Protein AF-0000000083108361 (afdb_homodimer)

Sequence (408 aa):
MPVARRYDTLLAKGEDRKQRILEVAQRLLTRNGWRATTLAQIAGEAGVTPAGLLHHYESKEQLLHAVLDARDFDDDTHADRTGDLFDQIANVADRFNRAPELVGTFTVLLVESILPDAPLHDRMLARHRASVDIIAEQIRRGQAEGRYRRDIDPVAKAVEILAFVHGMETTWLLDPSIPLAEVFKQYAQTLARDFAPTKSTEAIMPVARRYDTLLAKGEDRKQRILEVAQRLLTRNGWRATTLAQIAGEAGVTPAGLLHHYESKEQLLHAVLDARDFDDDTHADRTGDLFDQIANVADRFNRAPELVGTFTVLLVESILPDAPLHDRMLARHRASVDIIAEQIRRGQAEGRYRRDIDPVAKAVEILAFVHGMETTWLLDPSIPLAEVFKQYAQTLARDFAPTKSTEAI

pLDDT: mean 91.85, std 10.57, range [34.56, 98.69]

Radius of gyration: 24.51 Å; Cα contacts (8 Å, |Δi|>4): 404; chains: 2; bounding box: 97×76×52 Å

InterPro domains:
  IPR001647 DNA-binding HTH domain, TetR-type [PF00440] (21-67)
  IPR001647 DNA-binding HTH domain, TetR-type [PR00455] (21-34)
  IPR001647 DNA-binding HTH domain, TetR-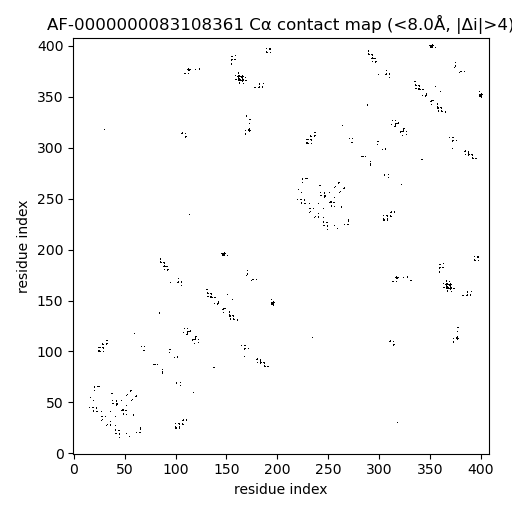type [PR00455] (42-65)
  IPR001647 DNA-binding HTH domain, TetR-type [PS50977] (15-75)
  IPR009057 Homedomain-like superfamily [SSF46689] (11-70)
  IPR036271 Tetracyclin repressor-like, C-terminal domain superfamily [SSF48498] (85-194)
  IPR050109 HTH-type, TetR-like transcriptional regulator [PTHR30055] (14-198)

Solvent-accessible surface area (backbone atoms only — not comparable to full-atom values): 21554 Å² total; per-residue (Å²): 115,70,61,56,53,50,51,53,49,49,52,49,49,50,51,49,49,54,50,40,41,50,53,42,41,33,54,45,31,45,73,54,32,69,91,70,48,51,67,60,58,36,15,57,75,46,73,43,48,57,67,58,44,38,71,78,32,81,38,75,66,52,44,54,51,50,54,51,45,53,45,51,49,53,52,59,73,70,52,57,86,84,55,56,69,46,59,45,52,29,51,53,43,53,47,57,74,73,37,46,59,53,51,44,26,48,54,41,52,52,61,65,17,29,47,84,84,30,94,50,14,67,60,53,44,50,51,50,52,51,52,30,48,55,47,16,50,54,44,48,52,33,32,75,71,61,65,25,36,76,84,63,54,37,59,50,50,19,48,49,53,51,14,29,51,52,10,43,52,53,50,36,55,49,39,72,83,56,60,52,59,60,38,30,43,51,49,25,50,41,48,52,61,54,34,42,51,73,79,73,78,70,83,121,115,69,61,58,53,50,52,52,50,51,52,48,49,49,50,50,48,53,50,41,40,49,53,40,41,34,55,43,31,44,74,52,33,67,90,71,47,50,67,60,58,35,15,56,75,46,73,45,50,56,67,58,44,39,71,80,32,83,38,73,65,53,43,54,51,49,54,51,46,52,47,51,48,54,51,58,72,70,54,58,88,86,53,56,68,45,60,46,53,30,52,53,44,53,47,58,74,75,36,46,59,54,51,45,24,47,55,41,52,51,61,64,17,30,48,85,84,30,93,49,14,65,58,53,43,49,52,51,53,50,52,30,48,55,46,16,50,52,44,48,50,32,30,75,71,62,64,25,35,75,85,61,54,38,59,51,49,19,48,49,53,50,15,29,53,52,10,43,53,53,49,37,54,48,38,72,83,56,61,52,58,59,38,29,43,52,49,24,51,41,50,53,61,53,33,44,51,73,79,73,77,70,84,123

Nearest PDB structures (foldseek):
  3vib-assembly1_A  TM=8.259E-01  e=2.792E-05  Neisseria gonorrhoeae
  8fw8-assembly1_A  TM=8.096E-01  e=2.208E-05  Neisseria gonorrhoeae
  6en8-assembly1_C  TM=7.655E-01  e=3.700E-05  Sulfolobus acidocaldarius DSM 639
  2jk3-assembly1_B  TM=7.045E-01  e=5.368E-04  Bacillus cereus
  3br2-assembly1_B  TM=7.157E-01  e=1.372E-03  Staphylococcus aureus

Organism: NCBI:txid185642

Secondary structure (DSSP, 8-state):
-HHHHHHHHHHHHHHHHHHHHHHHHHHHHHHHTTTT--HHHHHHHHT--HHHHHHH-SSHHHHHHHHHHHHHHHHHHT--TTS-HHHHHHHTHHHHHH-HHHHHHHHHHHHHT-STTSTTHHHHHHHHHHHHHHHHHHHHHHHHTTSS-TTS-HHHHHHHHHHHHHHHHHHHHH-TTS-HHHHHHHHHHHHHHHHSPP------/-HHHHHHHHHHHHHHHHHHHHHHHHHHHHHHHTTTT--HHHHHHHHT--HHHHHHH-SSHHHHHHHHHHHHHHHHHHT--TTS-HHHHHHHTHHHHHH-HHHHHHHHHHHHHT-STTSTTHHHHHHHHHHHHHHHHHHHHHHHHTTSS-TTS-HHHHHHHHHHHHHHHHHHHHH-TTS-HHHHHHHHHHHHHHHHSPP------

Structure (mmCIF, N/CA/C/O backbone):
data_AF-0000000083108361-model_v1
#
loop_
_entity.id
_entity.type
_entity.pdbx_description
1 polymer 'TetR family transcriptional regulator'
#
loop_
_atom_site.group_PDB
_atom_site.id
_atom_site.type_symbol
_atom_site.label_atom_id
_atom_site.label_alt_id
_atom_site.label_comp_id
_atom_site.label_asym_id
_atom_site.label_entity_id
_atom_site.label_seq_id
_atom_site.pdbx_PDB_ins_code
_atom_site.Cartn_x
_atom_site.Cartn_y
_atom_site.Cartn_z
_atom_site.occupancy
_atom_site.B_iso_or_equiv
_atom_site.auth_seq_id
_atom_site.auth_comp_id
_atom_site.auth_asym_id
_atom_site.auth_atom_id
_atom_site.pdbx_PDB_model_num
ATOM 1 N N . MET A 1 1 ? -48.75 -21.578 4.703 1 58.28 1 MET A N 1
ATOM 2 C CA . MET A 1 1 ? -47.906 -21.172 5.812 1 58.28 1 MET A CA 1
ATOM 3 C C . MET A 1 1 ? -46.656 -22.047 5.879 1 58.28 1 MET A C 1
ATOM 5 O O . MET A 1 1 ? -45.562 -21.547 6.102 1 58.28 1 MET A O 1
ATOM 9 N N . PRO A 1 2 ? -46.688 -23.328 5.715 1 73.81 2 PRO A N 1
ATOM 10 C CA . PRO A 1 2 ? -45.5 -24.203 5.781 1 73.81 2 PRO A CA 1
ATOM 11 C C . PRO A 1 2 ? -44.594 -24.062 4.57 1 73.81 2 PRO A C 1
ATOM 13 O O . PRO A 1 2 ? -43.375 -24.156 4.703 1 73.81 2 PRO A O 1
ATOM 16 N N . VAL A 1 3 ? -45.219 -23.672 3.523 1 75 3 VAL A N 1
ATOM 17 C CA . VAL A 1 3 ? -44.438 -23.562 2.293 1 75 3 VAL A CA 1
ATOM 18 C C . VAL A 1 3 ? -43.562 -22.297 2.342 1 75 3 VAL A C 1
ATOM 20 O O . VAL A 1 3 ? -42.406 -22.312 1.93 1 75 3 VAL A O 1
ATOM 23 N N . ALA A 1 4 ? -44.062 -21.312 2.881 1 71.81 4 ALA A N 1
ATOM 24 C CA . ALA A 1 4 ? -43.312 -20.062 2.979 1 71.81 4 ALA A CA 1
ATOM 25 C C . ALA A 1 4 ? -42.094 -20.219 3.896 1 71.81 4 ALA A C 1
ATOM 27 O O . ALA A 1 4 ? -41 -19.719 3.592 1 71.81 4 ALA A O 1
ATOM 28 N N . ARG A 1 5 ? -42.312 -20.891 4.906 1 74.62 5 ARG A N 1
ATOM 29 C CA . ARG A 1 5 ? -41.219 -21.141 5.859 1 74.62 5 ARG A CA 1
ATOM 30 C C . ARG A 1 5 ? -40.125 -22 5.238 1 74.62 5 ARG A C 1
ATOM 32 O O . ARG A 1 5 ? -38.938 -21.766 5.48 1 74.62 5 ARG A O 1
ATOM 39 N N . ARG A 1 6 ? -40.562 -22.953 4.52 1 73.19 6 ARG A N 1
ATOM 40 C CA . ARG A 1 6 ? -39.594 -23.797 3.844 1 73.19 6 ARG A CA 1
ATOM 41 C C . ARG A 1 6 ? -38.781 -23 2.824 1 73.19 6 ARG A C 1
ATOM 43 O O . ARG A 1 6 ? -37.562 -23.188 2.713 1 73.19 6 ARG A O 1
ATOM 50 N N . TYR A 1 7 ? -39.5 -22.203 2.066 1 72.06 7 TYR A N 1
ATOM 51 C CA . TYR A 1 7 ? -38.844 -21.344 1.083 1 72.06 7 TYR A CA 1
ATOM 52 C C . TYR A 1 7 ? -37.906 -20.359 1.763 1 72.06 7 TYR A C 1
ATOM 54 O O . TYR A 1 7 ? -36.812 -20.094 1.272 1 72.06 7 TYR A O 1
ATOM 62 N N . ASP A 1 8 ? -38.375 -19.781 2.807 1 74.06 8 ASP A N 1
ATOM 63 C CA . ASP A 1 8 ? -37.531 -18.875 3.59 1 74.06 8 ASP A CA 1
ATOM 64 C C . ASP A 1 8 ? -36.281 -19.594 4.105 1 74.06 8 ASP A C 1
ATOM 66 O O . ASP A 1 8 ? -35.188 -19.016 4.125 1 74.06 8 ASP A O 1
ATOM 70 N N . THR A 1 9 ? -36.375 -20.844 4.512 1 74.38 9 THR A N 1
ATOM 71 C CA . THR A 1 9 ? -35.281 -21.641 5.004 1 74.38 9 THR A CA 1
ATOM 72 C C . THR A 1 9 ? -34.281 -21.953 3.881 1 74.38 9 THR A C 1
ATOM 74 O O . THR A 1 9 ? -33.062 -21.922 4.082 1 74.38 9 THR A O 1
ATOM 77 N N . LEU A 1 10 ? -34.844 -22.297 2.764 1 67.94 10 LEU A N 1
ATOM 78 C CA . LEU A 1 10 ? -34 -22.594 1.6 1 67.94 10 LEU A CA 1
ATOM 79 C C . LEU A 1 10 ? -33.219 -21.375 1.156 1 67.94 10 LEU A C 1
ATOM 81 O O . LEU A 1 10 ? -32.062 -21.469 0.798 1 67.94 10 LEU A O 1
ATOM 85 N N . LEU A 1 11 ? -33.906 -20.266 1.096 1 66 11 LEU A N 1
ATOM 86 C CA . LEU A 1 11 ? -33.25 -19.016 0.733 1 66 11 LEU A CA 1
ATOM 87 C C . LEU A 1 11 ? -32.156 -18.672 1.741 1 66 11 LEU A C 1
ATOM 89 O O . LEU A 1 11 ? -31.078 -18.203 1.361 1 66 11 LEU A O 1
ATOM 93 N N . ALA A 1 12 ? -32.438 -18.906 2.939 1 69.75 12 ALA A N 1
ATOM 94 C CA . ALA A 1 12 ? -31.484 -18.656 4.008 1 69.75 12 ALA A CA 1
ATOM 95 C C . ALA A 1 12 ? -30.266 -19.578 3.883 1 69.75 12 ALA A C 1
ATOM 97 O O . ALA A 1 12 ? -29.125 -19.141 4.074 1 69.75 12 ALA A O 1
ATOM 98 N N . LYS A 1 13 ? -30.562 -20.75 3.59 1 72.75 13 LYS A N 1
ATOM 99 C CA . LYS A 1 13 ? -29.484 -21.719 3.414 1 72.75 13 LYS A CA 1
ATOM 100 C C . LYS A 1 13 ? -28.609 -21.359 2.213 1 72.75 13 LYS A C 1
ATOM 102 O O . LYS A 1 13 ? -27.391 -21.469 2.266 1 72.75 13 LYS A O 1
ATOM 107 N N . GLY A 1 14 ? -29.281 -20.953 1.166 1 74.38 14 GLY A N 1
ATOM 108 C CA . GLY A 1 14 ? -28.578 -20.516 -0.02 1 74.38 14 GLY A CA 1
ATOM 109 C C . GLY A 1 14 ? -27.672 -19.312 0.24 1 74.38 14 GLY A C 1
ATOM 110 O O . GLY A 1 14 ? -26.531 -19.281 -0.231 1 74.38 14 GLY A O 1
ATOM 111 N N . GLU A 1 15 ? -28.25 -18.422 0.949 1 77.5 15 GLU A N 1
ATOM 112 C CA . GLU A 1 15 ? -27.484 -17.219 1.316 1 77.5 15 GLU A CA 1
ATOM 113 C C . GLU A 1 15 ? -26.312 -17.578 2.225 1 77.5 15 GLU A C 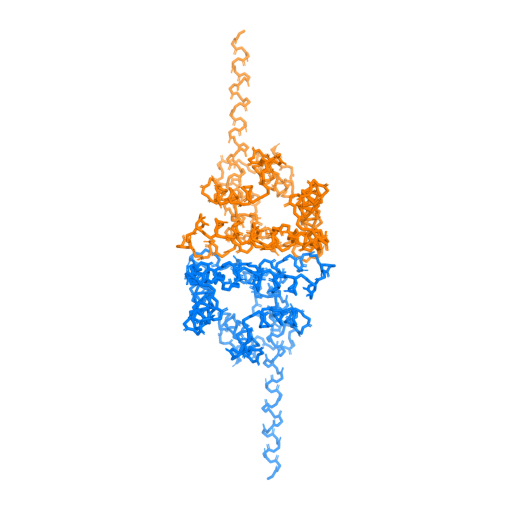1
ATOM 115 O O . GLU A 1 15 ? -25.234 -17 2.098 1 77.5 15 GLU A O 1
ATOM 120 N N . ASP A 1 16 ? -26.547 -18.547 2.996 1 86.19 16 ASP A N 1
ATOM 121 C CA . ASP A 1 16 ? -25.484 -19.016 3.893 1 86.19 16 ASP A CA 1
ATOM 122 C C . ASP A 1 16 ? -24.344 -19.656 3.107 1 86.19 16 ASP A C 1
ATOM 124 O O . ASP A 1 16 ? -23.172 -19.406 3.398 1 86.19 16 ASP A O 1
ATOM 128 N N . ARG A 1 17 ? -24.719 -20.406 2.033 1 89.44 17 ARG A N 1
ATOM 129 C CA . ARG A 1 17 ? -23.703 -21.031 1.2 1 89.44 17 ARG A CA 1
ATOM 130 C C . ARG A 1 17 ? -22.922 -19.984 0.401 1 89.44 17 ARG A C 1
ATOM 132 O O . ARG A 1 17 ? -21.703 -20.078 0.284 1 89.44 17 ARG A O 1
ATOM 139 N N . LYS A 1 18 ? -23.688 -19.078 -0.119 1 92.25 18 LYS A N 1
ATOM 140 C CA . LYS A 1 18 ? -23.062 -18 -0.868 1 92.25 18 LYS A CA 1
ATOM 141 C C . LYS A 1 18 ? -22.047 -17.25 -0.004 1 92.25 18 LYS A C 1
ATOM 143 O O . LYS A 1 18 ? -20.953 -16.938 -0.455 1 92.25 18 LYS A O 1
ATOM 148 N N . GLN A 1 19 ? -22.438 -16.984 1.214 1 92.38 19 GLN A N 1
ATOM 149 C CA . GLN A 1 19 ? -21.562 -16.281 2.148 1 92.38 19 GLN A CA 1
ATOM 150 C C . GLN A 1 19 ? -20.344 -17.109 2.516 1 92.38 19 GLN A C 1
ATOM 152 O O . GLN A 1 19 ? -19.234 -16.594 2.631 1 92.38 19 GLN A O 1
ATOM 157 N N . ARG A 1 20 ? -20.531 -18.328 2.639 1 94.31 20 ARG A N 1
ATOM 158 C CA . ARG A 1 20 ? -19.422 -19.234 2.953 1 94.31 20 ARG A CA 1
ATOM 159 C C . ARG A 1 20 ? -18.422 -19.297 1.804 1 94.31 20 ARG A C 1
ATOM 161 O O . ARG A 1 20 ? -17.203 -19.281 2.027 1 94.31 20 ARG A O 1
ATOM 168 N N . ILE A 1 21 ? -18.938 -19.375 0.619 1 95.88 21 ILE A N 1
ATOM 169 C CA . ILE A 1 21 ? -18.094 -19.406 -0.569 1 95.88 21 ILE A CA 1
ATOM 170 C C . ILE A 1 21 ? -17.25 -18.125 -0.631 1 95.88 21 ILE A C 1
ATOM 172 O O . ILE A 1 21 ? -16.047 -18.172 -0.868 1 95.88 21 ILE A O 1
ATOM 176 N N . LEU A 1 22 ? -17.891 -17.047 -0.336 1 95.5 22 LEU A N 1
ATOM 177 C CA . LEU A 1 22 ? -17.203 -15.758 -0.39 1 95.5 22 LEU A CA 1
ATOM 178 C C . LEU A 1 22 ? -16.109 -15.68 0.677 1 95.5 22 LEU A C 1
ATOM 180 O O . LEU A 1 22 ? -15.023 -15.18 0.414 1 95.5 22 LEU A O 1
ATOM 184 N N . GLU A 1 23 ? -16.375 -16.156 1.809 1 95.5 23 GLU A N 1
ATOM 185 C CA . GLU A 1 23 ? -15.414 -16.125 2.91 1 95.5 23 GLU A CA 1
ATOM 186 C C . GLU A 1 23 ? -14.195 -16.984 2.598 1 95.5 23 GLU A C 1
ATOM 188 O O . GLU A 1 23 ? -13.055 -16.562 2.83 1 95.5 23 GLU A O 1
ATOM 193 N N . VAL A 1 24 ? -14.445 -18.125 2.084 1 96.81 24 VAL A N 1
ATOM 194 C CA . VAL A 1 24 ? -13.359 -19.031 1.716 1 96.81 24 VAL A CA 1
ATOM 195 C C . VAL A 1 24 ? -12.547 -18.422 0.578 1 96.81 24 VAL A C 1
ATOM 197 O O . VAL A 1 24 ? -11.312 -18.469 0.595 1 96.81 24 VAL A O 1
ATOM 200 N N . ALA A 1 25 ? -13.25 -17.859 -0.415 1 97.06 25 ALA A N 1
ATOM 201 C CA . ALA A 1 25 ? -12.562 -17.203 -1.522 1 97.06 25 ALA A CA 1
ATOM 202 C C . ALA A 1 25 ? -11.625 -16.109 -1.014 1 97.06 25 ALA A C 1
ATOM 204 O O . ALA A 1 25 ? -10.477 -16.016 -1.438 1 97.06 25 ALA A O 1
ATOM 205 N N . GLN A 1 26 ? -12.117 -15.305 -0.059 1 96.81 26 GLN A N 1
ATOM 206 C CA . GLN A 1 26 ? -11.312 -14.227 0.504 1 96.81 26 GLN A CA 1
ATOM 207 C C . GLN A 1 26 ? -10.047 -14.773 1.161 1 96.81 26 GLN A C 1
ATOM 209 O O . GLN A 1 26 ? -8.953 -14.266 0.914 1 96.81 26 GLN A O 1
ATOM 214 N N . ARG A 1 27 ? -10.172 -15.766 1.894 1 95.81 27 ARG A N 1
ATOM 215 C CA . ARG A 1 27 ? -9.031 -16.359 2.592 1 95.81 27 ARG A CA 1
ATOM 216 C C . ARG A 1 27 ? -8.016 -16.922 1.604 1 95.81 27 ARG A C 1
ATOM 218 O O . ARG A 1 27 ? -6.812 -16.672 1.734 1 95.81 27 ARG A O 1
ATOM 225 N N . LEU A 1 28 ? -8.516 -17.641 0.59 1 96.12 28 LEU A N 1
ATOM 226 C CA . LEU A 1 28 ? -7.625 -18.281 -0.375 1 96.12 28 LEU A CA 1
ATOM 227 C C . LEU A 1 28 ? -6.957 -17.234 -1.271 1 96.12 28 LEU A C 1
ATOM 229 O O . LEU A 1 28 ? -5.777 -17.375 -1.605 1 96.12 28 LEU A O 1
ATOM 233 N N . LEU A 1 29 ? -7.695 -16.234 -1.622 1 95.88 29 LEU A N 1
ATOM 234 C CA . LEU A 1 29 ? -7.148 -15.164 -2.453 1 95.88 29 LEU A CA 1
ATOM 235 C C . LEU A 1 29 ? -6.074 -14.383 -1.7 1 95.88 29 LEU A C 1
ATOM 237 O O . LEU A 1 29 ? -5.051 -14.016 -2.277 1 95.88 29 LEU A O 1
ATOM 241 N N . THR A 1 30 ? -6.262 -14.172 -0.426 1 95.81 30 THR A N 1
ATOM 242 C CA . THR A 1 30 ? -5.277 -13.469 0.388 1 95.81 30 THR A CA 1
ATOM 243 C C . THR A 1 30 ? -3.986 -14.281 0.498 1 95.81 30 THR A C 1
ATOM 245 O O . THR A 1 30 ? -2.891 -13.727 0.403 1 95.81 30 THR A O 1
ATOM 248 N N . ARG A 1 31 ? -4.164 -15.531 0.563 1 93.44 31 ARG A N 1
ATOM 249 C CA . ARG A 1 31 ? -3.02 -16.406 0.797 1 93.44 31 ARG A CA 1
ATOM 250 C C . ARG A 1 31 ? -2.289 -16.719 -0.505 1 93.44 31 ARG A C 1
ATOM 252 O O . ARG A 1 31 ? -1.058 -16.688 -0.553 1 93.44 31 ARG A O 1
ATOM 259 N N . ASN A 1 32 ? -3.115 -16.938 -1.618 1 92.5 32 ASN A N 1
ATOM 260 C CA . ASN A 1 32 ? -2.521 -17.547 -2.805 1 92.5 32 ASN A CA 1
ATOM 261 C C . ASN A 1 32 ? -2.49 -16.562 -3.979 1 92.5 32 AS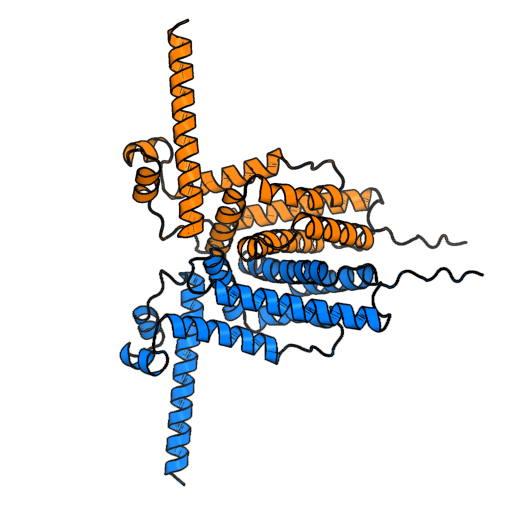N A C 1
ATOM 263 O O . ASN A 1 32 ? -1.765 -16.781 -4.949 1 92.5 32 ASN A O 1
ATOM 267 N N . GLY A 1 33 ? -3.314 -15.523 -3.875 1 93.12 33 GLY A N 1
ATOM 268 C CA . GLY A 1 33 ? -3.541 -14.719 -5.062 1 93.12 33 GLY A CA 1
ATOM 269 C C . GLY A 1 33 ? -4.539 -15.336 -6.023 1 93.12 33 GLY A C 1
ATOM 270 O O . GLY A 1 33 ? -4.996 -16.453 -5.812 1 93.12 33 GLY A O 1
ATOM 271 N N . TRP A 1 34 ? -4.867 -14.609 -7.012 1 90.12 34 TRP A N 1
ATOM 272 C CA . TRP A 1 34 ? -5.91 -14.977 -7.965 1 90.12 34 TRP A CA 1
ATOM 273 C C . TRP A 1 34 ? -5.453 -16.125 -8.859 1 90.12 34 TRP A C 1
ATOM 275 O O . TRP A 1 34 ? -6.184 -17.109 -9.039 1 90.12 34 TRP A O 1
ATOM 285 N N . ARG A 1 35 ? -4.262 -16.031 -9.414 1 87.94 35 ARG A N 1
ATOM 286 C CA . ARG A 1 35 ? -3.775 -17.016 -10.383 1 87.94 35 ARG A CA 1
ATOM 287 C C . ARG A 1 35 ? -3.648 -18.391 -9.758 1 87.94 35 ARG A C 1
ATOM 289 O O . ARG A 1 35 ? -3.953 -19.406 -10.398 1 87.94 35 ARG A O 1
ATOM 296 N N . ALA A 1 36 ? -3.307 -18.406 -8.523 1 91.19 36 ALA A N 1
ATOM 297 C CA . ALA A 1 36 ? -3.006 -19.688 -7.867 1 91.19 36 ALA A CA 1
ATOM 298 C C . ALA A 1 36 ? -4.238 -20.25 -7.168 1 91.19 36 ALA A C 1
ATOM 300 O O . ALA A 1 36 ? -4.176 -21.312 -6.547 1 91.19 36 ALA A O 1
ATOM 301 N N . THR A 1 37 ? -5.34 -19.547 -7.223 1 94.19 37 THR A N 1
ATOM 302 C CA . THR A 1 37 ? -6.574 -20 -6.59 1 94.19 37 THR A CA 1
ATOM 303 C C . THR A 1 37 ? -7.566 -20.5 -7.641 1 94.19 37 THR A C 1
ATOM 305 O O . THR A 1 37 ? -7.836 -19.812 -8.625 1 94.19 37 THR A O 1
ATOM 308 N N . THR A 1 38 ? -8.109 -21.734 -7.449 1 94.5 38 THR A N 1
ATOM 309 C CA . THR A 1 38 ? -9.055 -22.297 -8.406 1 94.5 38 THR A CA 1
ATOM 310 C C . THR A 1 38 ? -10.453 -22.391 -7.793 1 94.5 38 THR A C 1
ATOM 312 O O . THR A 1 38 ? -10.602 -22.391 -6.57 1 94.5 38 THR A O 1
ATOM 315 N N . LEU A 1 39 ? -11.422 -22.469 -8.664 1 95.38 39 LEU A N 1
ATOM 316 C CA . LEU A 1 39 ? -12.789 -22.656 -8.203 1 95.38 39 LEU A CA 1
ATOM 317 C C . LEU A 1 39 ? -12.938 -23.984 -7.465 1 95.38 39 LEU A C 1
ATOM 319 O O . LEU A 1 39 ? -13.695 -24.094 -6.496 1 95.38 39 LEU A O 1
ATOM 323 N N . ALA A 1 40 ? -12.188 -24.984 -7.922 1 95.44 40 ALA A N 1
ATOM 324 C CA . ALA A 1 40 ? -12.227 -26.297 -7.285 1 95.44 40 ALA A CA 1
ATOM 325 C C . ALA A 1 40 ? -11.727 -26.219 -5.84 1 95.44 40 ALA A C 1
ATOM 327 O O . ALA A 1 40 ? -12.336 -26.797 -4.941 1 95.44 40 ALA A O 1
ATOM 328 N N . GLN A 1 41 ? -10.641 -25.531 -5.625 1 96.69 41 GLN A N 1
ATOM 329 C CA . GLN A 1 41 ? -10.117 -25.344 -4.277 1 96.69 41 GLN A CA 1
ATOM 330 C C . GLN A 1 41 ? -11.125 -24.625 -3.387 1 96.69 41 GLN A C 1
ATOM 332 O O . GLN A 1 41 ? -11.352 -25.031 -2.242 1 96.69 41 GLN A O 1
ATOM 337 N N . ILE A 1 42 ? -11.766 -23.531 -3.922 1 97.38 42 ILE A N 1
ATOM 338 C CA . ILE A 1 42 ? -12.742 -22.766 -3.166 1 97.38 42 ILE A CA 1
ATOM 339 C C . ILE A 1 42 ? -13.945 -23.641 -2.83 1 97.38 42 ILE A C 1
ATOM 341 O O . ILE A 1 42 ? -14.406 -23.656 -1.687 1 97.38 42 ILE A O 1
ATOM 345 N N . ALA A 1 43 ? -14.406 -24.344 -3.84 1 97.12 43 ALA A N 1
ATOM 346 C CA . ALA A 1 43 ? -15.547 -25.234 -3.631 1 97.12 43 ALA A CA 1
ATOM 347 C C . ALA A 1 43 ? -15.25 -26.266 -2.553 1 97.12 43 ALA A C 1
ATOM 349 O O . ALA A 1 43 ? -16.047 -26.469 -1.631 1 97.12 43 ALA A O 1
ATOM 350 N N . GLY A 1 44 ? -14.133 -26.906 -2.674 1 97 44 GLY A N 1
ATOM 351 C CA . GLY A 1 44 ? -13.719 -27.922 -1.71 1 97 44 GLY A CA 1
ATOM 352 C C . GLY A 1 44 ? -13.664 -27.391 -0.286 1 97 44 GLY A C 1
ATOM 353 O O . GLY A 1 44 ? -14.234 -28 0.625 1 97 44 GLY A O 1
ATOM 354 N N . GLU A 1 45 ? -13.094 -26.297 -0.06 1 96.62 45 GLU A N 1
ATOM 355 C CA . GLU A 1 45 ? -12.953 -25.734 1.275 1 96.62 45 GLU A CA 1
ATOM 356 C C . GLU A 1 45 ? -14.281 -25.188 1.796 1 96.62 45 GLU A C 1
ATOM 358 O O . GLU A 1 45 ? -14.508 -25.141 3.008 1 96.62 45 GLU A O 1
ATOM 363 N N . ALA A 1 46 ? -15.109 -24.75 0.868 1 96.44 46 ALA A N 1
ATOM 364 C CA . ALA A 1 46 ? -16.406 -24.219 1.248 1 96.44 46 ALA A CA 1
ATOM 365 C C . ALA A 1 46 ? -17.406 -25.344 1.505 1 96.44 46 ALA A C 1
ATOM 367 O O . ALA A 1 46 ? -18.516 -25.094 1.988 1 96.44 46 ALA A O 1
ATOM 368 N N . GLY A 1 47 ? -17.062 -26.594 1.129 1 95.81 47 GLY A N 1
ATOM 369 C CA . GLY A 1 47 ? -17.938 -27.734 1.36 1 95.81 47 GLY A CA 1
ATOM 370 C C . GLY A 1 47 ? -19.078 -27.812 0.363 1 95.81 47 GLY A C 1
ATOM 371 O O . GLY A 1 47 ? -20.188 -28.203 0.721 1 95.81 47 GLY A O 1
ATOM 372 N N . VAL A 1 48 ? -18.859 -27.328 -0.835 1 95.25 48 VAL A N 1
ATOM 373 C CA . VAL A 1 48 ? -19.828 -27.438 -1.913 1 95.25 48 VAL A CA 1
ATOM 374 C C . VAL A 1 48 ? -19.203 -28.109 -3.127 1 95.25 48 VAL A C 1
ATOM 376 O O . VAL A 1 48 ? -17.984 -28.25 -3.195 1 95.25 48 VAL A O 1
ATOM 379 N N . THR A 1 49 ? -20.062 -28.578 -3.986 1 93.62 49 THR A N 1
ATOM 380 C CA . THR A 1 49 ? -19.562 -29.125 -5.242 1 93.62 49 THR A CA 1
ATOM 381 C C . THR A 1 49 ? -19.188 -28 -6.203 1 93.62 49 THR A C 1
ATOM 383 O O . THR A 1 49 ? -19.703 -26.891 -6.098 1 93.62 49 THR A O 1
ATOM 386 N N . PRO A 1 50 ? -18.234 -28.281 -7.105 1 93.12 50 PRO A N 1
ATOM 387 C CA . PRO A 1 50 ? -17.938 -27.281 -8.133 1 93.12 50 PRO A CA 1
ATOM 388 C C . PRO A 1 50 ? -19.188 -26.797 -8.867 1 93.12 50 PRO A C 1
ATOM 390 O O . PRO A 1 50 ? -19.312 -25.594 -9.133 1 93.12 50 PRO A O 1
ATOM 393 N N . ALA A 1 51 ? -20.062 -27.719 -9.102 1 92.25 51 ALA A N 1
ATOM 394 C CA . ALA A 1 51 ? -21.312 -27.344 -9.75 1 92.25 51 ALA A CA 1
ATOM 395 C C . ALA A 1 51 ? -22.141 -26.422 -8.852 1 92.25 51 ALA A C 1
ATOM 397 O O . ALA A 1 51 ? -22.781 -25.484 -9.336 1 92.25 51 ALA A O 1
ATOM 398 N N . GLY A 1 52 ? -22.141 -26.734 -7.648 1 92.31 52 GLY A N 1
ATOM 399 C CA . GLY A 1 52 ? -22.828 -25.891 -6.676 1 92.31 52 GLY A CA 1
ATOM 400 C C . GLY A 1 52 ? -22.281 -24.484 -6.609 1 92.31 52 GLY A C 1
ATOM 401 O O . GLY A 1 52 ? -23.031 -23.516 -6.512 1 92.31 52 GLY A O 1
ATOM 402 N N . LEU A 1 53 ? -20.922 -24.375 -6.625 1 95.06 53 LEU A N 1
ATOM 403 C CA . LEU A 1 53 ? -20.281 -23.062 -6.637 1 95.06 53 LEU A CA 1
ATOM 404 C C . LEU A 1 53 ? -20.672 -22.281 -7.883 1 95.06 53 LEU A C 1
ATOM 406 O O . LEU A 1 53 ? -20.984 -21.078 -7.797 1 95.06 53 LEU A O 1
ATOM 410 N N . LEU A 1 54 ? -20.75 -22.984 -9.016 1 94.19 54 LEU A N 1
ATOM 411 C CA . LEU A 1 54 ? -21.031 -22.344 -10.289 1 94.19 54 LEU A CA 1
ATOM 412 C C . LEU A 1 54 ? -22.484 -21.891 -10.352 1 94.19 54 LEU A C 1
ATOM 414 O O . LEU A 1 54 ? -22.828 -21.016 -11.148 1 94.19 54 LEU A O 1
ATOM 418 N N . HIS A 1 55 ? -23.312 -22.5 -9.57 1 93.12 55 HIS A N 1
ATOM 419 C CA . HIS A 1 55 ? -24.688 -22.062 -9.461 1 93.12 55 HIS A CA 1
ATOM 420 C C . HIS A 1 55 ? -24.766 -20.656 -8.859 1 93.12 55 HIS A C 1
ATOM 422 O O . HIS A 1 55 ? -25.625 -19.859 -9.242 1 93.12 55 HIS A O 1
ATOM 428 N N . HIS A 1 56 ? -23.859 -20.359 -7.969 1 92.44 56 HIS A N 1
ATOM 429 C CA . HIS A 1 56 ? -23.828 -19.062 -7.312 1 92.44 56 HIS A CA 1
ATOM 430 C C . HIS A 1 56 ? -22.969 -18.062 -8.086 1 92.44 56 HIS A C 1
ATOM 432 O O . HIS A 1 56 ? -23.297 -16.875 -8.156 1 92.44 56 HIS A O 1
ATOM 438 N N . TYR A 1 57 ? -21.812 -18.547 -8.594 1 94.12 57 TYR A N 1
ATOM 439 C CA . TYR A 1 57 ? -20.844 -17.734 -9.336 1 94.12 57 TYR A CA 1
ATOM 440 C C . TYR A 1 57 ? -20.453 -18.422 -10.648 1 94.12 57 TYR A C 1
ATOM 442 O O . TYR A 1 57 ? -19.672 -19.359 -10.656 1 94.12 57 TYR A O 1
ATOM 450 N N . GLU A 1 58 ? -20.875 -17.766 -11.695 1 92.5 58 GLU A N 1
ATOM 451 C CA . GLU A 1 58 ? -20.844 -18.406 -13.008 1 92.5 58 GLU A CA 1
ATOM 452 C C . GLU A 1 58 ? -19.422 -18.547 -13.523 1 92.5 58 GLU A C 1
ATOM 454 O O . GLU A 1 58 ? -19.156 -19.312 -14.445 1 92.5 58 GLU A O 1
ATOM 459 N N . SER A 1 59 ? -18.562 -17.766 -12.992 1 92.25 59 SER A N 1
ATOM 460 C CA . SER A 1 59 ? -17.172 -17.828 -13.43 1 92.25 59 SER A CA 1
ATOM 461 C C . SER A 1 59 ? -16.219 -17.359 -12.32 1 92.25 59 SER A C 1
ATOM 463 O O . SER A 1 59 ? -16.656 -16.766 -11.336 1 92.25 59 SER A O 1
ATOM 465 N N . LYS A 1 60 ? -14.977 -17.703 -12.5 1 91.75 60 LYS A N 1
ATOM 466 C CA . LYS A 1 60 ? -13.938 -17.234 -11.602 1 91.75 60 LYS A CA 1
ATOM 467 C C . LYS A 1 60 ? -13.914 -15.711 -11.531 1 91.75 60 LYS A C 1
ATOM 469 O O . LYS A 1 60 ? -13.781 -15.125 -10.453 1 91.75 60 LYS A O 1
ATOM 474 N N . GLU A 1 61 ? -14.141 -15.094 -12.625 1 91.62 61 GLU A N 1
ATOM 475 C CA . GLU A 1 61 ? -14.148 -13.633 -12.703 1 91.62 61 GLU A CA 1
ATOM 476 C C . GLU A 1 61 ? -15.32 -13.047 -11.922 1 91.62 61 GLU A C 1
ATOM 478 O O . GLU A 1 61 ? -15.164 -12.047 -11.219 1 91.62 61 GLU A O 1
ATOM 483 N N . GLN A 1 62 ? -16.406 -13.641 -12.055 1 93.94 62 GLN A N 1
ATOM 484 C CA . GLN A 1 62 ? -17.578 -13.172 -11.312 1 93.94 62 GLN A CA 1
ATOM 485 C C . GLN A 1 62 ? -17.359 -13.289 -9.812 1 93.94 62 GLN A C 1
ATOM 487 O O . GLN A 1 62 ? -17.797 -12.43 -9.047 1 93.94 62 GLN A O 1
ATOM 492 N N . LEU A 1 63 ? -16.75 -14.359 -9.453 1 94.06 63 LEU A N 1
ATOM 493 C CA . LEU A 1 63 ? -16.453 -14.531 -8.039 1 94.06 63 LEU A CA 1
ATOM 494 C C . LEU A 1 63 ? -15.508 -13.438 -7.547 1 94.06 63 LEU A C 1
ATOM 496 O O . LEU A 1 63 ? -15.695 -12.906 -6.449 1 94.06 63 LEU A O 1
ATOM 500 N N . LEU A 1 64 ? -14.523 -13.039 -8.352 1 93.69 64 LEU A N 1
ATOM 501 C CA . LEU A 1 64 ? -13.602 -11.969 -8.008 1 93.69 64 LEU A CA 1
ATOM 502 C C . LEU A 1 64 ? -14.344 -10.656 -7.805 1 93.69 64 LEU A C 1
ATOM 504 O O . LEU A 1 64 ? -14.078 -9.922 -6.848 1 93.69 64 LEU A O 1
ATOM 508 N N . HIS A 1 65 ? -15.258 -10.406 -8.703 1 95.25 65 HIS A N 1
ATOM 509 C CA . HIS A 1 65 ? -16.047 -9.188 -8.578 1 95.25 65 HIS A CA 1
ATOM 510 C C . HIS A 1 65 ? -16.922 -9.219 -7.328 1 95.25 65 HIS A C 1
ATOM 512 O O . HIS A 1 65 ? -17.094 -8.195 -6.672 1 95.25 65 HIS A O 1
ATOM 518 N N . ALA A 1 66 ? -17.406 -10.391 -6.992 1 95.81 66 ALA A N 1
ATOM 519 C CA . ALA A 1 66 ? -18.234 -10.531 -5.797 1 95.81 66 ALA A CA 1
ATOM 520 C C . ALA A 1 66 ? -17.422 -10.242 -4.531 1 95.81 66 ALA A C 1
ATOM 522 O O . ALA A 1 66 ? -17.938 -9.648 -3.582 1 95.81 66 ALA A O 1
ATOM 523 N N . VAL A 1 67 ? -16.203 -10.664 -4.531 1 95.69 67 VAL A N 1
ATOM 524 C CA . VAL A 1 67 ? -15.312 -10.398 -3.408 1 95.69 67 VAL A CA 1
ATOM 525 C C . VAL A 1 67 ? -15.094 -8.891 -3.275 1 95.69 67 VAL A C 1
ATOM 527 O O . VAL A 1 67 ? -15.164 -8.344 -2.172 1 95.69 67 VAL A O 1
ATOM 530 N N . LEU A 1 68 ? -14.883 -8.195 -4.367 1 96.62 68 LEU A N 1
ATOM 531 C CA . LEU A 1 68 ? -14.68 -6.754 -4.348 1 96.62 68 LEU A CA 1
ATOM 532 C C . LEU A 1 68 ? -15.969 -6.031 -3.977 1 96.62 68 LEU A C 1
ATOM 534 O O . LEU A 1 68 ? -15.938 -5 -3.299 1 96.62 68 LEU A O 1
ATOM 538 N N . ASP A 1 69 ? -17.062 -6.598 -4.438 1 97.19 69 ASP A N 1
ATOM 539 C CA . ASP A 1 69 ? -18.344 -6.02 -4.07 1 97.19 69 ASP A CA 1
ATOM 540 C C . ASP A 1 69 ? -18.562 -6.066 -2.559 1 97.19 69 ASP A C 1
ATOM 542 O O . ASP A 1 69 ? -19.141 -5.145 -1.979 1 97.19 69 ASP A O 1
ATOM 546 N N . ALA A 1 70 ? -18.188 -7.148 -1.971 1 95.81 70 ALA A N 1
ATOM 547 C CA . ALA A 1 70 ? -18.297 -7.277 -0.521 1 95.81 70 ALA A CA 1
ATOM 548 C C . ALA A 1 70 ? -17.5 -6.188 0.189 1 95.81 70 ALA A C 1
ATOM 550 O O . ALA A 1 70 ? -17.969 -5.605 1.172 1 95.81 70 ALA A O 1
ATOM 551 N N . ARG A 1 71 ? -16.312 -5.895 -0.316 1 96 71 ARG A N 1
ATOM 552 C CA . ARG A 1 71 ? -15.492 -4.816 0.225 1 96 71 ARG A CA 1
ATOM 553 C C . ARG A 1 71 ? -16.156 -3.463 0.033 1 96 71 ARG A C 1
ATOM 555 O O . ARG A 1 71 ? -16.219 -2.65 0.959 1 96 71 ARG A O 1
ATOM 562 N N . ASP A 1 72 ? -16.672 -3.223 -1.163 1 95.75 72 ASP A N 1
ATOM 563 C CA . ASP A 1 72 ? -17.344 -1.964 -1.466 1 95.75 72 ASP A CA 1
ATOM 564 C C . ASP A 1 72 ? -18.562 -1.772 -0.583 1 95.75 72 ASP A C 1
ATOM 566 O O . ASP A 1 72 ? -18.828 -0.671 -0.09 1 95.75 72 ASP A O 1
ATOM 570 N N . PHE A 1 73 ? -19.25 -2.85 -0.403 1 95.25 73 PHE A N 1
ATOM 571 C CA . PHE A 1 73 ? -20.438 -2.811 0.437 1 95.25 73 PHE A CA 1
ATOM 572 C C . PHE A 1 73 ? -20.078 -2.465 1.876 1 95.25 73 PHE A C 1
ATOM 574 O O . PHE A 1 73 ? -20.75 -1.646 2.51 1 95.25 73 PHE A O 1
ATOM 581 N N . ASP A 1 74 ? -19.078 -3.068 2.391 1 94.56 74 ASP A N 1
ATOM 582 C CA . ASP A 1 74 ? -18.594 -2.773 3.738 1 94.56 74 ASP A CA 1
ATOM 583 C C . ASP A 1 74 ? -18.188 -1.308 3.867 1 94.56 74 ASP A C 1
ATOM 585 O O . ASP A 1 74 ? -18.562 -0.635 4.828 1 94.56 74 ASP A O 1
ATOM 589 N N . ASP A 1 75 ? -17.438 -0.775 2.906 1 92.19 75 ASP A N 1
ATOM 590 C CA . ASP A 1 75 ? -17.016 0.622 2.895 1 92.19 75 ASP A CA 1
ATOM 591 C C . ASP A 1 75 ? -18.219 1.56 2.9 1 92.19 75 ASP A C 1
ATOM 593 O O . ASP A 1 75 ? -18.266 2.502 3.693 1 92.19 75 ASP A O 1
ATOM 597 N N . ASP A 1 76 ? -19.156 1.254 2.051 1 92.38 76 ASP A N 1
ATOM 598 C CA . ASP A 1 76 ? -20.328 2.121 1.882 1 92.38 76 ASP A CA 1
ATOM 599 C C . ASP A 1 76 ? -21.188 2.125 3.137 1 92.38 76 ASP A C 1
ATOM 601 O O . ASP A 1 76 ? -21.688 3.174 3.547 1 92.38 76 ASP A O 1
ATOM 605 N N . THR A 1 77 ? -21.328 0.989 3.711 1 93.38 77 THR A N 1
ATOM 606 C CA . THR A 1 77 ? -22.203 0.83 4.859 1 93.38 77 THR A CA 1
ATOM 607 C C . THR A 1 77 ? -21.641 1.546 6.082 1 93.38 77 THR A C 1
ATOM 609 O O . THR A 1 77 ? -22.391 2.012 6.938 1 93.38 77 THR A O 1
ATOM 612 N N . HIS A 1 78 ? -20.375 1.74 6.137 1 91.62 78 HIS A N 1
ATOM 613 C CA . HIS A 1 78 ? -19.766 2.297 7.336 1 91.62 78 HIS A CA 1
ATOM 614 C C . HIS A 1 78 ? -19.188 3.686 7.07 1 91.62 78 HIS A C 1
ATOM 616 O O . HIS A 1 78 ? -18.516 4.258 7.934 1 91.62 78 HI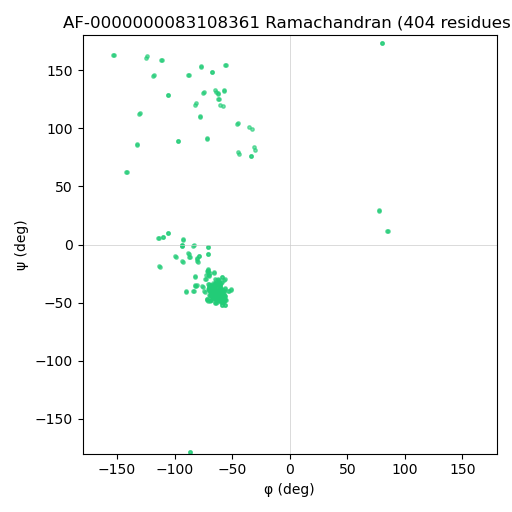S A O 1
ATOM 622 N N . ALA A 1 79 ? -19.469 4.125 5.855 1 86.88 79 ALA A N 1
ATOM 623 C CA . ALA A 1 79 ? -19.031 5.48 5.531 1 86.88 79 ALA A CA 1
ATOM 624 C C . ALA A 1 79 ? -20.016 6.516 6.066 1 86.88 79 ALA A C 1
ATOM 626 O O . ALA A 1 79 ? -21.234 6.34 5.965 1 86.88 79 ALA A O 1
ATOM 627 N N . ASP A 1 80 ? -19.531 7.438 6.934 1 83.19 80 ASP A N 1
ATOM 628 C CA . ASP A 1 80 ? -20.297 8.625 7.254 1 83.19 80 ASP A CA 1
ATOM 629 C C . ASP A 1 80 ? -19.844 9.82 6.422 1 83.19 80 ASP A C 1
ATOM 631 O O . ASP A 1 80 ? -19.047 10.633 6.879 1 83.19 80 ASP A O 1
ATOM 635 N N . ARG A 1 81 ? -20.438 9.992 5.254 1 77.94 81 ARG A N 1
ATOM 636 C CA . ARG A 1 81 ? -19.953 10.961 4.273 1 77.94 81 ARG A CA 1
ATOM 637 C C . ARG A 1 81 ? -20.5 12.352 4.566 1 77.94 81 ARG A C 1
ATOM 639 O O . ARG A 1 81 ? -20.156 13.32 3.887 1 77.94 81 ARG A O 1
ATOM 646 N N . THR A 1 82 ? -21.281 12.414 5.578 1 79.38 82 THR A N 1
ATOM 647 C CA . THR A 1 82 ? -21.828 13.711 5.977 1 79.38 82 THR A CA 1
ATOM 648 C C . THR A 1 82 ? -21.031 14.297 7.141 1 79.38 82 THR A C 1
ATOM 650 O O . THR A 1 82 ? -21.203 15.469 7.477 1 79.38 82 THR A O 1
ATOM 653 N N . GLY A 1 83 ? -20.188 13.484 7.688 1 84.44 83 GLY A N 1
ATOM 654 C CA . GLY A 1 83 ? -19.422 13.938 8.836 1 84.44 83 GLY A CA 1
ATOM 655 C C . GLY A 1 83 ? -18.141 14.656 8.453 1 84.44 83 GLY A C 1
ATOM 656 O O . GLY A 1 83 ? -17.906 14.922 7.27 1 84.44 83 GLY A O 1
ATOM 657 N N . ASP A 1 84 ? -17.406 15.062 9.469 1 91.56 84 ASP A N 1
ATOM 658 C CA . ASP A 1 84 ? -16.094 15.703 9.312 1 91.56 84 ASP A CA 1
ATOM 659 C C . ASP A 1 84 ? -15.094 14.742 8.688 1 91.56 84 ASP A C 1
ATOM 661 O O . ASP A 1 84 ? -15.031 13.57 9.062 1 91.56 84 ASP A O 1
ATOM 665 N N . LEU A 1 85 ? -14.414 15.25 7.676 1 95.12 85 LEU A N 1
ATOM 666 C CA . LEU A 1 85 ? -13.461 14.438 6.93 1 95.12 85 LEU A CA 1
ATOM 667 C C . LEU A 1 85 ? -12.453 13.781 7.871 1 95.12 85 LEU A C 1
ATOM 669 O O . LEU A 1 85 ? -12.133 12.602 7.711 1 95.12 85 LEU A O 1
ATOM 673 N N . PHE A 1 86 ? -12.016 14.531 8.859 1 95.25 86 PHE A N 1
ATOM 674 C CA . PHE A 1 86 ? -10.984 14.023 9.758 1 95.25 86 PHE A CA 1
ATOM 675 C C . PHE A 1 86 ? -11.523 12.891 10.617 1 95.25 86 PHE A C 1
ATOM 677 O O . PHE A 1 86 ? -10.844 11.883 10.828 1 95.25 86 PHE A O 1
ATOM 684 N N . ASP A 1 87 ? -12.766 13.039 11.078 1 93.81 87 ASP A N 1
ATOM 685 C CA . ASP A 1 87 ? -13.422 11.977 11.844 1 93.81 87 ASP A CA 1
ATOM 686 C C . ASP A 1 87 ? -13.617 10.727 10.984 1 93.81 87 ASP A C 1
ATOM 688 O O . ASP A 1 87 ? -13.438 9.609 11.469 1 93.81 87 ASP A O 1
ATOM 692 N N . GLN A 1 88 ? -13.969 10.93 9.789 1 93.88 88 GLN A N 1
ATOM 693 C CA . GLN A 1 88 ? -14.156 9.82 8.859 1 93.88 88 GLN A CA 1
ATOM 694 C C . GLN A 1 88 ? -12.859 9.047 8.656 1 93.88 88 GLN A C 1
ATOM 696 O O . GLN A 1 88 ? -12.859 7.816 8.672 1 93.88 88 GLN A O 1
ATOM 701 N N . ILE A 1 89 ? -11.781 9.789 8.508 1 94.62 89 ILE A N 1
ATOM 702 C CA . ILE A 1 89 ? -10.484 9.164 8.289 1 94.62 89 ILE A CA 1
ATOM 703 C C . ILE A 1 89 ? -10.055 8.406 9.539 1 94.62 89 ILE A C 1
ATOM 705 O O . ILE A 1 89 ? -9.57 7.273 9.453 1 94.62 89 ILE A O 1
ATOM 709 N N . ALA A 1 90 ? -10.258 9.008 10.727 1 95 90 ALA A N 1
ATOM 710 C CA . ALA A 1 90 ? -9.93 8.328 11.977 1 95 90 ALA A CA 1
ATOM 711 C C . ALA A 1 90 ? -10.703 7.023 12.117 1 95 90 ALA A C 1
ATOM 713 O O . ALA A 1 90 ? -10.164 6.02 12.586 1 95 90 ALA A O 1
ATOM 714 N N . ASN A 1 91 ? -11.875 6.996 11.602 1 93 91 ASN A N 1
ATOM 715 C CA . ASN A 1 91 ? -12.766 5.852 11.766 1 93 91 ASN A CA 1
ATOM 716 C C . ASN A 1 91 ? -12.422 4.73 10.789 1 93 91 ASN A C 1
ATOM 718 O O . ASN A 1 91 ? -12.891 3.6 10.945 1 93 91 ASN A O 1
ATOM 722 N N . VAL A 1 92 ? -11.633 4.992 9.789 1 94.31 92 VAL A N 1
ATOM 723 C CA . VAL A 1 92 ? -11.227 3.949 8.852 1 94.31 92 VAL A CA 1
ATOM 724 C C . VAL A 1 92 ? -10.508 2.834 9.609 1 94.31 92 VAL A C 1
ATOM 726 O O . VAL A 1 92 ? -10.555 1.67 9.203 1 94.31 92 VAL A O 1
ATOM 729 N N . ALA A 1 93 ? -9.852 3.182 10.766 1 94.62 93 ALA A N 1
ATOM 730 C CA . ALA A 1 93 ? -9.141 2.203 11.578 1 94.62 93 ALA A CA 1
ATOM 731 C C . ALA A 1 93 ? -10.055 1.061 12 1 94.62 93 ALA A C 1
ATOM 733 O O . ALA A 1 93 ? -9.617 -0.084 12.125 1 94.62 93 ALA A O 1
ATOM 734 N N . ASP A 1 94 ? -11.328 1.338 12.148 1 94.06 94 ASP A N 1
ATOM 735 C CA . ASP A 1 94 ? -12.289 0.338 12.602 1 94.06 94 ASP A CA 1
ATOM 736 C C . ASP A 1 94 ? -12.422 -0.794 11.586 1 94.06 94 ASP A C 1
ATOM 738 O O . ASP A 1 94 ? -12.758 -1.925 11.945 1 94.06 94 ASP A O 1
ATOM 742 N N . ARG A 1 95 ? -12.219 -0.49 10.32 1 93.56 95 ARG A N 1
ATOM 743 C CA . ARG A 1 95 ? -12.312 -1.475 9.242 1 93.56 95 ARG A CA 1
ATOM 744 C C . ARG A 1 95 ? -11.359 -2.639 9.492 1 93.56 95 ARG A C 1
ATOM 746 O O . ARG A 1 95 ? -11.703 -3.795 9.234 1 93.56 95 ARG A O 1
ATOM 753 N N . PHE A 1 96 ? -10.188 -2.352 9.969 1 94.75 96 PHE A N 1
ATOM 754 C CA . PHE A 1 96 ? -9.133 -3.338 10.148 1 94.75 96 PHE A CA 1
ATOM 755 C C . PHE A 1 96 ? -9.516 -4.363 11.203 1 94.75 96 PHE A C 1
ATOM 757 O O . PHE A 1 96 ? -9.148 -5.535 11.102 1 94.75 96 PHE A O 1
ATOM 764 N N . ASN A 1 97 ? -10.211 -3.908 12.211 1 91.31 97 ASN A N 1
ATOM 765 C CA . ASN A 1 97 ? -10.656 -4.801 13.281 1 91.31 97 ASN A CA 1
ATOM 766 C C . ASN A 1 97 ? -11.938 -5.543 12.898 1 91.31 97 ASN A C 1
ATOM 768 O O . ASN A 1 97 ? -12.078 -6.73 13.18 1 91.31 97 ASN A O 1
ATOM 772 N N . ARG A 1 98 ? -12.742 -4.871 12.18 1 92.44 98 ARG A N 1
ATOM 773 C CA . ARG A 1 98 ? -14.07 -5.41 11.883 1 92.44 98 ARG A CA 1
ATOM 774 C C . ARG A 1 98 ? -14.016 -6.406 10.734 1 92.44 98 ARG A C 1
ATOM 776 O O . ARG A 1 98 ? -14.75 -7.395 10.719 1 92.44 98 ARG A O 1
ATOM 783 N N . ALA A 1 99 ? -13.133 -6.117 9.781 1 93.56 99 ALA A N 1
ATOM 784 C CA . ALA A 1 99 ? -13.125 -6.934 8.57 1 93.56 99 ALA A CA 1
ATOM 785 C C . ALA A 1 99 ? -11.695 -7.176 8.086 1 93.56 99 ALA A C 1
ATOM 787 O O . ALA A 1 99 ? -11.352 -6.844 6.945 1 93.56 99 ALA A O 1
ATOM 788 N N . PRO A 1 100 ? -10.859 -7.848 8.891 1 92.62 100 PRO A N 1
ATOM 789 C CA . PRO A 1 100 ? -9.461 -8.055 8.508 1 92.62 100 PRO A CA 1
ATOM 790 C C . PRO A 1 100 ? -9.32 -8.883 7.238 1 92.62 100 PRO A C 1
ATOM 792 O O . PRO A 1 100 ? -8.383 -8.672 6.461 1 92.62 100 PRO A O 1
ATOM 795 N N . GLU A 1 101 ? -10.273 -9.805 6.973 1 93.25 101 GLU A N 1
ATOM 796 C CA . GLU A 1 101 ? -10.203 -10.633 5.773 1 93.25 101 GLU A CA 1
ATOM 797 C C . GLU A 1 101 ? -10.422 -9.805 4.512 1 93.25 101 GLU A C 1
ATOM 799 O O . GLU A 1 101 ? -9.773 -10.031 3.49 1 93.25 101 GLU A O 1
ATOM 804 N N . LEU A 1 102 ? -11.297 -8.844 4.609 1 95.06 102 LEU A N 1
ATOM 805 C CA . LEU A 1 102 ? -11.547 -7.961 3.477 1 95.06 102 LEU A CA 1
ATOM 806 C C . LEU A 1 102 ? -10.344 -7.062 3.209 1 95.06 102 LEU A C 1
ATOM 808 O O . LEU A 1 102 ? -10.016 -6.781 2.053 1 95.06 102 LEU A O 1
ATOM 812 N N . VAL A 1 103 ? -9.641 -6.652 4.301 1 96.69 103 VAL A N 1
ATOM 813 C CA . VAL A 1 103 ? -8.445 -5.824 4.152 1 96.69 103 VAL A CA 1
ATOM 814 C C . VAL A 1 103 ? -7.363 -6.609 3.422 1 96.69 103 VAL A C 1
ATOM 816 O O . VAL A 1 103 ? -6.773 -6.117 2.457 1 96.69 103 VAL A O 1
ATOM 819 N N . GLY A 1 104 ? -7.203 -7.812 3.861 1 97.12 104 GLY A N 1
ATOM 820 C CA . GLY A 1 104 ? -6.188 -8.656 3.256 1 97.12 104 GLY A CA 1
ATOM 821 C C . GLY A 1 104 ? -6.457 -8.961 1.793 1 97.12 104 GLY A C 1
ATOM 822 O O . GLY A 1 104 ? -5.574 -8.789 0.948 1 97.12 104 GLY A O 1
ATOM 823 N N . THR A 1 105 ? -7.66 -9.398 1.507 1 97.62 105 THR A N 1
ATOM 824 C CA . THR A 1 105 ? -7.996 -9.789 0.142 1 97.62 105 THR A CA 1
ATOM 825 C C . THR A 1 105 ? -7.941 -8.578 -0.793 1 97.62 105 THR A C 1
ATOM 827 O O . THR A 1 105 ? -7.449 -8.688 -1.92 1 97.62 105 THR A O 1
ATOM 830 N N . PHE A 1 106 ? -8.398 -7.441 -0.305 1 97.69 106 PHE A N 1
ATOM 831 C CA . PHE A 1 106 ? -8.367 -6.234 -1.123 1 97.69 106 PHE A CA 1
ATOM 832 C C . PHE A 1 106 ? -6.926 -5.832 -1.429 1 97.69 106 PHE A C 1
ATOM 834 O O . PHE A 1 106 ? -6.602 -5.496 -2.568 1 97.69 106 PHE A O 1
ATOM 841 N N . THR A 1 107 ? -6.055 -5.852 -0.465 1 97.94 107 THR A N 1
ATOM 842 C CA . THR A 1 107 ? -4.652 -5.48 -0.623 1 97.94 107 THR A CA 1
ATOM 843 C C . THR A 1 107 ? -3.971 -6.371 -1.66 1 97.94 107 THR A C 1
ATOM 845 O O . THR A 1 107 ? -3.27 -5.875 -2.545 1 97.94 107 THR A O 1
ATOM 848 N N . VAL A 1 108 ? -4.246 -7.617 -1.616 1 97.12 108 VAL A N 1
ATOM 849 C CA . VAL A 1 108 ? -3.652 -8.57 -2.545 1 97.12 108 VAL A CA 1
ATOM 850 C C . VAL A 1 108 ? -4.188 -8.328 -3.953 1 97.12 108 VAL A C 1
ATOM 852 O O . VAL A 1 108 ? -3.418 -8.234 -4.91 1 97.12 108 VAL A O 1
ATOM 855 N N . LEU A 1 109 ? -5.48 -8.188 -4.098 1 96.75 109 LEU A N 1
ATOM 856 C CA . LEU A 1 109 ? -6.086 -8.008 -5.41 1 96.75 109 LEU A CA 1
ATOM 857 C C . LEU A 1 109 ? -5.672 -6.672 -6.023 1 96.75 109 LEU A C 1
ATOM 859 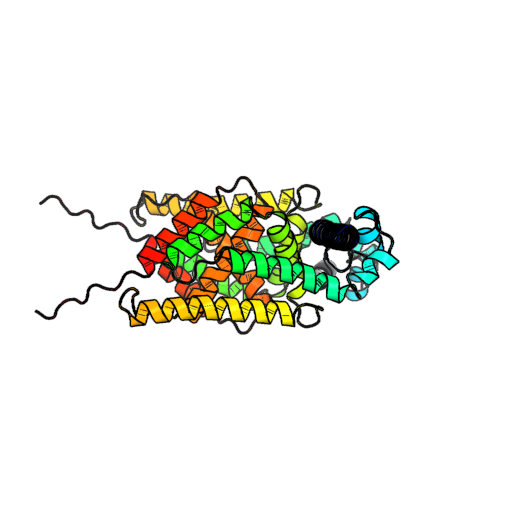O O . LEU A 1 109 ? -5.52 -6.562 -7.242 1 96.75 109 LEU A O 1
ATOM 863 N N . LEU A 1 110 ? -5.508 -5.641 -5.152 1 97.94 110 LEU A N 1
ATOM 864 C CA . LEU A 1 110 ? -5.051 -4.344 -5.641 1 97.94 110 LEU A CA 1
ATOM 865 C C . LEU A 1 110 ? -3.68 -4.465 -6.297 1 97.94 110 LEU A C 1
ATOM 867 O O . LEU A 1 110 ? -3.484 -4.008 -7.426 1 97.94 110 LEU A O 1
ATOM 871 N N . VAL A 1 111 ? -2.783 -5.137 -5.668 1 97.62 111 VAL A N 1
ATOM 872 C CA . VAL A 1 111 ? -1.426 -5.281 -6.184 1 97.62 111 VAL A CA 1
ATOM 873 C C . VAL A 1 111 ? -1.432 -6.188 -7.41 1 97.62 111 VAL A C 1
ATOM 875 O O . VAL A 1 111 ? -0.699 -5.949 -8.375 1 97.62 111 VAL A O 1
ATOM 878 N N . GLU A 1 112 ? -2.303 -7.188 -7.438 1 95.75 112 GLU A N 1
ATOM 879 C CA . GLU A 1 112 ? -2.408 -8.078 -8.594 1 95.75 112 GLU A CA 1
ATOM 880 C C . GLU A 1 112 ? -3.035 -7.363 -9.781 1 95.75 112 GLU A C 1
ATOM 882 O O . GLU A 1 112 ? -3.033 -7.887 -10.898 1 95.75 112 GLU A O 1
ATOM 887 N N . SER A 1 113 ? -3.539 -6.141 -9.555 1 96.19 113 SER A N 1
ATOM 888 C CA . SER A 1 113 ? -4.262 -5.418 -10.594 1 96.19 113 SER A CA 1
ATOM 889 C C . SER A 1 113 ? -3.459 -4.227 -11.102 1 96.19 113 SER A C 1
ATOM 891 O O . SER A 1 113 ? -3.961 -3.422 -11.891 1 96.19 113 SER A O 1
ATOM 893 N N . ILE A 1 114 ? -2.203 -4.047 -10.688 1 96.31 114 ILE A N 1
ATOM 894 C CA . ILE A 1 114 ? -1.441 -2.836 -10.969 1 96.31 114 ILE A CA 1
ATOM 895 C C . ILE A 1 114 ? -1.088 -2.779 -12.453 1 96.31 114 ILE A C 1
ATOM 897 O O . ILE A 1 114 ? -0.908 -1.695 -13.016 1 96.31 114 ILE A O 1
ATOM 901 N N . LEU A 1 115 ? -1 -3.908 -13.109 1 94.81 115 LEU A N 1
ATOM 902 C CA . LEU A 1 115 ? -0.661 -3.922 -14.523 1 94.81 115 LEU A CA 1
ATOM 903 C C . LEU A 1 115 ? -1.914 -3.797 -15.383 1 94.81 115 LEU A C 1
ATOM 905 O O . LEU A 1 115 ? -2.951 -4.383 -15.062 1 94.81 115 LEU A O 1
ATOM 909 N N . PRO A 1 116 ? -1.853 -3.154 -16.5 1 95 116 PRO A N 1
ATOM 910 C CA . PRO A 1 116 ? -3.035 -2.85 -17.312 1 95 116 PRO A CA 1
ATOM 911 C C . PRO A 1 116 ? -3.705 -4.102 -17.875 1 95 116 PRO A C 1
ATOM 913 O O . PRO A 1 116 ? -4.906 -4.094 -18.156 1 95 116 PRO A O 1
ATOM 916 N N . ASP A 1 117 ? -2.984 -5.176 -18.016 1 93.44 117 ASP A N 1
ATOM 917 C CA . ASP A 1 117 ? -3.551 -6.363 -18.656 1 93.44 117 ASP A CA 1
ATOM 918 C C . ASP A 1 117 ? -4.133 -7.316 -17.609 1 93.44 117 ASP A C 1
ATOM 920 O O . ASP A 1 117 ? -4.695 -8.359 -17.969 1 93.44 117 ASP A O 1
ATOM 924 N N . ALA A 1 118 ? -4.023 -6.945 -16.344 1 92.75 118 ALA A N 1
ATOM 925 C CA . ALA A 1 118 ? -4.613 -7.773 -15.297 1 92.75 118 ALA A CA 1
ATOM 926 C C . ALA A 1 118 ? -6.137 -7.754 -15.375 1 92.75 118 ALA A C 1
ATOM 928 O O . ALA A 1 118 ? -6.734 -6.73 -15.711 1 92.75 118 ALA A O 1
ATOM 929 N N . PRO A 1 119 ? -6.824 -8.812 -15 1 89.62 119 PRO A N 1
ATOM 930 C CA . PRO A 1 119 ? -8.273 -8.953 -15.172 1 89.62 119 PRO A CA 1
ATOM 931 C C . PRO A 1 119 ? -9.055 -7.875 -14.422 1 89.62 119 PRO A C 1
ATOM 933 O O . PRO A 1 119 ? -10.086 -7.402 -14.914 1 89.62 119 PRO A O 1
ATOM 936 N N . LEU A 1 120 ? -8.57 -7.441 -13.289 1 94.5 120 LEU A N 1
ATOM 937 C CA . LEU A 1 120 ? -9.328 -6.508 -12.469 1 94.5 120 LEU A CA 1
ATOM 938 C C . LEU A 1 120 ? -8.742 -5.105 -12.555 1 94.5 120 LEU A C 1
ATOM 940 O O . LEU A 1 120 ? -9.133 -4.211 -11.797 1 94.5 120 LEU A O 1
ATOM 944 N N . HIS A 1 121 ? -7.824 -4.895 -13.453 1 97 121 HIS A N 1
ATOM 945 C CA . HIS A 1 121 ? -7.141 -3.605 -13.492 1 97 121 HIS A CA 1
ATOM 946 C C . HIS A 1 121 ? -8.133 -2.459 -13.641 1 97 121 HIS A C 1
ATOM 948 O O . HIS A 1 121 ? -8.148 -1.537 -12.82 1 97 121 HIS A O 1
ATOM 954 N N . ASP A 1 122 ? -8.992 -2.525 -14.594 1 97.5 122 ASP A N 1
ATOM 955 C CA . ASP A 1 122 ? -9.906 -1.426 -14.891 1 97.5 122 ASP A CA 1
ATOM 956 C C . ASP A 1 122 ? -10.867 -1.183 -13.734 1 97.5 122 ASP A C 1
ATOM 958 O O . ASP A 1 122 ? -11.164 -0.034 -13.391 1 97.5 122 ASP A O 1
ATOM 962 N N . ARG A 1 123 ? -11.25 -2.234 -13.156 1 97.38 123 ARG A N 1
ATOM 963 C CA . ARG A 1 123 ? -12.18 -2.109 -12.039 1 97.38 123 ARG A CA 1
ATOM 964 C C . ARG A 1 123 ? -11.492 -1.461 -10.836 1 97.38 123 ARG A C 1
ATOM 966 O O . ARG A 1 123 ? -12.07 -0.585 -10.188 1 97.38 123 ARG A O 1
ATOM 973 N N . MET A 1 124 ? -10.336 -1.889 -10.578 1 98 124 MET A N 1
ATOM 974 C CA . MET A 1 124 ? -9.594 -1.335 -9.445 1 98 124 MET A CA 1
ATOM 975 C C . MET A 1 124 ? -9.219 0.122 -9.703 1 98 124 MET A C 1
ATOM 977 O O . MET A 1 124 ? -9.258 0.946 -8.789 1 98 124 MET A O 1
ATOM 981 N N . LEU A 1 125 ? -8.914 0.424 -10.961 1 98.62 125 LEU A N 1
ATOM 982 C CA . LEU A 1 125 ? -8.609 1.802 -11.336 1 98.62 125 LEU A CA 1
ATOM 983 C C . LEU A 1 125 ? -9.836 2.691 -11.172 1 98.62 125 LEU A C 1
ATOM 985 O O . LEU A 1 125 ? -9.742 3.791 -10.625 1 98.62 125 LEU A O 1
ATOM 989 N N . ALA A 1 126 ? -10.93 2.223 -11.594 1 98.25 126 ALA A N 1
ATOM 990 C CA . ALA A 1 126 ? -12.18 2.969 -11.445 1 98.25 126 ALA A CA 1
ATOM 991 C C . ALA A 1 126 ? -12.508 3.197 -9.977 1 98.25 126 ALA A C 1
ATOM 993 O O . ALA A 1 126 ? -12.938 4.285 -9.586 1 98.25 126 ALA A O 1
ATOM 994 N N . ARG A 1 127 ? -12.336 2.197 -9.133 1 97.81 127 ARG A N 1
ATOM 995 C CA . ARG A 1 127 ? -12.562 2.307 -7.695 1 97.81 127 ARG A CA 1
ATOM 996 C C . ARG A 1 127 ? -11.641 3.352 -7.074 1 97.81 127 ARG A C 1
ATOM 998 O O . ARG A 1 127 ? -12.078 4.152 -6.242 1 97.81 127 ARG A O 1
ATOM 1005 N N . HIS A 1 128 ? -10.406 3.287 -7.488 1 98.25 128 HIS A N 1
ATOM 1006 C CA . HIS A 1 128 ? -9.438 4.262 -7.004 1 98.25 128 HIS A CA 1
ATOM 1007 C C . HIS A 1 128 ? -9.859 5.684 -7.355 1 98.25 128 HIS A C 1
ATOM 1009 O O . HIS A 1 128 ? -9.922 6.551 -6.484 1 98.25 128 HIS A O 1
ATOM 1015 N N . ARG A 1 129 ? -10.203 5.887 -8.594 1 98.5 129 ARG A N 1
ATOM 1016 C CA . ARG A 1 129 ? -10.57 7.219 -9.07 1 98.5 129 ARG A CA 1
ATOM 1017 C C . ARG A 1 129 ? -11.859 7.695 -8.414 1 98.5 129 ARG A C 1
ATOM 1019 O O . ARG A 1 129 ? -11.984 8.875 -8.07 1 98.5 129 ARG A O 1
ATOM 1026 N N . ALA A 1 130 ? -12.789 6.777 -8.219 1 97.56 130 ALA A N 1
ATOM 1027 C CA . ALA A 1 130 ? -14.023 7.121 -7.52 1 97.56 130 ALA A CA 1
ATOM 1028 C C . ALA A 1 130 ? -13.734 7.543 -6.078 1 97.56 130 ALA A C 1
ATOM 1030 O O . ALA A 1 130 ? -14.328 8.5 -5.578 1 97.56 130 ALA A O 1
ATOM 1031 N N . SER A 1 131 ? -12.859 6.84 -5.395 1 96.94 131 SER A N 1
ATOM 1032 C CA . SER A 1 131 ? -12.484 7.176 -4.023 1 96.94 131 SER A CA 1
ATOM 1033 C C . SER A 1 131 ? -11.812 8.547 -3.955 1 96.94 131 SER A C 1
ATOM 1035 O O . SER A 1 131 ? -12.125 9.352 -3.078 1 96.94 131 SER A O 1
ATOM 1037 N N . VAL A 1 132 ? -10.938 8.805 -4.902 1 98.19 132 VAL A N 1
ATOM 1038 C CA . VAL A 1 132 ? -10.281 10.109 -4.98 1 98.19 132 VAL A CA 1
ATOM 1039 C C . VAL A 1 132 ? -11.336 11.203 -5.16 1 98.19 132 VAL A C 1
ATOM 1041 O O . VAL A 1 132 ? -11.297 12.227 -4.469 1 98.19 132 VAL A O 1
ATOM 1044 N N . ASP A 1 133 ? -12.273 10.969 -6.023 1 97.62 133 ASP A N 1
ATOM 1045 C CA . ASP A 1 133 ? -13.305 11.961 -6.316 1 97.62 133 ASP A CA 1
ATOM 1046 C C . ASP A 1 133 ? -14.156 12.242 -5.082 1 97.62 133 ASP A C 1
ATOM 1048 O O . ASP A 1 133 ? -14.492 13.398 -4.805 1 97.62 133 ASP A O 1
ATOM 1052 N N . ILE A 1 134 ? -14.492 11.234 -4.367 1 95.88 134 ILE A N 1
ATOM 1053 C CA . ILE A 1 134 ? -15.32 11.375 -3.174 1 95.88 134 ILE A CA 1
ATOM 1054 C C . ILE A 1 134 ? -14.594 12.234 -2.139 1 95.88 134 ILE A C 1
ATOM 1056 O O . ILE A 1 134 ? -15.172 13.172 -1.589 1 95.88 134 ILE A O 1
ATOM 1060 N N . ILE A 1 135 ? -13.344 11.984 -1.854 1 97 135 ILE A N 1
ATOM 1061 C CA . ILE A 1 135 ? -12.562 12.727 -0.874 1 97 135 ILE A CA 1
ATOM 1062 C C . ILE A 1 135 ? -12.352 14.156 -1.36 1 97 135 ILE A C 1
ATOM 1064 O O . ILE A 1 135 ? -12.516 15.109 -0.593 1 97 135 ILE A O 1
ATOM 1068 N N . ALA A 1 136 ? -12.008 14.281 -2.662 1 97.81 136 ALA A N 1
ATOM 1069 C CA . ALA A 1 136 ? -11.773 15.609 -3.227 1 97.81 136 ALA A CA 1
ATOM 1070 C C . ALA A 1 136 ? -13.023 16.484 -3.115 1 97.81 136 ALA A C 1
ATOM 1072 O O . ALA A 1 136 ? -12.938 17.672 -2.807 1 97.81 136 ALA A O 1
ATOM 1073 N N . GLU A 1 137 ? -14.125 15.891 -3.375 1 97 137 GLU A N 1
ATOM 1074 C CA . GLU A 1 137 ? -15.383 16.641 -3.295 1 97 137 GLU A CA 1
ATOM 1075 C C . GLU A 1 137 ? -15.672 17.078 -1.862 1 97 137 GLU A C 1
ATOM 1077 O O . GLU A 1 137 ? -16.188 18.172 -1.637 1 97 137 GLU A O 1
ATOM 1082 N N . GLN A 1 138 ? -15.383 16.266 -0.921 1 96.5 138 GLN A N 1
ATOM 1083 C CA . GLN A 1 138 ? -15.547 16.641 0.478 1 96.5 138 GLN A CA 1
ATOM 1084 C C . GLN A 1 138 ? -14.625 17.812 0.839 1 96.5 138 GLN A C 1
ATOM 1086 O O . GLN A 1 138 ? -15.023 18.703 1.582 1 96.5 138 GLN A O 1
ATOM 1091 N N . ILE A 1 139 ? -13.43 17.797 0.336 1 97.19 139 ILE A N 1
ATOM 1092 C CA . ILE A 1 139 ? -12.484 18.875 0.58 1 97.19 139 ILE A CA 1
ATOM 1093 C C . ILE A 1 139 ? -12.992 20.172 -0.056 1 97.19 139 ILE A C 1
ATOM 1095 O O . ILE A 1 139 ? -12.992 21.234 0.58 1 97.19 139 ILE A O 1
ATOM 1099 N N . ARG A 1 140 ? -13.469 20.078 -1.29 1 97.44 140 ARG A N 1
ATOM 1100 C CA . ARG A 1 140 ? -14.008 21.25 -1.986 1 97.44 140 ARG A CA 1
ATOM 1101 C C . ARG A 1 140 ? -15.18 21.844 -1.217 1 97.44 140 ARG A C 1
ATOM 1103 O O . ARG A 1 140 ? -15.297 23.078 -1.112 1 97.44 140 ARG A O 1
ATOM 1110 N N . ARG A 1 141 ? -16.016 21.016 -0.729 1 95.81 141 ARG A N 1
ATOM 1111 C CA . ARG A 1 141 ? -17.156 21.5 0.062 1 95.81 141 ARG A CA 1
ATOM 1112 C C . ARG A 1 141 ? -16.672 22.234 1.308 1 95.81 141 ARG A C 1
ATOM 1114 O O . ARG A 1 141 ? -17.188 23.297 1.638 1 95.81 141 ARG A O 1
ATOM 1121 N N . GLY A 1 142 ? -15.695 21.609 2.002 1 95.31 142 GLY A N 1
ATOM 1122 C CA . GLY A 1 142 ? -15.125 22.266 3.164 1 95.31 142 GLY A CA 1
ATOM 1123 C C . GLY A 1 142 ? -14.469 23.594 2.828 1 95.31 142 GLY A C 1
ATOM 1124 O O . GLY A 1 142 ? -14.555 24.547 3.605 1 95.31 142 GLY A O 1
ATOM 1125 N N . GLN A 1 143 ? -13.844 23.688 1.688 1 96.69 143 GLN A N 1
ATOM 1126 C CA . GLN A 1 143 ? -13.258 24.938 1.225 1 96.69 143 GLN A CA 1
ATOM 1127 C C . GLN A 1 143 ? -14.336 25.984 0.923 1 96.69 143 GLN A C 1
ATOM 1129 O O . GLN A 1 143 ? -14.227 27.141 1.332 1 96.69 143 GLN A O 1
ATOM 1134 N N . ALA A 1 144 ? -15.344 25.547 0.251 1 96.25 144 ALA A N 1
ATOM 1135 C CA . ALA A 1 144 ? -16.453 26.438 -0.113 1 96.25 144 ALA A CA 1
ATOM 1136 C C . ALA A 1 144 ? -17.141 26.984 1.129 1 96.25 144 ALA A C 1
ATOM 1138 O O . ALA A 1 144 ? -17.609 28.141 1.134 1 96.25 144 ALA A O 1
ATOM 1139 N N . GLU A 1 145 ? -17.156 26.234 2.201 1 95.19 145 GLU A N 1
ATOM 1140 C CA . GLU A 1 145 ? -17.812 26.609 3.449 1 95.19 145 GLU A CA 1
ATOM 1141 C C . GLU A 1 145 ? -16.875 27.406 4.352 1 95.19 145 GLU A C 1
ATOM 1143 O O . GLU A 1 145 ? -17.266 27.844 5.438 1 95.19 145 GLU A O 1
ATOM 1148 N N . GLY A 1 146 ? -15.656 27.516 4.012 1 95.19 146 GLY A N 1
ATOM 1149 C CA . GLY A 1 146 ? -14.68 28.281 4.77 1 95.19 146 GLY A CA 1
ATOM 1150 C C . GLY A 1 146 ? -14.062 27.5 5.914 1 95.19 146 GLY A C 1
ATOM 1151 O O . GLY A 1 146 ? -13.344 28.062 6.742 1 95.19 146 GLY A O 1
ATOM 1152 N N . ARG A 1 147 ? -14.305 26.125 5.93 1 95.06 147 ARG A N 1
ATOM 1153 C CA . ARG A 1 147 ? -13.789 25.281 7 1 95.06 147 ARG A CA 1
ATOM 1154 C C . ARG A 1 147 ? -12.336 24.906 6.746 1 95.06 147 ARG A C 1
ATOM 1156 O O . ARG A 1 147 ? -11.586 24.625 7.684 1 95.06 147 ARG A O 1
ATOM 1163 N N . TYR A 1 148 ? -11.969 24.859 5.461 1 96.25 148 TYR A N 1
ATOM 1164 C CA . TYR A 1 148 ? -10.617 24.484 5.062 1 96.25 148 TYR A CA 1
ATOM 1165 C C . TYR A 1 148 ? -9.93 25.625 4.328 1 96.25 148 TYR A C 1
ATOM 1167 O O . TYR A 1 148 ? -10.586 26.422 3.645 1 96.25 148 TYR A O 1
ATOM 1175 N N . ARG A 1 149 ? -8.555 25.734 4.543 1 95.44 149 ARG A N 1
ATOM 1176 C CA . ARG A 1 149 ? -7.82 26.719 3.748 1 95.44 149 ARG A CA 1
ATOM 1177 C C . ARG A 1 149 ? -8.023 26.469 2.256 1 95.44 149 ARG A C 1
ATOM 1179 O O . ARG A 1 149 ? -8.117 25.328 1.818 1 95.44 149 ARG A O 1
ATOM 1186 N N . ARG A 1 150 ? -7.895 27.453 1.398 1 95.38 150 ARG A N 1
ATOM 1187 C CA . ARG A 1 150 ? -8.32 27.422 0.003 1 95.38 150 ARG A CA 1
ATOM 1188 C C . ARG A 1 150 ? -7.176 26.984 -0.908 1 95.38 150 ARG A C 1
ATOM 1190 O O . ARG A 1 150 ? -7.398 26.625 -2.068 1 95.38 150 ARG A O 1
ATOM 1197 N N . ASP A 1 151 ? -5.996 26.984 -0.443 1 95.19 151 ASP A N 1
ATOM 1198 C CA . ASP A 1 151 ? -4.855 26.766 -1.325 1 95.19 151 ASP A CA 1
ATOM 1199 C C . ASP A 1 151 ? -4.473 25.281 -1.367 1 95.19 151 ASP A C 1
ATOM 1201 O O . ASP A 1 151 ? -3.488 24.906 -2.004 1 95.19 151 ASP A O 1
ATOM 1205 N N . ILE A 1 152 ? -5.273 24.484 -0.698 1 95.5 152 ILE A N 1
ATOM 1206 C CA . ILE A 1 152 ? -5.086 23.031 -0.815 1 95.5 152 ILE A CA 1
ATOM 1207 C C . ILE A 1 152 ? -5.613 22.547 -2.166 1 95.5 152 ILE A C 1
ATOM 1209 O O . ILE A 1 152 ? -6.711 22.922 -2.578 1 95.5 152 ILE A O 1
ATOM 1213 N N . ASP A 1 153 ? -4.848 21.797 -2.865 1 97.44 153 ASP A N 1
ATOM 1214 C CA . ASP A 1 153 ? -5.359 21.094 -4.039 1 97.44 153 ASP A CA 1
ATOM 1215 C C . ASP A 1 153 ? -6.168 19.859 -3.633 1 97.44 153 ASP A C 1
ATOM 1217 O O . ASP A 1 153 ? -5.609 18.875 -3.172 1 97.44 153 ASP A O 1
ATOM 1221 N N . PRO A 1 154 ? -7.484 19.906 -3.834 1 98 154 PRO A N 1
ATOM 1222 C CA . PRO A 1 154 ? -8.344 18.828 -3.324 1 98 154 PRO A CA 1
ATOM 1223 C C . PRO A 1 154 ? -7.98 17.453 -3.898 1 98 154 PRO A C 1
ATOM 1225 O O . PRO A 1 154 ? -8.008 16.453 -3.178 1 98 154 PRO A O 1
ATOM 1228 N N . VAL A 1 155 ? -7.633 17.359 -5.156 1 98.19 155 VAL A N 1
ATOM 1229 C CA . VAL A 1 155 ? -7.355 16.094 -5.809 1 98.19 155 VAL A CA 1
ATOM 1230 C C . VAL A 1 155 ? -6.023 15.539 -5.309 1 98.19 155 VAL A C 1
ATOM 1232 O O . VAL A 1 155 ? -5.93 14.359 -4.941 1 98.19 155 VAL A O 1
ATOM 1235 N N . ALA A 1 156 ? -5.012 16.359 -5.258 1 97.81 156 ALA A N 1
ATOM 1236 C CA . ALA A 1 156 ? -3.715 15.93 -4.754 1 97.81 156 ALA A CA 1
ATOM 1237 C C . ALA A 1 156 ? -3.82 15.461 -3.307 1 97.81 156 ALA A C 1
ATOM 1239 O O . ALA A 1 156 ? -3.219 14.445 -2.93 1 97.81 156 ALA A O 1
ATOM 1240 N N . LYS A 1 157 ? -4.613 16.172 -2.553 1 98.19 157 LYS A N 1
ATOM 1241 C CA . LYS A 1 157 ? -4.777 15.797 -1.15 1 98.19 157 LYS A CA 1
ATOM 1242 C C . LYS A 1 157 ? -5.566 14.5 -1.013 1 98.19 157 LYS A C 1
ATOM 1244 O O . LYS A 1 157 ? -5.281 13.688 -0.132 1 98.19 157 LYS A O 1
ATOM 1249 N N . ALA A 1 158 ? -6.562 14.336 -1.85 1 98.31 158 ALA A N 1
ATOM 1250 C CA . ALA A 1 158 ? -7.316 13.086 -1.856 1 98.31 158 ALA A CA 1
ATOM 1251 C C . ALA A 1 158 ? -6.406 11.898 -2.166 1 98.31 158 ALA A C 1
ATOM 1253 O O . ALA A 1 158 ? -6.516 10.844 -1.531 1 98.31 158 ALA A O 1
ATOM 1254 N N . VAL A 1 159 ? -5.512 12.07 -3.127 1 98.69 159 VAL A N 1
ATOM 1255 C CA . VAL A 1 159 ? -4.551 11.031 -3.482 1 98.69 159 VAL A CA 1
ATOM 1256 C C . VAL A 1 159 ? -3.654 10.727 -2.283 1 98.69 159 VAL A C 1
ATOM 1258 O O . VAL A 1 159 ? -3.414 9.562 -1.963 1 98.69 159 VAL A O 1
ATOM 1261 N N . GLU A 1 160 ? -3.197 11.766 -1.613 1 98.5 160 GLU A N 1
ATOM 1262 C CA . GLU A 1 160 ? -2.377 11.617 -0.415 1 98.5 160 GLU A CA 1
ATOM 1263 C C . GLU A 1 160 ? -3.1 10.789 0.645 1 98.5 160 GLU A C 1
ATOM 1265 O O . GLU A 1 160 ? -2.531 9.836 1.191 1 98.5 160 GLU A O 1
ATOM 1270 N N . ILE A 1 161 ? -4.34 11.125 0.911 1 98.5 161 ILE A N 1
ATOM 1271 C CA . ILE A 1 161 ? -5.133 10.477 1.952 1 98.5 161 ILE A CA 1
ATOM 1272 C C . ILE A 1 161 ? -5.344 9.008 1.605 1 98.5 161 ILE A C 1
ATOM 1274 O O . ILE A 1 161 ? -5.164 8.133 2.455 1 98.5 161 ILE A O 1
ATOM 1278 N N . LEU A 1 162 ? -5.691 8.75 0.372 1 98.38 162 LEU A N 1
ATOM 1279 C CA . LEU A 1 162 ? -5.938 7.379 -0.06 1 98.38 162 LEU A CA 1
ATOM 1280 C C . LEU A 1 162 ? -4.656 6.559 -0.024 1 98.38 162 LEU A C 1
ATOM 1282 O O . LEU A 1 162 ? -4.676 5.383 0.348 1 98.38 162 LEU A O 1
ATOM 1286 N N . ALA A 1 163 ? -3.531 7.172 -0.413 1 98.62 163 ALA A N 1
ATOM 1287 C CA . ALA A 1 163 ? -2.238 6.5 -0.332 1 98.62 163 ALA A CA 1
ATOM 1288 C C . ALA A 1 163 ? -1.92 6.094 1.104 1 98.62 163 ALA A C 1
ATOM 1290 O O . ALA A 1 163 ? -1.464 4.977 1.355 1 98.62 163 ALA A O 1
ATOM 1291 N N . PHE A 1 164 ? -2.176 7.004 2.035 1 98.69 164 PHE A N 1
ATOM 1292 C CA . PHE A 1 164 ? -1.982 6.691 3.445 1 98.69 164 PHE A CA 1
ATOM 1293 C C . PHE A 1 164 ? -2.812 5.48 3.854 1 98.69 164 PHE A C 1
ATOM 1295 O O . PHE A 1 164 ? -2.305 4.566 4.504 1 98.69 164 PHE A O 1
ATOM 1302 N N . VAL A 1 165 ? -4.066 5.406 3.461 1 98.25 165 VAL A N 1
ATOM 1303 C CA . VAL A 1 165 ? -4.969 4.328 3.854 1 98.25 165 VAL A CA 1
ATOM 1304 C C . VAL A 1 165 ? -4.477 3.004 3.279 1 98.25 165 VAL A C 1
ATOM 1306 O O . VAL A 1 165 ? -4.352 2.014 4.004 1 98.25 165 VAL A O 1
ATOM 1309 N N . HIS A 1 166 ? -4.188 2.984 1.992 1 98.19 166 HIS A N 1
ATOM 1310 C CA . HIS A 1 166 ? -3.695 1.765 1.364 1 98.19 166 HIS A CA 1
ATOM 1311 C C . HIS A 1 166 ? -2.377 1.319 1.987 1 98.19 166 HIS A C 1
ATOM 1313 O O . HIS A 1 166 ? -2.158 0.124 2.203 1 98.19 166 HIS A O 1
ATOM 1319 N N . GLY A 1 167 ? -1.497 2.32 2.268 1 98.56 167 GLY A N 1
ATOM 1320 C CA . GLY A 1 167 ? -0.244 1.99 2.93 1 98.56 167 GLY A CA 1
ATOM 1321 C C . GLY A 1 167 ? -0.439 1.383 4.305 1 98.56 167 GLY A C 1
ATOM 1322 O O . GLY A 1 167 ? 0.267 0.444 4.68 1 98.56 167 GLY A O 1
ATOM 1323 N N . MET A 1 168 ? -1.385 1.878 5.043 1 98.5 168 MET A N 1
ATOM 1324 C CA . MET A 1 168 ? -1.681 1.334 6.367 1 98.5 168 MET A CA 1
ATOM 1325 C C . MET A 1 168 ? -2.205 -0.094 6.262 1 98.5 168 MET A C 1
ATOM 1327 O O . MET A 1 168 ? -1.876 -0.944 7.09 1 98.5 168 MET A O 1
ATOM 1331 N N . GLU A 1 169 ? -3.041 -0.355 5.219 1 98 169 GLU A N 1
ATOM 1332 C CA . GLU A 1 169 ? -3.533 -1.716 5.027 1 98 169 GLU A CA 1
ATOM 1333 C C . GLU A 1 169 ? -2.381 -2.697 4.836 1 98 169 GLU A C 1
ATOM 1335 O O . GLU A 1 169 ? -2.303 -3.715 5.527 1 98 169 GLU A O 1
ATOM 1340 N N . THR A 1 170 ? -1.469 -2.361 4.035 1 97.81 170 THR A N 1
ATOM 1341 C CA . THR A 1 170 ? -0.34 -3.23 3.725 1 97.81 170 THR A CA 1
ATOM 1342 C C . THR A 1 170 ? 0.579 -3.377 4.934 1 97.81 170 THR A C 1
ATOM 1344 O O . THR A 1 170 ? 0.928 -4.492 5.324 1 97.81 170 THR A O 1
ATOM 1347 N N . THR A 1 171 ? 0.945 -2.27 5.57 1 97.44 171 THR A N 1
ATOM 1348 C CA . THR A 1 171 ? 1.931 -2.291 6.645 1 97.44 171 THR A CA 1
ATOM 1349 C C . THR A 1 171 ? 1.361 -2.969 7.887 1 97.44 171 THR A C 1
ATOM 1351 O O . THR A 1 171 ? 2.076 -3.678 8.602 1 97.44 171 THR A O 1
ATOM 1354 N N . TRP A 1 172 ? 0.07 -2.754 8.141 1 97.56 172 TRP A N 1
ATOM 1355 C CA . TRP A 1 172 ? -0.552 -3.4 9.289 1 97.56 172 TRP A CA 1
ATOM 1356 C C . TRP A 1 172 ? -0.621 -4.91 9.094 1 97.56 172 TRP A C 1
ATOM 1358 O O . TRP A 1 172 ? -0.403 -5.676 10.039 1 97.56 172 TRP A O 1
ATOM 1368 N N . LEU A 1 173 ? -0.937 -5.355 7.926 1 96.88 173 LEU A N 1
ATOM 1369 C CA . LEU A 1 173 ? -0.959 -6.785 7.633 1 96.88 173 LEU A CA 1
ATOM 1370 C C . LEU A 1 173 ? 0.421 -7.402 7.832 1 96.88 173 LEU A C 1
ATOM 1372 O O . LEU A 1 173 ? 0.539 -8.523 8.328 1 96.88 173 LEU A O 1
ATOM 1376 N N . LEU A 1 174 ? 1.441 -6.66 7.504 1 97.88 174 LEU A N 1
ATOM 1377 C CA . LEU A 1 174 ? 2.812 -7.129 7.66 1 97.88 174 LEU A CA 1
ATOM 1378 C C . LEU A 1 174 ? 3.225 -7.129 9.125 1 97.88 174 LEU A C 1
ATOM 1380 O O . LEU A 1 174 ? 3.9 -8.055 9.586 1 97.88 174 LEU A O 1
ATOM 1384 N N . ASP A 1 175 ? 2.814 -6.074 9.836 1 97.88 175 ASP A N 1
ATOM 1385 C CA . ASP A 1 175 ? 3.178 -5.891 11.242 1 97.88 175 ASP A CA 1
ATOM 1386 C C . ASP A 1 175 ? 1.956 -5.527 12.078 1 97.88 175 ASP A C 1
ATOM 1388 O O . ASP A 1 175 ? 1.748 -4.359 12.414 1 97.88 175 ASP A O 1
ATOM 1392 N N . PRO A 1 176 ? 1.23 -6.48 12.547 1 95.94 176 PRO A N 1
ATOM 1393 C CA . PRO A 1 176 ? -0.019 -6.211 13.266 1 95.94 176 PRO A CA 1
ATOM 1394 C C . PRO A 1 176 ? 0.212 -5.594 14.641 1 95.94 176 PRO A C 1
ATOM 1396 O O . PRO A 1 176 ? -0.748 -5.242 15.336 1 95.94 176 PRO A O 1
ATOM 1399 N N . SER A 1 177 ? 1.479 -5.426 15.039 1 96.38 177 SER A N 1
ATOM 1400 C CA . SER A 1 177 ? 1.759 -4.781 16.312 1 96.38 177 SER A CA 1
ATOM 1401 C C . SER A 1 177 ? 1.636 -3.266 16.219 1 96.38 177 SER A C 1
ATOM 1403 O O . SER A 1 177 ? 1.604 -2.568 17.234 1 96.38 177 SER A O 1
ATOM 1405 N N . ILE A 1 178 ? 1.503 -2.711 15 1 96.69 178 ILE A N 1
ATOM 1406 C CA . ILE A 1 178 ? 1.318 -1.283 14.773 1 96.69 178 ILE A CA 1
ATOM 1407 C C . ILE A 1 178 ? 0.029 -0.815 15.445 1 96.69 178 ILE A C 1
ATOM 1409 O O . ILE A 1 178 ? -1.035 -1.404 15.234 1 96.69 178 ILE A O 1
ATOM 1413 N N . PRO A 1 179 ? 0.106 0.184 16.297 1 94.88 179 PRO A N 1
ATOM 1414 C CA . PRO A 1 179 ? -1.12 0.709 16.891 1 94.88 179 PRO A CA 1
ATOM 1415 C C . PRO A 1 179 ? -1.977 1.497 15.906 1 94.88 179 PRO A C 1
ATOM 1417 O O . PRO A 1 179 ? -1.907 2.729 15.867 1 94.88 179 PRO A O 1
ATOM 1420 N N . LEU A 1 180 ? -2.865 0.812 15.273 1 95.69 180 LEU A N 1
ATOM 1421 C CA . LEU A 1 180 ? -3.639 1.308 14.141 1 95.69 180 LEU A CA 1
ATOM 1422 C C . LEU A 1 180 ? -4.441 2.545 14.531 1 95.69 180 LEU A C 1
ATOM 1424 O O . LEU A 1 180 ? -4.352 3.582 13.867 1 95.69 180 LEU A O 1
ATOM 1428 N N . ALA A 1 181 ? -5.191 2.412 15.609 1 94.75 181 ALA A N 1
ATOM 1429 C CA . ALA A 1 181 ? -6.082 3.49 16.031 1 94.75 181 ALA A CA 1
ATOM 1430 C C . ALA A 1 181 ? -5.297 4.762 16.344 1 94.75 181 ALA A C 1
ATOM 1432 O O . ALA A 1 181 ? -5.715 5.863 15.961 1 94.75 181 ALA A O 1
ATOM 1433 N N . GLU A 1 182 ? -4.152 4.586 16.938 1 96 182 GLU A N 1
ATOM 1434 C CA . GLU A 1 182 ? -3.32 5.734 17.297 1 96 182 GLU A CA 1
ATOM 1435 C C . GLU A 1 182 ? -2.742 6.395 16.047 1 96 182 GLU A C 1
ATOM 1437 O O . GLU A 1 182 ? -2.699 7.625 15.945 1 96 182 GLU A O 1
ATOM 1442 N N . VAL A 1 183 ? -2.342 5.641 15.062 1 97.94 183 VAL A N 1
ATOM 1443 C CA . VAL A 1 183 ? -1.748 6.184 13.844 1 97.94 183 VAL A CA 1
ATOM 1444 C C . VAL A 1 183 ? -2.805 6.945 13.047 1 97.94 183 VAL A C 1
ATOM 1446 O O . VAL A 1 183 ? -2.559 8.062 12.586 1 97.94 183 VAL A O 1
ATOM 1449 N N . PHE A 1 184 ? -4.016 6.391 12.953 1 98 184 PHE A N 1
ATOM 1450 C CA . PHE A 1 184 ? -5.094 7.059 12.234 1 98 184 PHE A CA 1
ATOM 1451 C C . PHE A 1 184 ? -5.52 8.336 12.953 1 98 184 PHE A C 1
ATOM 1453 O O . PHE A 1 184 ? -5.801 9.344 12.305 1 98 184 PHE A O 1
ATOM 1460 N N . LYS A 1 185 ? -5.594 8.258 14.25 1 96.75 185 LYS A N 1
ATOM 1461 C CA . LYS A 1 185 ? -5.938 9.445 15.031 1 96.75 185 LYS A CA 1
ATOM 1462 C C . LYS A 1 185 ? -4.91 10.555 14.828 1 96.75 185 LYS A C 1
ATOM 1464 O O . LYS A 1 185 ? -5.273 11.711 14.609 1 96.75 185 LYS A O 1
ATOM 1469 N N . GLN A 1 186 ? -3.691 10.219 14.93 1 96.19 186 GLN A N 1
ATOM 1470 C CA . GLN A 1 186 ? -2.629 11.195 14.711 1 96.19 186 GLN A CA 1
ATOM 1471 C C . GLN A 1 186 ? -2.684 11.766 13.297 1 96.19 186 GLN A C 1
ATOM 1473 O O . GLN A 1 186 ? -2.455 12.961 13.094 1 96.19 186 GLN A O 1
ATOM 1478 N N . TYR A 1 187 ? -2.947 10.898 12.336 1 98.19 187 TYR A N 1
ATOM 1479 C CA . TYR A 1 187 ? -3.043 11.383 10.969 1 98.19 187 TYR A CA 1
ATOM 1480 C C . TYR A 1 187 ? -4.211 12.352 10.812 1 98.19 187 TYR A C 1
ATOM 1482 O O . TYR A 1 187 ? -4.094 13.375 10.133 1 98.19 187 TYR A O 1
ATOM 1490 N N . ALA A 1 188 ? -5.312 12.039 11.406 1 97 188 ALA A N 1
ATOM 1491 C CA . ALA A 1 188 ? -6.465 12.938 11.391 1 97 188 ALA A CA 1
ATOM 1492 C C . ALA A 1 188 ? -6.121 14.289 12.008 1 97 188 ALA A C 1
ATOM 1494 O O . ALA A 1 188 ? -6.543 15.328 11.508 1 97 188 ALA A O 1
ATOM 1495 N N . GLN A 1 189 ? -5.355 14.289 13.047 1 95.38 189 GLN A N 1
ATOM 1496 C CA . GLN A 1 189 ? -4.918 15.523 13.688 1 95.38 189 GLN A CA 1
ATOM 1497 C C . GLN A 1 189 ? -3.977 16.312 12.773 1 95.38 189 GLN A C 1
ATOM 1499 O O . GLN A 1 189 ? -4.035 17.531 12.727 1 95.38 189 GLN A O 1
ATOM 1504 N N . THR A 1 190 ? -3.086 15.594 12.102 1 96.19 190 THR A N 1
ATOM 1505 C CA . THR A 1 190 ? -2.221 16.219 11.109 1 96.19 190 THR A CA 1
ATOM 1506 C C . THR A 1 190 ? -3.047 16.938 10.047 1 96.19 190 THR A C 1
ATOM 1508 O O . THR A 1 190 ? -2.76 18.094 9.711 1 96.19 190 THR A O 1
ATOM 1511 N N . LEU A 1 191 ? -4.062 16.25 9.523 1 96.81 191 LEU A N 1
ATOM 1512 C CA . LEU A 1 191 ? -4.926 16.844 8.516 1 96.81 191 LEU A CA 1
ATOM 1513 C C . LEU A 1 191 ? -5.637 18.078 9.07 1 96.81 191 LEU A C 1
ATOM 1515 O O . LEU A 1 191 ? -5.75 19.094 8.391 1 96.81 191 LEU A O 1
ATOM 1519 N N . ALA A 1 192 ? -6.109 17.969 10.297 1 95 192 ALA A N 1
ATOM 1520 C CA . ALA A 1 192 ? -6.812 19.094 10.914 1 95 192 ALA A CA 1
ATOM 1521 C C . ALA A 1 192 ? -5.914 20.328 10.992 1 95 192 ALA A C 1
ATOM 1523 O O . ALA A 1 192 ? -6.352 21.453 10.695 1 95 192 ALA A O 1
ATOM 1524 N N . ARG A 1 193 ? -4.664 20.156 11.328 1 92.81 193 ARG A N 1
ATOM 1525 C CA . ARG A 1 193 ? -3.713 21.266 11.398 1 92.81 193 ARG A CA 1
ATOM 1526 C C . ARG A 1 193 ? -3.4 21.812 10.008 1 92.81 193 ARG A C 1
ATOM 1528 O O . ARG A 1 193 ? -3.312 23.031 9.82 1 92.81 193 ARG A O 1
ATOM 1535 N N . ASP A 1 194 ? -3.246 20.891 9.078 1 94.5 194 ASP A N 1
ATOM 1536 C CA . ASP A 1 194 ? -2.908 21.266 7.711 1 94.5 194 ASP A CA 1
ATOM 1537 C C . ASP A 1 194 ? -4.051 22.047 7.059 1 94.5 194 ASP A C 1
ATOM 1539 O O . ASP A 1 194 ? -3.812 22.969 6.281 1 94.5 194 ASP A O 1
ATOM 1543 N N . PHE A 1 195 ? -5.273 21.672 7.418 1 95.94 195 PHE A N 1
ATOM 1544 C CA . PHE A 1 195 ? -6.453 22.203 6.746 1 95.94 195 PHE A CA 1
ATOM 1545 C C . PHE A 1 195 ? -6.895 23.516 7.375 1 95.94 195 PHE A C 1
ATOM 1547 O O . PHE A 1 195 ? -7.742 24.219 6.82 1 95.94 195 PHE A O 1
ATOM 1554 N N . ALA A 1 196 ? -6.355 23.875 8.484 1 92.5 196 ALA A N 1
ATOM 1555 C CA . ALA A 1 196 ? -6.812 25.047 9.211 1 92.5 196 ALA A CA 1
ATOM 1556 C C . ALA A 1 196 ? -6.734 26.297 8.328 1 92.5 196 ALA A C 1
ATOM 1558 O O . ALA A 1 196 ? -5.727 26.531 7.66 1 92.5 196 ALA A O 1
ATOM 1559 N N . PRO A 1 197 ? -7.797 27.047 8.336 1 88.81 197 PRO A N 1
ATOM 1560 C CA . PRO A 1 197 ? -7.809 28.266 7.535 1 88.81 197 PRO A CA 1
ATOM 1561 C C . PRO A 1 197 ? -6.746 29.266 7.98 1 88.81 197 PRO A C 1
ATOM 1563 O O . PRO A 1 1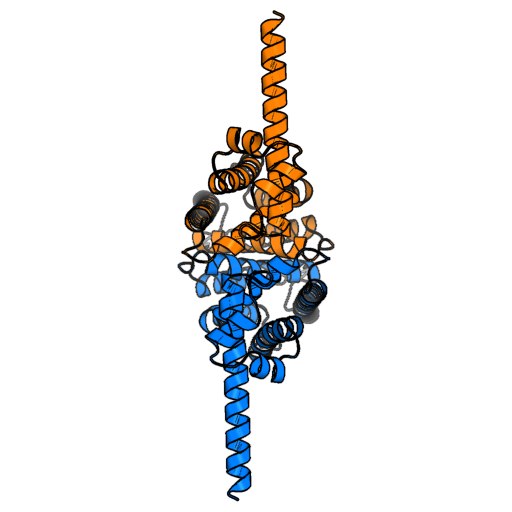97 ? -6.375 29.297 9.156 1 88.81 197 PRO A O 1
ATOM 1566 N N . THR A 1 198 ? -5.938 29.781 7.062 1 74.44 198 THR A N 1
ATOM 1567 C CA . THR A 1 198 ? -4.969 30.828 7.379 1 74.44 198 THR A CA 1
ATOM 1568 C C . THR A 1 198 ? -5.668 32.062 7.957 1 74.44 198 THR A C 1
ATOM 1570 O O . THR A 1 198 ? -6.77 32.406 7.527 1 74.44 198 THR A O 1
ATOM 1573 N N . LYS A 1 199 ? -5.359 32.531 9.273 1 64.69 199 LYS A N 1
ATOM 1574 C CA . LYS A 1 199 ? -5.934 33.719 9.883 1 64.69 199 LYS A CA 1
ATOM 1575 C C . LYS A 1 199 ? -5.926 34.906 8.906 1 64.69 199 LYS A C 1
ATOM 1577 O O . LYS A 1 199 ? -4.93 35.125 8.219 1 64.69 199 LYS A O 1
ATOM 1582 N N . SER A 1 200 ? -7.016 35.25 8.336 1 53.16 200 SER A N 1
ATOM 1583 C CA . SER A 1 200 ? -7.133 36.531 7.613 1 53.16 200 SER A CA 1
ATOM 1584 C C . SER A 1 200 ? -6.516 37.656 8.406 1 53.16 200 SER A C 1
ATOM 1586 O O . SER A 1 200 ? -6.883 37.906 9.562 1 53.16 200 SER A O 1
ATOM 1588 N N . THR A 1 201 ? -5.199 37.906 8.516 1 45.31 201 THR A N 1
ATOM 1589 C CA . THR A 1 201 ? -4.805 39.219 9.008 1 45.31 201 THR A CA 1
ATOM 1590 C C . THR A 1 201 ? -5.84 40.281 8.625 1 45.31 201 THR A C 1
ATOM 1592 O O . THR A 1 201 ? -6.047 40.531 7.441 1 45.31 201 THR A O 1
ATOM 1595 N N . GLU A 1 202 ? -6.895 40.438 9.305 1 42.44 202 GLU A N 1
ATOM 1596 C CA . GLU A 1 202 ? -7.746 41.625 9.211 1 42.44 202 GLU A CA 1
ATOM 1597 C C . GLU A 1 202 ? -6.914 42.906 8.977 1 42.44 202 GLU A C 1
ATOM 1599 O O . GLU A 1 202 ? -5.922 43.125 9.672 1 42.44 202 GLU A O 1
ATOM 1604 N N . ALA A 1 203 ? -6.77 43.5 7.809 1 46.06 203 ALA A N 1
ATOM 1605 C CA . ALA A 1 203 ? -6.422 44.906 7.586 1 46.06 203 ALA A CA 1
ATOM 1606 C C . ALA A 1 203 ? -7.008 45.781 8.68 1 46.06 203 ALA A C 1
ATOM 1608 O O . ALA A 1 203 ? -8.227 45.938 8.781 1 46.06 203 ALA A O 1
ATOM 1609 N N . ILE A 1 204 ? -6.48 45.812 9.82 1 34.75 204 ILE A N 1
ATOM 1610 C CA . ILE A 1 204 ? -6.691 47.094 10.438 1 34.75 204 ILE A CA 1
ATOM 1611 C C . ILE A 1 204 ? -6.02 48.188 9.586 1 34.75 204 ILE A C 1
ATOM 1613 O O . ILE A 1 204 ? -4.855 48.062 9.203 1 34.75 204 ILE A O 1
ATOM 1617 N N . MET B 1 1 ? 50 -7.84 -18.875 1 59.38 1 MET B N 1
ATOM 1618 C CA . MET B 1 1 ? 49.094 -6.762 -19.297 1 59.38 1 MET B CA 1
ATOM 1619 C C . MET B 1 1 ? 47.875 -7.312 -20.016 1 59.38 1 MET B C 1
ATOM 1621 O O . MET B 1 1 ? 46.75 -6.863 -19.781 1 59.38 1 MET B O 1
ATOM 1625 N N . PRO B 1 2 ? 47.969 -8.25 -20.922 1 73.75 2 PRO B N 1
ATOM 1626 C CA . PRO B 1 2 ? 46.844 -8.797 -21.672 1 73.75 2 PRO B CA 1
ATOM 1627 C C . PRO B 1 2 ? 45.938 -9.672 -20.797 1 73.75 2 PRO B C 1
ATOM 1629 O O . PRO B 1 2 ? 44.719 -9.688 -20.984 1 73.75 2 PRO B O 1
ATOM 1632 N N . VAL B 1 3 ? 46.562 -10.203 -19.797 1 74.75 3 VAL B N 1
ATOM 1633 C CA . VAL B 1 3 ? 45.781 -11.109 -18.938 1 74.75 3 VAL B CA 1
ATOM 1634 C C . VAL B 1 3 ? 44.875 -10.305 -18.031 1 74.75 3 VAL B C 1
ATOM 1636 O O . VAL B 1 3 ? 43.719 -10.68 -17.812 1 74.75 3 VAL B O 1
ATOM 1639 N N . ALA B 1 4 ? 45.312 -9.234 -17.609 1 70.81 4 ALA B N 1
ATOM 1640 C CA . ALA B 1 4 ? 44.531 -8.391 -16.719 1 70.81 4 ALA B CA 1
ATOM 1641 C C . ALA B 1 4 ? 43.312 -7.836 -17.453 1 70.81 4 ALA B C 1
ATOM 1643 O O . ALA B 1 4 ? 42.188 -7.793 -16.906 1 70.81 4 ALA B O 1
ATOM 1644 N N . ARG B 1 5 ? 43.5 -7.48 -18.641 1 74.69 5 ARG B N 1
ATOM 1645 C CA . ARG B 1 5 ? 42.406 -6.953 -19.453 1 74.69 5 ARG B CA 1
ATOM 1646 C C . ARG B 1 5 ? 41.375 -8.023 -19.734 1 74.69 5 ARG B C 1
ATOM 1648 O O . ARG B 1 5 ? 40.188 -7.742 -19.734 1 74.69 5 ARG B O 1
ATOM 1655 N N . ARG B 1 6 ? 41.875 -9.172 -20 1 72.88 6 ARG B N 1
ATOM 1656 C CA . ARG B 1 6 ? 40.938 -10.281 -20.234 1 72.88 6 ARG B CA 1
ATOM 1657 C C . ARG B 1 6 ? 40.125 -10.586 -19 1 72.88 6 ARG B C 1
ATOM 1659 O O . ARG B 1 6 ? 38.938 -10.844 -19.094 1 72.88 6 ARG B O 1
ATOM 1666 N N . TYR B 1 7 ? 40.812 -10.609 -17.859 1 71.38 7 TYR B N 1
ATOM 1667 C CA . TYR B 1 7 ? 40.156 -10.852 -16.594 1 71.38 7 TYR B CA 1
ATOM 1668 C C . TYR B 1 7 ? 39.156 -9.734 -16.281 1 71.38 7 TYR B C 1
ATOM 1670 O O . TYR B 1 7 ? 38.031 -10 -15.805 1 71.38 7 TYR B O 1
ATOM 1678 N N . ASP B 1 8 ? 39.562 -8.562 -16.531 1 73.69 8 ASP B N 1
ATOM 1679 C CA . ASP B 1 8 ? 38.656 -7.418 -16.359 1 73.69 8 ASP B CA 1
ATOM 1680 C C . ASP B 1 8 ? 37.438 -7.539 -17.266 1 73.69 8 ASP B C 1
ATOM 1682 O O . ASP B 1 8 ? 36.312 -7.215 -16.859 1 73.69 8 ASP B O 1
ATOM 1686 N N . THR B 1 9 ? 37.562 -8.023 -18.5 1 73.94 9 THR B N 1
ATOM 1687 C CA . THR B 1 9 ? 36.5 -8.211 -19.453 1 73.94 9 THR B CA 1
ATOM 1688 C C . THR B 1 9 ? 35.562 -9.328 -19 1 73.94 9 THR B C 1
ATOM 1690 O O . THR B 1 9 ? 34.344 -9.203 -19.125 1 73.94 9 THR B O 1
ATOM 1693 N N . LEU B 1 10 ? 36.156 -10.375 -18.531 1 67.25 10 LEU B N 1
ATOM 1694 C CA . LEU B 1 10 ? 35.344 -11.5 -18.031 1 67.25 10 LEU B CA 1
ATOM 1695 C C . LEU B 1 10 ? 34.531 -11.086 -16.828 1 67.25 10 LEU B C 1
ATOM 1697 O O . LEU B 1 10 ? 33.375 -11.484 -16.703 1 67.25 10 LEU B O 1
ATOM 1701 N N . LEU B 1 11 ? 35.156 -10.406 -15.914 1 65.62 11 LEU B N 1
ATOM 1702 C CA . LEU B 1 11 ? 34.438 -9.914 -14.742 1 65.62 11 LEU B CA 1
ATOM 1703 C C . LEU B 1 11 ? 33.312 -8.969 -15.133 1 65.62 11 LEU B C 1
ATOM 1705 O O . LEU B 1 11 ? 32.219 -9.016 -14.562 1 65.62 11 LEU B O 1
ATOM 1709 N N . ALA B 1 12 ? 33.562 -8.188 -16.094 1 69.12 12 ALA B N 1
ATOM 1710 C CA . ALA B 1 12 ? 32.562 -7.246 -16.609 1 69.12 12 ALA B CA 1
ATOM 1711 C C . ALA B 1 12 ? 31.406 -7.984 -17.25 1 69.12 12 ALA B C 1
ATOM 1713 O O . ALA B 1 12 ? 30.25 -7.609 -17.078 1 69.12 12 ALA B O 1
ATOM 1714 N N . LYS B 1 13 ? 31.781 -8.938 -17.953 1 72.62 13 LYS B N 1
ATOM 1715 C CA . LYS B 1 13 ? 30.75 -9.742 -18.609 1 72.62 13 LYS B CA 1
ATOM 1716 C C . LYS B 1 13 ? 29.891 -10.477 -17.578 1 72.62 13 LYS B C 1
ATOM 1718 O O . LYS B 1 13 ? 28.672 -10.57 -17.734 1 72.62 13 LYS B O 1
ATOM 1723 N N . GLY B 1 14 ? 30.578 -11.008 -16.594 1 74.25 14 GLY B N 1
ATOM 1724 C CA . GLY B 1 14 ? 29.875 -11.664 -15.508 1 74.25 14 GLY B CA 1
ATOM 1725 C C . GLY B 1 14 ? 28.906 -10.742 -14.773 1 74.25 14 GLY B C 1
ATOM 1726 O O . GLY B 1 14 ? 27.781 -11.125 -14.469 1 74.25 14 GLY B O 1
ATOM 1727 N N . GLU B 1 15 ? 29.422 -9.602 -14.531 1 77.69 15 GLU B N 1
ATOM 1728 C CA . GLU B 1 15 ? 28.609 -8.594 -13.867 1 77.69 15 GLU B CA 1
ATOM 1729 C C . GLU B 1 15 ? 27.438 -8.172 -14.742 1 77.69 15 GLU B C 1
ATOM 1731 O O . GLU B 1 15 ? 26.328 -7.949 -14.242 1 77.69 15 GLU B O 1
ATOM 1736 N N . ASP B 1 16 ? 27.688 -8.18 -15.984 1 86.19 16 ASP B N 1
ATOM 1737 C CA . ASP B 1 16 ? 26.641 -7.84 -16.938 1 86.19 16 ASP B CA 1
ATOM 1738 C C . ASP B 1 16 ? 25.547 -8.898 -16.953 1 86.19 16 ASP B C 1
ATOM 1740 O O . ASP B 1 16 ? 24.359 -8.57 -16.969 1 86.19 16 ASP B O 1
ATOM 1744 N N . ARG B 1 17 ? 25.984 -10.188 -16.828 1 89.38 17 ARG B N 1
ATOM 1745 C CA . ARG B 1 17 ? 25 -11.273 -16.797 1 89.38 17 ARG B CA 1
ATOM 1746 C C . ARG B 1 17 ? 24.203 -11.25 -15.508 1 89.38 17 ARG B C 1
ATOM 1748 O O . ARG B 1 17 ? 22.984 -11.453 -15.516 1 89.38 17 ARG B O 1
ATOM 1755 N N . LYS B 1 18 ? 24.922 -11.039 -14.461 1 92.06 18 LYS B N 1
ATOM 1756 C CA . LYS B 1 18 ? 24.266 -10.945 -13.164 1 92.06 18 LYS B CA 1
ATOM 1757 C C . LYS B 1 18 ? 23.203 -9.844 -13.156 1 92.06 18 LYS B C 1
ATOM 1759 O O . LYS B 1 18 ? 22.094 -10.047 -12.664 1 92.06 18 LYS B O 1
ATOM 1764 N N . GLN B 1 19 ? 23.547 -8.742 -13.734 1 92.25 19 GLN B N 1
ATOM 1765 C CA . GLN B 1 19 ? 22.641 -7.605 -13.805 1 92.25 19 GLN B CA 1
ATOM 1766 C C . GLN B 1 19 ? 21.438 -7.918 -14.711 1 92.25 19 GLN B C 1
ATOM 1768 O O . GLN B 1 19 ? 20.312 -7.547 -14.398 1 92.25 19 GLN B O 1
ATOM 1773 N N . ARG B 1 20 ? 21.688 -8.586 -15.719 1 94.19 20 ARG B N 1
ATOM 1774 C CA . ARG B 1 20 ? 20.609 -8.977 -16.625 1 94.19 20 ARG B CA 1
ATOM 1775 C C . ARG B 1 20 ? 19.641 -9.938 -15.961 1 94.19 20 ARG B C 1
ATOM 1777 O O . ARG B 1 20 ? 18.422 -9.812 -16.109 1 94.19 20 ARG B O 1
ATOM 1784 N N . ILE B 1 21 ? 20.188 -10.883 -15.258 1 95.81 21 ILE B N 1
ATOM 1785 C CA . ILE B 1 21 ? 19.359 -11.844 -14.531 1 95.81 21 ILE B CA 1
ATOM 1786 C C . ILE B 1 21 ? 18.484 -11.117 -13.531 1 95.81 21 ILE B C 1
ATOM 1788 O O . ILE B 1 21 ? 17.281 -11.383 -13.438 1 95.81 21 ILE B O 1
ATOM 1792 N N . LEU B 1 22 ? 19.047 -10.172 -12.875 1 95.38 22 LEU B N 1
ATOM 1793 C CA . LEU B 1 22 ? 18.312 -9.422 -11.867 1 95.38 22 LEU B CA 1
ATOM 1794 C C . LEU B 1 22 ? 17.188 -8.594 -12.508 1 95.38 22 LEU B C 1
ATOM 1796 O O . LEU B 1 22 ? 16.078 -8.531 -11.977 1 95.38 22 LEU B O 1
ATOM 1800 N N . GLU B 1 23 ? 17.453 -8.023 -13.594 1 95.44 23 GLU B N 1
ATOM 1801 C CA . GLU B 1 23 ? 16.469 -7.203 -14.297 1 95.44 23 GLU B CA 1
ATOM 1802 C C . GLU B 1 23 ? 15.289 -8.047 -14.781 1 95.44 23 GLU B C 1
ATOM 1804 O O . GLU B 1 23 ? 14.133 -7.648 -14.633 1 95.44 23 GLU B O 1
ATOM 1809 N N . VAL B 1 24 ? 15.609 -9.148 -15.32 1 96.75 24 VAL B N 1
ATOM 1810 C CA . VAL B 1 24 ? 14.578 -10.062 -15.805 1 96.75 24 VAL B CA 1
ATOM 1811 C C . VAL B 1 24 ? 13.758 -10.586 -14.625 1 96.75 24 VAL B C 1
ATOM 1813 O O . VAL B 1 24 ? 12.531 -10.664 -14.695 1 96.75 24 VAL B O 1
ATOM 1816 N N . ALA B 1 25 ? 14.461 -10.961 -13.539 1 97.06 25 ALA B N 1
ATOM 1817 C CA . ALA B 1 25 ? 13.773 -11.422 -12.336 1 97.06 25 ALA B CA 1
ATOM 1818 C C . ALA B 1 25 ? 12.781 -10.375 -11.836 1 97.06 25 ALA B C 1
ATOM 1820 O O . ALA B 1 25 ? 11.633 -10.703 -11.523 1 97.06 25 ALA B O 1
ATOM 1821 N N . GLN B 1 26 ? 13.211 -9.117 -11.82 1 96.75 26 GLN B N 1
ATOM 1822 C CA . GLN B 1 26 ? 12.352 -8.031 -11.367 1 96.75 26 GLN B CA 1
ATOM 1823 C C . GLN B 1 26 ? 11.094 -7.922 -12.227 1 96.75 26 GLN B C 1
ATOM 1825 O O . GLN B 1 26 ? 9.984 -7.84 -11.711 1 96.75 26 GLN B O 1
ATOM 1830 N N . ARG B 1 27 ? 11.25 -7.988 -13.461 1 95.69 27 ARG B N 1
ATOM 1831 C CA . ARG B 1 27 ? 10.125 -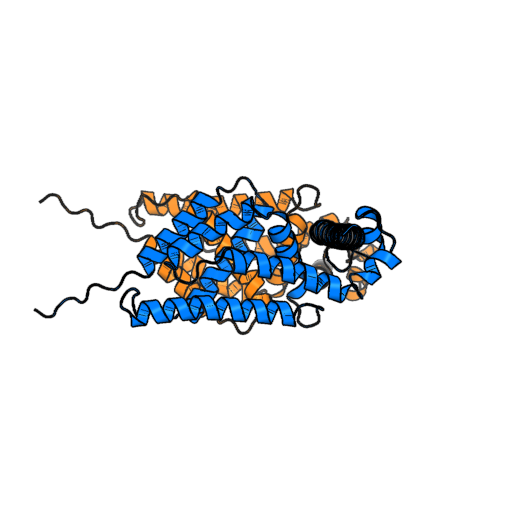7.879 -14.383 1 95.69 27 ARG B CA 1
ATOM 1832 C C . ARG B 1 27 ? 9.148 -9.039 -14.203 1 95.69 27 ARG B C 1
ATOM 1834 O O . ARG B 1 27 ? 7.938 -8.836 -14.125 1 95.69 27 ARG B O 1
ATOM 1841 N N . LEU B 1 28 ? 9.703 -10.258 -14.109 1 96.06 28 LEU B N 1
ATOM 1842 C CA . LEU B 1 28 ? 8.867 -11.445 -14 1 96.06 28 LEU B CA 1
ATOM 1843 C C . LEU B 1 28 ? 8.172 -11.5 -12.641 1 96.06 28 LEU B C 1
ATOM 1845 O O . LEU B 1 28 ? 7.004 -11.891 -12.555 1 96.06 28 LEU B O 1
ATOM 1849 N N . LEU B 1 29 ? 8.867 -11.102 -11.625 1 95.81 29 LEU B N 1
ATOM 1850 C CA . LEU B 1 29 ? 8.289 -11.086 -10.281 1 95.81 29 LEU B CA 1
ATOM 1851 C C . LEU B 1 29 ? 7.168 -10.062 -10.188 1 95.81 29 LEU B C 1
ATOM 1853 O O . LEU B 1 29 ? 6.141 -10.312 -9.555 1 95.81 29 LEU B O 1
ATOM 1857 N N . THR B 1 30 ? 7.32 -8.93 -10.836 1 95.81 30 THR B N 1
ATOM 1858 C CA . THR B 1 30 ? 6.289 -7.902 -10.828 1 95.81 30 THR B CA 1
ATOM 1859 C C . THR B 1 30 ? 5.035 -8.391 -11.547 1 95.81 30 THR B C 1
ATOM 1861 O O . THR B 1 30 ? 3.918 -8.156 -11.078 1 95.81 30 THR B O 1
ATOM 1864 N N . ARG B 1 31 ? 5.27 -9.125 -12.547 1 93.38 31 ARG B N 1
ATOM 1865 C CA . ARG B 1 31 ? 4.16 -9.555 -13.391 1 93.38 31 ARG B CA 1
ATOM 1866 C C . ARG B 1 31 ? 3.471 -10.789 -12.812 1 93.38 31 ARG B C 1
ATOM 1868 O O . ARG B 1 31 ? 2.242 -10.859 -12.789 1 93.38 31 ARG B O 1
ATOM 1875 N N . ASN B 1 32 ? 4.328 -11.742 -12.258 1 92.44 32 ASN B N 1
ATOM 1876 C CA . ASN B 1 32 ? 3.789 -13.07 -11.977 1 92.44 32 ASN B CA 1
ATOM 1877 C C . ASN B 1 32 ? 3.736 -13.352 -10.477 1 92.44 32 ASN B C 1
ATOM 1879 O O . ASN B 1 32 ? 3.043 -14.273 -10.039 1 92.44 32 ASN B O 1
ATOM 1883 N N . GLY B 1 33 ? 4.512 -12.578 -9.719 1 93.06 33 GLY B N 1
ATOM 1884 C CA . GLY B 1 33 ? 4.727 -12.969 -8.336 1 93.06 33 GLY B CA 1
ATOM 1885 C C . GLY B 1 33 ? 5.773 -14.055 -8.18 1 93.06 33 GLY B C 1
ATOM 1886 O O . GLY B 1 33 ? 6.277 -14.586 -9.172 1 93.06 33 GLY B O 1
ATOM 1887 N N . TRP B 1 34 ? 6.098 -14.336 -6.984 1 90.19 34 TRP B N 1
ATOM 1888 C CA . TRP B 1 34 ? 7.176 -15.25 -6.633 1 90.19 34 TRP B CA 1
ATOM 1889 C C . TRP B 1 34 ? 6.793 -16.688 -6.961 1 90.19 34 TRP B C 1
ATOM 1891 O O . TRP B 1 34 ? 7.566 -17.422 -7.582 1 90.19 34 TRP B O 1
ATOM 1901 N N . ARG B 1 35 ? 5.613 -17.125 -6.562 1 88 35 ARG B N 1
ATOM 1902 C CA . ARG B 1 35 ? 5.191 -18.516 -6.703 1 88 35 ARG B CA 1
ATOM 1903 C C . ARG B 1 35 ? 5.109 -18.922 -8.172 1 88 35 ARG B C 1
ATOM 1905 O O . ARG B 1 35 ? 5.469 -20.031 -8.531 1 88 35 ARG B O 1
ATOM 1912 N N . ALA B 1 36 ? 4.738 -18 -8.977 1 91.12 36 ALA B N 1
ATOM 1913 C CA . ALA B 1 36 ? 4.477 -18.312 -10.383 1 91.12 36 ALA B CA 1
ATOM 1914 C C . ALA B 1 36 ? 5.719 -18.078 -11.242 1 91.12 36 ALA B C 1
ATOM 1916 O O . ALA B 1 36 ? 5.688 -18.297 -12.453 1 91.12 36 ALA B O 1
ATOM 1917 N N . THR B 1 37 ? 6.793 -17.625 -10.641 1 94.25 37 THR B N 1
ATOM 1918 C CA . THR B 1 37 ? 8.031 -17.375 -11.375 1 94.25 37 THR B CA 1
ATOM 1919 C C . THR B 1 37 ? 9.062 -18.453 -11.07 1 94.25 37 THR B C 1
ATOM 1921 O O . THR B 1 37 ? 9.328 -18.766 -9.906 1 94.25 37 THR B O 1
ATOM 1924 N N . THR B 1 38 ? 9.648 -19.078 -12.125 1 94.5 38 THR B N 1
ATOM 1925 C CA . THR B 1 38 ? 10.641 -20.125 -11.938 1 94.5 38 THR B CA 1
ATOM 1926 C C . THR B 1 38 ? 12.023 -19.656 -12.367 1 94.5 38 THR B C 1
ATOM 1928 O O . THR B 1 38 ? 12.148 -18.703 -13.156 1 94.5 38 THR B O 1
ATOM 1931 N N . LEU B 1 39 ? 13.023 -20.328 -11.852 1 95.38 39 LEU B N 1
ATOM 1932 C CA . LEU B 1 39 ? 14.391 -20.031 -12.266 1 95.38 39 LEU B CA 1
ATOM 1933 C C . LEU B 1 39 ? 14.578 -20.312 -13.758 1 95.38 39 LEU B C 1
ATOM 1935 O O . LEU B 1 39 ? 15.32 -19.594 -14.438 1 95.38 39 LEU B O 1
ATOM 1939 N N . ALA B 1 40 ? 13.875 -21.328 -14.242 1 95.44 40 ALA B N 1
ATOM 1940 C CA . ALA B 1 40 ? 13.961 -21.672 -15.656 1 95.44 40 ALA B CA 1
ATOM 1941 C C . ALA B 1 40 ? 13.43 -20.531 -16.531 1 95.44 40 ALA B C 1
ATOM 1943 O O . ALA B 1 40 ? 14.039 -20.188 -17.547 1 95.44 40 ALA B O 1
ATOM 1944 N N . GLN B 1 41 ? 12.32 -19.969 -16.172 1 96.69 41 GLN B N 1
ATOM 1945 C CA . GLN B 1 41 ? 11.75 -18.844 -16.891 1 96.69 41 GLN B CA 1
ATOM 1946 C C . GLN B 1 41 ? 12.711 -17.656 -16.891 1 96.69 41 GLN B C 1
ATOM 1948 O O . GLN B 1 41 ? 12.922 -17.031 -17.938 1 96.69 41 GLN B O 1
ATOM 1953 N N . ILE B 1 42 ? 13.312 -17.344 -15.695 1 97.38 42 ILE B N 1
ATOM 1954 C CA . ILE B 1 42 ? 14.242 -16.219 -15.562 1 97.38 42 ILE B CA 1
ATOM 1955 C C . ILE B 1 42 ? 15.477 -16.469 -16.422 1 97.38 42 ILE B C 1
ATOM 1957 O O . ILE B 1 42 ? 15.914 -15.586 -17.156 1 97.38 42 ILE B O 1
ATOM 1961 N N . ALA B 1 43 ? 15.984 -17.672 -16.328 1 97.06 43 ALA B N 1
ATOM 1962 C CA . ALA B 1 43 ? 17.156 -18.016 -17.125 1 97.06 43 ALA B CA 1
ATOM 1963 C C . ALA B 1 43 ? 16.875 -17.859 -18.609 1 97.06 43 ALA B C 1
ATOM 1965 O O . ALA B 1 43 ? 17.656 -17.25 -19.344 1 97.06 43 ALA B O 1
ATOM 1966 N N . GLY B 1 44 ? 15.789 -18.422 -19.047 1 96.88 44 GLY B N 1
ATOM 1967 C CA . GLY B 1 44 ? 15.398 -18.328 -20.453 1 96.88 44 GLY B CA 1
ATOM 1968 C C . GLY B 1 44 ? 15.297 -16.906 -20.953 1 96.88 44 GLY B C 1
ATOM 1969 O O . GLY B 1 44 ? 15.867 -16.562 -22 1 96.88 44 GLY B O 1
ATOM 1970 N N . GLU B 1 45 ? 14.672 -16.062 -20.266 1 96.62 45 GLU B N 1
ATOM 1971 C CA . GLU B 1 45 ? 14.477 -14.68 -20.672 1 96.62 45 GLU B CA 1
ATOM 1972 C C . GLU B 1 45 ? 15.766 -13.883 -20.562 1 96.62 45 GLU B C 1
ATOM 1974 O O . GLU B 1 45 ? 15.961 -12.906 -21.297 1 96.62 45 GLU B O 1
ATOM 1979 N N . ALA B 1 46 ? 16.594 -14.281 -19.625 1 96.38 46 ALA B N 1
ATOM 1980 C CA . ALA B 1 46 ? 17.875 -13.594 -19.422 1 96.38 46 ALA B CA 1
ATOM 1981 C C . ALA B 1 46 ? 18.906 -14.062 -20.438 1 96.38 46 ALA B C 1
ATOM 1983 O O . ALA B 1 46 ? 20 -13.492 -20.531 1 96.38 46 ALA B O 1
ATOM 1984 N N . GLY B 1 47 ? 18.625 -15.156 -21.172 1 95.75 47 GLY B N 1
ATOM 1985 C CA . GLY B 1 47 ? 19.547 -15.664 -22.172 1 95.75 47 GLY B CA 1
ATOM 1986 C C . GLY B 1 47 ? 20.703 -16.438 -21.594 1 95.75 47 GLY B C 1
ATOM 1987 O O . GLY B 1 47 ? 21.828 -16.344 -22.094 1 95.75 47 GLY B O 1
ATOM 1988 N N . VAL B 1 48 ? 20.484 -17.062 -20.453 1 95.19 48 VAL B N 1
ATOM 1989 C CA . VAL B 1 48 ? 21.5 -17.906 -19.812 1 95.19 48 VAL B CA 1
ATOM 1990 C C . VAL B 1 48 ? 20.922 -19.297 -19.578 1 95.19 48 VAL B C 1
ATOM 1992 O O . VAL B 1 48 ? 19.703 -19.5 -19.672 1 95.19 48 VAL B O 1
ATOM 1995 N N . THR B 1 49 ? 21.844 -20.219 -19.391 1 93.56 49 THR B N 1
ATOM 1996 C CA . THR B 1 49 ? 21.375 -21.562 -19.016 1 93.56 49 THR B CA 1
ATOM 1997 C C . THR B 1 49 ? 20.969 -21.609 -17.547 1 93.56 49 THR B C 1
ATOM 1999 O O . THR B 1 49 ? 21.438 -20.797 -16.734 1 93.56 49 THR B O 1
ATOM 2002 N N . PRO B 1 50 ? 20.047 -22.531 -17.203 1 93 50 PRO B N 1
ATOM 2003 C CA . PRO B 1 50 ? 19.719 -22.703 -15.789 1 93 50 PRO B CA 1
ATOM 2004 C C . PRO B 1 50 ? 20.969 -22.891 -14.922 1 93 50 PRO B C 1
ATOM 2006 O O . PRO B 1 50 ? 21.047 -22.328 -13.828 1 93 50 PRO B O 1
ATOM 2009 N N . ALA B 1 51 ? 21.891 -23.625 -15.453 1 92.12 51 ALA B N 1
ATOM 2010 C CA . ALA B 1 51 ? 23.141 -23.828 -14.734 1 92.12 51 ALA B CA 1
ATOM 2011 C C . ALA B 1 51 ? 23.906 -22.516 -14.578 1 92.12 51 ALA B C 1
ATOM 2013 O O . ALA B 1 51 ? 24.5 -22.266 -13.531 1 92.12 51 ALA B O 1
ATOM 2014 N N . GLY B 1 52 ? 23.906 -21.781 -15.57 1 92.19 52 GLY B N 1
ATOM 2015 C CA . GLY B 1 52 ? 24.531 -20.469 -15.531 1 92.19 52 GLY B CA 1
ATOM 2016 C C . GLY B 1 52 ? 23.906 -19.547 -14.492 1 92.19 52 GLY B C 1
ATOM 2017 O O . GLY B 1 52 ? 24.609 -18.828 -13.789 1 92.19 52 GLY B O 1
ATOM 2018 N N . LEU B 1 53 ? 22.547 -19.562 -14.43 1 95.06 53 LEU B N 1
ATOM 2019 C CA . LEU B 1 53 ? 21.844 -18.766 -13.43 1 95.06 53 LEU B CA 1
ATOM 2020 C C . LEU B 1 53 ? 22.234 -19.219 -12.023 1 95.06 53 LEU B C 1
ATOM 2022 O O . LEU B 1 53 ? 22.484 -18.375 -11.148 1 95.06 53 LEU B O 1
ATOM 2026 N N . LEU B 1 54 ? 22.359 -20.531 -11.852 1 94.12 54 LEU B N 1
ATOM 2027 C CA . LEU B 1 54 ? 22.641 -21.109 -10.547 1 94.12 54 LEU B CA 1
ATOM 2028 C C . LEU B 1 54 ? 24.078 -20.797 -10.117 1 94.12 54 LEU B C 1
ATOM 2030 O O . LEU B 1 54 ? 24.391 -20.828 -8.93 1 94.12 54 LEU B O 1
ATOM 2034 N N . HIS B 1 55 ? 24.906 -20.547 -11.07 1 93 55 HIS B N 1
ATOM 2035 C CA . HIS B 1 55 ? 26.266 -20.109 -10.758 1 93 55 HIS B CA 1
ATOM 2036 C C . HIS B 1 55 ? 26.266 -18.766 -10.062 1 93 55 HIS B C 1
ATOM 2038 O O . HIS B 1 55 ? 27.094 -18.516 -9.188 1 93 55 HIS B O 1
ATOM 2044 N N . HIS B 1 56 ? 25.328 -17.922 -10.422 1 92.38 56 HIS B N 1
ATOM 2045 C CA . HIS B 1 56 ? 25.234 -16.594 -9.844 1 92.38 56 HIS B CA 1
ATOM 2046 C C . HIS B 1 56 ? 24.344 -16.594 -8.602 1 92.38 56 HIS B C 1
ATOM 2048 O O . HIS B 1 56 ? 24.625 -15.875 -7.637 1 92.38 56 HIS B O 1
ATOM 2054 N N . TYR B 1 57 ? 23.219 -17.359 -8.672 1 94 57 TYR B N 1
ATOM 2055 C CA . TYR B 1 57 ? 22.25 -17.453 -7.602 1 94 57 TYR B CA 1
ATOM 2056 C C . TYR B 1 57 ? 21.906 -18.906 -7.293 1 94 57 TYR B C 1
ATOM 2058 O O . TYR B 1 57 ? 21.156 -19.547 -8.031 1 94 57 TYR B O 1
ATOM 2066 N N . GLU B 1 58 ? 22.328 -19.281 -6.117 1 92.25 58 GLU B N 1
ATOM 2067 C CA . GLU B 1 58 ? 22.344 -20.703 -5.773 1 92.25 58 GLU B CA 1
ATOM 2068 C C . GLU B 1 58 ? 20.922 -21.234 -5.582 1 92.25 58 GLU B C 1
ATOM 2070 O O . GLU B 1 58 ? 20.719 -22.453 -5.582 1 92.25 58 GLU B O 1
ATOM 2075 N N . SER B 1 59 ? 20.031 -20.375 -5.324 1 92.19 59 SER B N 1
ATOM 2076 C CA . SER B 1 59 ? 18.641 -20.797 -5.121 1 92.19 59 SER B CA 1
ATOM 2077 C C . SER B 1 59 ? 17.656 -19.688 -5.492 1 92.19 59 SER B C 1
ATOM 2079 O O . SER B 1 59 ? 18.062 -18.531 -5.648 1 92.19 59 SER B O 1
ATOM 2081 N N . LYS B 1 60 ? 16.438 -20.109 -5.672 1 91.69 60 LYS B N 1
ATOM 2082 C CA . LYS B 1 60 ? 15.359 -19.156 -5.906 1 91.69 60 LYS B CA 1
ATOM 2083 C C . LYS B 1 60 ? 15.266 -18.125 -4.777 1 91.69 60 LYS B C 1
ATOM 2085 O O . LYS B 1 60 ? 15.094 -16.938 -5.023 1 91.69 60 LYS B O 1
ATOM 2090 N N . GLU B 1 61 ? 15.484 -18.562 -3.598 1 91.5 61 GLU B N 1
ATOM 2091 C CA . GLU B 1 61 ? 15.438 -17.703 -2.426 1 91.5 61 GLU B CA 1
ATOM 2092 C C . GLU B 1 61 ? 16.578 -16.672 -2.453 1 91.5 61 GLU B C 1
ATOM 2094 O O . GLU B 1 61 ? 16.359 -15.5 -2.135 1 91.5 61 GLU B O 1
ATOM 2099 N N . GLN B 1 62 ? 17.688 -17.109 -2.801 1 93.88 62 GLN B N 1
ATOM 2100 C CA . GLN B 1 62 ? 18.828 -16.188 -2.893 1 93.88 62 GLN B CA 1
ATOM 2101 C C . GLN B 1 62 ? 18.578 -15.109 -3.943 1 93.88 62 GLN B C 1
ATOM 2103 O O . GLN B 1 62 ? 18.969 -13.961 -3.764 1 93.88 62 GLN B O 1
ATOM 2108 N N . LEU B 1 63 ? 18.016 -15.555 -5.012 1 94.06 63 LEU B N 1
ATOM 2109 C CA . LEU B 1 63 ? 17.688 -14.586 -6.055 1 94.06 63 LEU B CA 1
ATOM 2110 C C . LEU B 1 63 ? 16.688 -13.547 -5.543 1 94.06 63 LEU B C 1
ATOM 2112 O O . LEU B 1 63 ? 16.828 -12.359 -5.824 1 94.06 63 LEU B O 1
ATOM 2116 N N . LEU B 1 64 ? 15.703 -13.953 -4.746 1 93.69 64 LEU B N 1
ATOM 2117 C CA . LEU B 1 64 ? 14.727 -13.039 -4.156 1 93.69 64 LEU B CA 1
ATOM 2118 C C . LEU B 1 64 ? 15.414 -12.016 -3.258 1 93.69 64 LEU B C 1
ATOM 2120 O O . LEU B 1 64 ? 15.094 -10.828 -3.309 1 93.69 64 LEU B O 1
ATOM 2124 N N . HIS B 1 65 ? 16.328 -12.523 -2.484 1 95.19 65 HIS B N 1
ATOM 2125 C CA . HIS B 1 65 ? 17.062 -11.625 -1.604 1 95.19 65 HIS B CA 1
ATOM 2126 C C . HIS B 1 65 ? 17.906 -10.641 -2.408 1 95.19 65 HIS B C 1
ATOM 2128 O O . HIS B 1 65 ? 18.031 -9.469 -2.029 1 95.19 65 HIS B O 1
ATOM 2134 N N . ALA B 1 66 ? 18.438 -11.102 -3.514 1 95.69 66 ALA B N 1
ATOM 2135 C CA . ALA B 1 66 ? 19.25 -10.227 -4.363 1 95.69 66 ALA B CA 1
ATOM 2136 C C . ALA B 1 66 ? 18.391 -9.109 -4.965 1 95.69 66 ALA B C 1
ATOM 2138 O O . ALA B 1 66 ? 18.859 -7.977 -5.098 1 95.69 66 ALA B O 1
ATOM 2139 N N . VAL B 1 67 ? 17.219 -9.43 -5.32 1 95.56 67 VAL B N 1
ATOM 2140 C CA . VAL B 1 67 ? 16.281 -8.438 -5.848 1 95.56 67 VAL B CA 1
ATOM 2141 C C . VAL B 1 67 ? 15.984 -7.383 -4.781 1 95.56 67 VAL B C 1
ATOM 2143 O O . VAL B 1 67 ? 16.016 -6.184 -5.059 1 95.56 67 VAL B O 1
ATOM 2146 N N . LEU B 1 68 ? 15.773 -7.785 -3.545 1 96.56 68 LEU B N 1
ATOM 2147 C CA . LEU B 1 68 ? 15.508 -6.859 -2.449 1 96.56 68 LEU B CA 1
ATOM 2148 C C . LEU B 1 68 ? 16.75 -6.059 -2.102 1 96.56 68 LEU B C 1
ATOM 2150 O O . LEU B 1 68 ? 16.656 -4.883 -1.74 1 96.56 68 LEU B O 1
ATOM 2154 N N . ASP B 1 69 ? 17.875 -6.73 -2.219 1 97.12 69 ASP B N 1
ATOM 2155 C CA . ASP B 1 69 ? 19.125 -6.027 -1.979 1 97.12 69 ASP B CA 1
ATOM 2156 C C . ASP B 1 69 ? 19.328 -4.883 -2.975 1 97.12 69 ASP B C 1
ATOM 2158 O O . ASP B 1 69 ? 19.844 -3.826 -2.623 1 97.12 69 ASP B O 1
ATOM 2162 N N . ALA B 1 70 ? 18.984 -5.133 -4.195 1 95.69 70 ALA B N 1
ATOM 2163 C CA . ALA B 1 70 ? 19.078 -4.094 -5.219 1 95.69 70 ALA B CA 1
ATOM 2164 C C . ALA B 1 70 ? 18.219 -2.887 -4.848 1 95.69 70 ALA B C 1
ATOM 2166 O O . ALA B 1 70 ? 18.641 -1.741 -5.016 1 95.69 70 ALA B O 1
ATOM 2167 N N . ARG B 1 71 ? 17.031 -3.141 -4.32 1 95.88 71 ARG B N 1
ATOM 2168 C CA . ARG B 1 71 ? 16.141 -2.074 -3.852 1 95.88 71 ARG B CA 1
ATOM 2169 C C . ARG B 1 71 ? 16.766 -1.329 -2.674 1 95.88 71 ARG B C 1
ATOM 2171 O O . ARG B 1 71 ? 16.766 -0.097 -2.639 1 95.88 71 ARG B O 1
ATOM 2178 N N . ASP B 1 72 ? 17.281 -2.078 -1.705 1 95.56 72 ASP B N 1
ATOM 2179 C CA . ASP B 1 72 ? 17.906 -1.481 -0.531 1 95.56 72 ASP B CA 1
ATOM 2180 C C . ASP B 1 72 ? 19.109 -0.629 -0.925 1 95.56 72 ASP B C 1
ATOM 2182 O O . ASP B 1 72 ? 19.297 0.464 -0.39 1 95.56 72 ASP B O 1
ATOM 2186 N N . PHE B 1 73 ? 19.828 -1.146 -1.87 1 95.12 73 PHE B N 1
ATOM 2187 C CA . PHE B 1 73 ? 21 -0.425 -2.354 1 95.12 73 PHE B CA 1
ATOM 2188 C C . PHE B 1 73 ? 20.609 0.888 -3.014 1 95.12 73 PHE B C 1
ATOM 2190 O O . PHE B 1 73 ? 21.219 1.926 -2.779 1 95.12 73 PHE B O 1
ATOM 2197 N N . ASP B 1 74 ? 19.609 0.856 -3.818 1 94.44 74 ASP B N 1
ATOM 2198 C CA . ASP B 1 74 ? 19.094 2.059 -4.465 1 94.44 74 ASP B CA 1
ATOM 2199 C C . ASP B 1 74 ? 18.625 3.078 -3.428 1 94.44 74 ASP B C 1
ATOM 2201 O O . ASP B 1 74 ? 18.953 4.262 -3.514 1 94.44 74 ASP B O 1
ATOM 2205 N N . ASP B 1 75 ? 17.859 2.648 -2.422 1 92.12 75 ASP B N 1
ATOM 2206 C CA . ASP B 1 75 ? 17.375 3.516 -1.352 1 92.12 75 ASP B CA 1
ATOM 2207 C C . ASP B 1 75 ? 18.547 4.164 -0.603 1 92.12 75 ASP B C 1
ATOM 2209 O O . ASP B 1 75 ? 18.547 5.375 -0.379 1 92.12 75 ASP B O 1
ATOM 2213 N N . ASP B 1 76 ? 19.516 3.354 -0.276 1 92.19 76 ASP B N 1
ATOM 2214 C CA . ASP B 1 76 ? 20.641 3.82 0.529 1 92.19 76 ASP B CA 1
ATOM 2215 C C . ASP B 1 76 ? 21.484 4.824 -0.245 1 92.19 76 ASP B C 1
ATOM 2217 O O . ASP B 1 76 ? 21.938 5.824 0.315 1 92.19 76 ASP B O 1
ATOM 2221 N N . THR B 1 77 ? 21.656 4.559 -1.487 1 93.19 77 THR B N 1
ATOM 2222 C CA . THR B 1 77 ? 22.531 5.379 -2.316 1 93.19 77 THR B CA 1
ATOM 2223 C C . THR B 1 77 ? 21.906 6.75 -2.568 1 93.19 77 THR B C 1
ATOM 2225 O O . THR B 1 77 ? 22.625 7.73 -2.771 1 93.19 77 THR B O 1
ATOM 2228 N N . HIS B 1 78 ? 20.625 6.863 -2.463 1 91.5 78 HIS B N 1
ATOM 2229 C CA . HIS B 1 78 ? 19.969 8.117 -2.814 1 91.5 78 HIS B CA 1
ATOM 2230 C C . HIS B 1 78 ? 19.344 8.766 -1.59 1 91.5 78 HIS B C 1
ATOM 2232 O O . HIS B 1 78 ? 18.625 9.758 -1.712 1 91.5 78 HIS B O 1
ATOM 2238 N N . ALA B 1 79 ? 19.625 8.117 -0.47 1 86.69 79 ALA B N 1
ATOM 2239 C CA . ALA B 1 79 ? 19.141 8.703 0.772 1 86.69 79 ALA B CA 1
ATOM 2240 C C . ALA B 1 79 ? 20.078 9.805 1.265 1 86.69 79 ALA B C 1
ATOM 2242 O O . ALA B 1 79 ? 21.297 9.648 1.241 1 86.69 79 ALA B O 1
ATOM 2243 N N . ASP B 1 80 ? 19.547 11.047 1.396 1 82.81 80 ASP B N 1
ATOM 2244 C CA . ASP B 1 80 ? 20.266 12.078 2.135 1 82.81 80 ASP B CA 1
ATOM 2245 C C . ASP B 1 80 ? 19.766 12.172 3.574 1 82.81 80 ASP B C 1
ATOM 2247 O O . ASP B 1 80 ? 18.906 13 3.883 1 82.81 80 ASP B O 1
ATOM 2251 N N . ARG B 1 81 ? 20.359 11.398 4.465 1 77.75 81 ARG B N 1
ATOM 2252 C CA . ARG B 1 81 ? 19.859 11.242 5.824 1 77.75 81 ARG B CA 1
ATOM 2253 C C . ARG B 1 81 ? 20.344 12.375 6.727 1 77.75 81 ARG B C 1
ATOM 2255 O O . ARG B 1 81 ? 19.969 12.445 7.898 1 77.75 81 ARG B O 1
ATOM 2262 N N . THR B 1 82 ? 21.094 13.227 6.148 1 79.25 82 THR B N 1
ATOM 2263 C CA . THR B 1 82 ? 21.578 14.375 6.91 1 79.25 82 THR B CA 1
ATOM 2264 C C . THR B 1 82 ? 20.75 15.617 6.617 1 79.25 82 THR B C 1
ATOM 2266 O O . THR B 1 82 ? 20.844 16.625 7.32 1 79.25 82 THR B O 1
ATOM 2269 N N . GLY B 1 83 ? 19.922 15.5 5.621 1 84.12 83 GLY B N 1
ATOM 2270 C CA . GLY B 1 83 ? 19.109 16.641 5.234 1 84.12 83 GLY B CA 1
ATOM 2271 C C . GLY B 1 83 ? 17.812 16.734 6.004 1 84.12 83 GLY B C 1
ATOM 2272 O O . GLY B 1 83 ? 17.594 15.984 6.949 1 84.12 83 GLY B O 1
ATOM 2273 N N . ASP B 1 84 ? 17.031 17.75 5.652 1 91.31 84 ASP B N 1
ATOM 2274 C CA . ASP B 1 84 ? 15.703 17.969 6.223 1 91.31 84 ASP B CA 1
ATOM 2275 C C . ASP B 1 84 ? 14.75 16.828 5.852 1 91.31 84 ASP B C 1
ATOM 2277 O O . ASP B 1 84 ? 14.742 16.375 4.703 1 91.31 84 ASP B O 1
ATOM 2281 N N . LEU B 1 85 ? 14.062 16.359 6.871 1 95 85 LEU B N 1
ATOM 2282 C CA . LEU B 1 85 ? 13.164 15.219 6.695 1 95 85 LEU B CA 1
ATOM 2283 C C . LEU B 1 85 ? 12.172 15.484 5.562 1 95 85 LEU B C 1
ATOM 2285 O O . LEU B 1 85 ? 11.914 14.602 4.742 1 95 85 LEU B O 1
ATOM 2289 N N . PHE B 1 86 ? 11.688 16.703 5.504 1 95.06 86 PHE B N 1
ATOM 2290 C CA . PHE B 1 86 ? 10.656 17.016 4.516 1 95.06 86 PHE B CA 1
ATOM 2291 C C . PHE B 1 86 ? 11.234 16.984 3.107 1 95.06 86 PHE B C 1
ATOM 2293 O O . PHE B 1 86 ? 10.594 16.5 2.178 1 95.06 86 PHE B O 1
ATOM 2300 N N . ASP B 1 87 ? 12.461 17.5 2.961 1 93.62 87 ASP B N 1
ATOM 2301 C CA . ASP B 1 87 ? 13.148 17.438 1.673 1 93.62 87 ASP B CA 1
ATOM 2302 C C . ASP B 1 87 ? 13.414 16 1.257 1 93.62 87 ASP B C 1
ATOM 2304 O O . ASP B 1 87 ? 13.281 15.648 0.083 1 93.62 87 ASP B O 1
ATOM 2308 N N . GLN B 1 88 ? 13.773 15.219 2.184 1 93.75 88 GLN B N 1
ATOM 2309 C CA . GLN B 1 88 ? 14.031 13.805 1.923 1 93.75 88 GLN B CA 1
ATOM 2310 C C . GLN B 1 88 ? 12.773 13.102 1.427 1 93.75 88 GLN B C 1
ATOM 2312 O O . GLN B 1 88 ? 12.82 12.32 0.471 1 93.75 88 GLN B O 1
ATOM 2317 N N . ILE B 1 89 ? 11.672 13.414 2.068 1 94.56 89 ILE B N 1
ATOM 2318 C CA . ILE B 1 89 ? 10.406 12.781 1.697 1 94.56 89 ILE B CA 1
ATOM 2319 C C . ILE B 1 89 ? 9.984 13.25 0.307 1 94.56 89 ILE B C 1
ATOM 2321 O O . ILE B 1 89 ? 9.555 12.445 -0.521 1 94.56 89 ILE B O 1
ATOM 2325 N N . ALA B 1 90 ? 10.141 14.555 0.026 1 94.88 90 ALA B N 1
ATOM 2326 C CA . ALA B 1 90 ? 9.812 15.07 -1.298 1 94.88 90 ALA B CA 1
ATOM 2327 C C . ALA B 1 90 ? 10.641 14.383 -2.379 1 94.88 90 ALA B C 1
ATOM 2329 O O . ALA B 1 90 ? 10.133 14.094 -3.465 1 94.88 90 ALA B O 1
ATOM 2330 N N . ASN B 1 91 ? 11.828 14.023 -2.057 1 92.88 91 ASN B N 1
ATOM 2331 C CA . ASN B 1 91 ? 12.766 13.461 -3.023 1 92.88 91 ASN B CA 1
ATOM 2332 C C . ASN B 1 91 ? 12.484 11.984 -3.283 1 92.88 91 ASN B C 1
ATOM 2334 O O . ASN B 1 91 ? 13 11.406 -4.246 1 92.88 91 ASN B O 1
ATOM 2338 N N . VAL B 1 92 ? 11.695 11.336 -2.453 1 94.19 92 VAL B N 1
ATOM 2339 C CA . VAL B 1 92 ? 11.344 9.938 -2.672 1 94.19 92 VAL B CA 1
ATOM 2340 C C . VAL B 1 92 ? 10.656 9.781 -4.023 1 94.19 92 VAL B C 1
ATOM 2342 O O . VAL B 1 92 ? 10.758 8.734 -4.664 1 94.19 92 VAL B O 1
ATOM 2345 N N . ALA B 1 93 ? 9.977 10.867 -4.5 1 94.5 93 ALA B N 1
ATOM 2346 C CA . ALA B 1 93 ? 9.289 10.844 -5.785 1 94.5 93 ALA B CA 1
ATOM 2347 C C . ALA B 1 93 ? 10.242 10.484 -6.914 1 94.5 93 ALA B C 1
ATOM 2349 O O . ALA B 1 93 ? 9.844 9.836 -7.887 1 94.5 93 ALA B O 1
ATOM 2350 N N . ASP B 1 94 ? 11.492 10.836 -6.781 1 93.88 94 ASP B N 1
ATOM 2351 C CA . ASP B 1 94 ? 12.492 10.594 -7.82 1 93.88 94 ASP B CA 1
ATOM 2352 C C . ASP B 1 94 ? 12.695 9.094 -8.047 1 93.88 94 ASP B C 1
ATOM 2354 O O . ASP B 1 94 ? 13.055 8.672 -9.141 1 93.88 94 ASP B O 1
ATOM 2358 N N . ARG B 1 95 ? 12.508 8.312 -7 1 93.38 95 ARG B N 1
ATOM 2359 C CA . ARG B 1 95 ? 12.656 6.859 -7.07 1 93.38 95 ARG B CA 1
ATOM 2360 C C . ARG B 1 95 ? 11.742 6.262 -8.133 1 93.38 95 ARG B C 1
ATOM 2362 O O . ARG B 1 95 ? 12.141 5.344 -8.859 1 93.38 95 ARG B O 1
ATOM 2369 N N . PHE B 1 96 ? 10.547 6.762 -8.242 1 94.5 96 PHE B N 1
ATOM 2370 C CA . PHE B 1 96 ? 9.523 6.227 -9.125 1 94.5 96 PHE B CA 1
ATOM 2371 C C . PHE B 1 96 ? 9.93 6.402 -10.586 1 94.5 96 PHE B C 1
ATOM 2373 O O . PHE B 1 96 ? 9.617 5.562 -11.43 1 94.5 96 PHE B O 1
ATOM 2380 N N . ASN B 1 97 ? 10.586 7.5 -10.875 1 91.06 97 ASN B N 1
ATOM 2381 C CA . ASN B 1 97 ? 11.039 7.773 -12.234 1 91.06 97 ASN B CA 1
ATOM 2382 C C . ASN B 1 97 ? 12.352 7.059 -12.547 1 91.06 97 ASN B C 1
ATOM 2384 O O . ASN B 1 97 ? 12.531 6.531 -13.648 1 91.06 97 ASN B O 1
ATOM 2388 N N . ARG B 1 98 ? 13.156 6.977 -11.562 1 92.25 98 ARG B N 1
ATOM 2389 C CA . ARG B 1 98 ? 14.5 6.461 -11.766 1 92.25 98 ARG B CA 1
ATOM 2390 C C . ARG B 1 98 ? 14.508 4.938 -11.812 1 92.25 98 ARG B C 1
ATOM 2392 O O . ARG B 1 98 ? 15.281 4.332 -12.555 1 92.25 98 ARG B O 1
ATOM 2399 N N . ALA B 1 99 ? 13.633 4.344 -11.008 1 93.38 99 ALA B N 1
ATOM 2400 C CA . ALA B 1 99 ? 13.68 2.891 -10.875 1 93.38 99 ALA B CA 1
ATOM 2401 C C . ALA B 1 99 ? 12.273 2.303 -10.773 1 93.38 99 ALA B C 1
ATOM 2403 O O . ALA B 1 99 ? 11.953 1.617 -9.805 1 93.38 99 ALA B O 1
ATOM 2404 N N . PRO B 1 100 ? 11.461 2.475 -11.812 1 92.31 100 PRO B N 1
ATOM 2405 C CA . PRO B 1 100 ? 10.078 1.988 -11.75 1 92.31 100 PRO B CA 1
ATOM 2406 C C . PRO B 1 100 ? 9.992 0.472 -11.586 1 92.31 100 PRO B C 1
ATOM 2408 O O . PRO B 1 100 ? 9.062 -0.032 -10.945 1 92.31 100 PRO B O 1
ATOM 2411 N N . GLU B 1 101 ? 10.984 -0.273 -12.1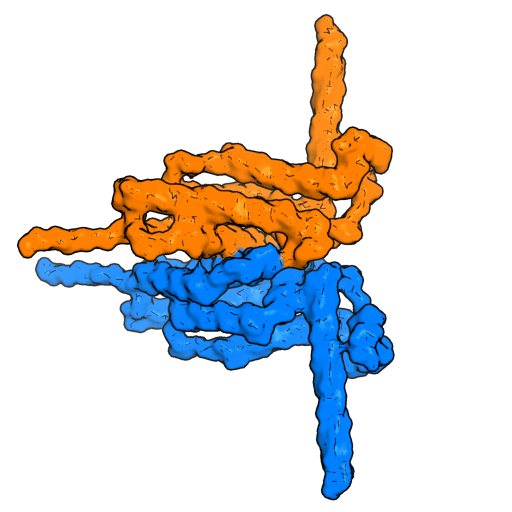09 1 93 101 GLU B N 1
ATOM 2412 C CA . GLU B 1 101 ? 10.977 -1.728 -11.992 1 93 101 GLU B CA 1
ATOM 2413 C C . GLU B 1 101 ? 11.188 -2.164 -10.547 1 93 101 GLU B C 1
ATOM 2415 O O . GLU B 1 101 ? 10.562 -3.125 -10.086 1 93 101 GLU B O 1
ATOM 2420 N N . LEU B 1 102 ? 12.023 -1.442 -9.852 1 94.88 102 LEU B N 1
ATOM 2421 C CA . LEU B 1 102 ? 12.266 -1.745 -8.438 1 94.88 102 LEU B CA 1
ATOM 2422 C C . LEU B 1 102 ? 11.031 -1.437 -7.602 1 94.88 102 LEU B C 1
ATOM 2424 O O . LEU B 1 102 ? 10.719 -2.166 -6.656 1 94.88 102 LEU B O 1
ATOM 2428 N N . VAL B 1 103 ? 10.289 -0.363 -7.988 1 96.56 103 VAL B N 1
ATOM 2429 C CA . VAL B 1 103 ? 9.07 -0.004 -7.273 1 96.56 103 VAL B CA 1
ATOM 2430 C C . VAL B 1 103 ? 8.031 -1.11 -7.434 1 96.56 103 VAL B C 1
ATOM 2432 O O . VAL B 1 103 ? 7.445 -1.568 -6.453 1 96.56 103 VAL B O 1
ATOM 2435 N N . GLY B 1 104 ? 7.906 -1.543 -8.656 1 97.12 104 GLY B N 1
ATOM 2436 C CA . GLY B 1 104 ? 6.938 -2.59 -8.938 1 97.12 104 GLY B CA 1
ATOM 2437 C C . GLY B 1 104 ? 7.25 -3.896 -8.234 1 97.12 104 GLY B C 1
ATOM 2438 O O . GLY B 1 104 ? 6.379 -4.477 -7.578 1 97.12 104 GLY B O 1
ATOM 2439 N N . THR B 1 105 ? 8.484 -4.348 -8.359 1 97.56 105 THR B N 1
ATOM 2440 C CA . THR B 1 105 ? 8.867 -5.633 -7.785 1 97.56 105 THR B CA 1
ATOM 2441 C C . THR B 1 105 ? 8.773 -5.59 -6.262 1 97.56 105 THR B C 1
ATOM 2443 O O . THR B 1 105 ? 8.312 -6.547 -5.633 1 97.56 105 THR B O 1
ATOM 2446 N N . PHE B 1 106 ? 9.18 -4.473 -5.68 1 97.62 106 PHE B N 1
ATOM 2447 C CA . PHE B 1 106 ? 9.109 -4.34 -4.23 1 97.62 106 PHE B CA 1
ATOM 2448 C C . PHE B 1 106 ? 7.66 -4.375 -3.75 1 97.62 106 PHE B C 1
ATOM 2450 O O . PHE B 1 106 ? 7.344 -5.051 -2.77 1 97.62 106 PHE B O 1
ATOM 2457 N N . THR B 1 107 ? 6.77 -3.68 -4.395 1 97.88 107 THR B N 1
ATOM 2458 C CA . THR B 1 107 ? 5.355 -3.627 -4.039 1 97.88 107 THR B CA 1
ATOM 2459 C C . THR B 1 107 ? 4.738 -5.023 -4.074 1 97.88 107 THR B C 1
ATOM 2461 O O . THR B 1 107 ? 4.035 -5.422 -3.145 1 97.88 107 THR B O 1
ATOM 2464 N N . VAL B 1 108 ? 5.062 -5.77 -5.062 1 97.06 108 VAL B N 1
ATOM 2465 C CA . VAL B 1 108 ? 4.531 -7.121 -5.219 1 97.06 108 VAL B CA 1
ATOM 2466 C C . VAL B 1 108 ? 5.09 -8.023 -4.125 1 97.06 108 VAL B C 1
ATOM 2468 O O . VAL B 1 108 ? 4.336 -8.742 -3.457 1 97.06 108 VAL B O 1
ATOM 2471 N N . LEU B 1 109 ? 6.379 -7.988 -3.9 1 96.69 109 LEU B N 1
ATOM 2472 C CA . LEU B 1 109 ? 7.004 -8.859 -2.912 1 96.69 109 LEU B CA 1
ATOM 2473 C C . LEU B 1 109 ? 6.547 -8.508 -1.503 1 96.69 109 LEU B C 1
ATOM 2475 O O . LEU B 1 109 ? 6.414 -9.383 -0.647 1 96.69 109 LEU B O 1
ATOM 2479 N N . LEU B 1 110 ? 6.312 -7.188 -1.262 1 97.88 110 LEU B N 1
ATOM 2480 C CA . LEU B 1 110 ? 5.812 -6.762 0.041 1 97.88 110 LEU B CA 1
ATOM 2481 C C . LEU B 1 110 ? 4.461 -7.402 0.34 1 97.88 110 LEU B C 1
ATOM 2483 O O . LEU B 1 110 ? 4.27 -7.992 1.405 1 97.88 110 LEU B O 1
ATOM 2487 N N . VAL B 1 111 ? 3.578 -7.379 -0.594 1 97.56 111 VAL B N 1
ATOM 2488 C CA . VAL B 1 111 ? 2.238 -7.926 -0.4 1 97.56 111 VAL B CA 1
ATOM 2489 C C . VAL B 1 111 ? 2.309 -9.453 -0.317 1 97.56 111 VAL B C 1
ATOM 2491 O O . VAL B 1 111 ? 1.585 -10.07 0.467 1 97.56 111 VAL B O 1
ATOM 2494 N N . GLU B 1 112 ? 3.221 -10.062 -1.053 1 95.75 112 GLU B N 1
ATOM 2495 C CA . GLU B 1 112 ? 3.389 -11.516 -1.002 1 95.75 112 GLU B CA 1
ATOM 2496 C C . GLU B 1 112 ? 4.008 -11.953 0.323 1 95.75 112 GLU B C 1
ATOM 2498 O O . GLU B 1 112 ? 4.047 -13.148 0.63 1 95.75 112 GLU B O 1
ATOM 2503 N N . SER B 1 113 ? 4.449 -10.984 1.12 1 96.19 113 SER B N 1
ATOM 2504 C CA . SER B 1 113 ? 5.164 -11.297 2.355 1 96.19 113 SER B CA 1
ATOM 2505 C C . SER B 1 113 ? 4.32 -10.961 3.58 1 96.19 113 SER B C 1
ATOM 2507 O O . SER B 1 113 ? 4.805 -11.039 4.711 1 96.19 113 SER B O 1
ATOM 2509 N N . ILE B 1 114 ? 3.057 -10.578 3.434 1 96.31 114 ILE B N 1
ATOM 2510 C CA . ILE B 1 114 ? 2.252 -10.055 4.531 1 96.31 114 ILE B CA 1
ATOM 2511 C C . ILE B 1 114 ? 1.926 -11.172 5.516 1 96.31 114 ILE B C 1
ATOM 2513 O O . ILE B 1 114 ? 1.717 -10.922 6.703 1 96.31 114 ILE B O 1
ATOM 2517 N N . LEU B 1 115 ? 1.886 -12.398 5.059 1 94.81 115 LEU B N 1
ATOM 2518 C CA . LEU B 1 115 ? 1.575 -13.516 5.949 1 94.81 115 LEU B CA 1
ATOM 2519 C C . LEU B 1 115 ? 2.838 -14.047 6.617 1 94.81 115 LEU B C 1
ATOM 2521 O O . LEU B 1 115 ? 3.893 -14.133 5.984 1 94.81 115 LEU B O 1
ATOM 2525 N N . PRO B 1 116 ? 2.779 -14.508 7.828 1 95 116 PRO B N 1
ATOM 2526 C CA . PRO B 1 116 ? 3.965 -14.883 8.602 1 95 116 PRO B CA 1
ATOM 2527 C C . PRO B 1 116 ? 4.699 -16.078 8.008 1 95 116 PRO B C 1
ATOM 2529 O O . PRO B 1 116 ? 5.906 -16.234 8.211 1 95 116 PRO B O 1
ATOM 2532 N N . ASP B 1 117 ? 4.023 -16.906 7.258 1 93.44 117 ASP B N 1
ATOM 2533 C CA . ASP B 1 117 ? 4.656 -18.125 6.758 1 93.44 117 ASP B CA 1
ATOM 2534 C C . ASP B 1 117 ? 5.254 -17.906 5.371 1 93.44 117 ASP B C 1
ATOM 2536 O O . ASP B 1 117 ? 5.867 -18.812 4.805 1 93.44 117 ASP B O 1
ATOM 2540 N N . ALA B 1 118 ? 5.098 -16.703 4.852 1 92.69 118 ALA B N 1
ATOM 2541 C CA . ALA B 1 118 ? 5.691 -16.391 3.555 1 92.69 118 ALA B CA 1
ATOM 2542 C C . ALA B 1 118 ? 7.215 -16.375 3.643 1 92.69 118 ALA B C 1
ATOM 2544 O O . ALA B 1 118 ? 7.781 -15.953 4.656 1 92.69 118 ALA B O 1
ATOM 2545 N N . PRO B 1 119 ? 7.945 -16.734 2.598 1 89.44 119 PRO B N 1
ATOM 2546 C CA . PRO B 1 119 ? 9.398 -16.891 2.623 1 89.44 119 PRO B CA 1
ATOM 2547 C C . PRO B 1 119 ? 10.125 -15.602 2.986 1 89.44 119 PRO B C 1
ATOM 2549 O O . PRO B 1 119 ? 11.141 -15.633 3.686 1 89.44 119 PRO B O 1
ATOM 2552 N N . LEU B 1 120 ? 9.609 -14.469 2.588 1 94.5 120 LEU B N 1
ATOM 2553 C CA . LEU B 1 120 ? 10.312 -13.211 2.797 1 94.5 120 LEU B CA 1
ATOM 2554 C C . LEU B 1 120 ? 9.664 -12.406 3.922 1 94.5 120 LEU B C 1
ATOM 2556 O O . LEU B 1 120 ? 10.008 -11.242 4.137 1 94.5 120 LEU B O 1
ATOM 2560 N N . HIS B 1 121 ? 8.758 -13.008 4.648 1 96.94 121 HIS B N 1
ATOM 2561 C CA . HIS B 1 121 ? 8.023 -12.25 5.66 1 96.94 121 HIS B CA 1
ATOM 2562 C C . HIS B 1 121 ? 8.977 -11.594 6.652 1 96.94 121 HIS B C 1
ATOM 2564 O O . HIS B 1 121 ? 8.938 -10.375 6.844 1 96.94 121 HIS B O 1
ATOM 2570 N N . ASP B 1 122 ? 9.852 -12.336 7.223 1 97.5 122 ASP B N 1
ATOM 2571 C CA . ASP B 1 122 ? 10.727 -11.828 8.273 1 97.5 122 ASP B CA 1
ATOM 2572 C C . ASP B 1 122 ? 11.656 -10.734 7.738 1 97.5 122 ASP B C 1
ATOM 2574 O O . ASP B 1 122 ? 11.898 -9.734 8.414 1 97.5 122 ASP B O 1
ATOM 2578 N N . ARG B 1 123 ? 12.078 -10.945 6.566 1 97.31 123 ARG B N 1
ATOM 2579 C CA . ARG B 1 123 ? 12.969 -9.961 5.961 1 97.31 123 ARG B CA 1
ATOM 2580 C C . ARG B 1 123 ? 12.234 -8.648 5.688 1 97.31 123 ARG B C 1
ATOM 2582 O O . ARG B 1 123 ? 12.766 -7.57 5.957 1 97.31 123 ARG B O 1
ATOM 2589 N N . MET B 1 124 ? 11.086 -8.773 5.168 1 98 124 MET B N 1
ATOM 2590 C CA . MET B 1 124 ? 10.297 -7.586 4.863 1 98 124 MET B CA 1
ATOM 2591 C C . MET B 1 124 ? 9.875 -6.871 6.145 1 98 124 MET B C 1
ATOM 2593 O O . MET B 1 124 ? 9.852 -5.641 6.195 1 98 124 MET B O 1
ATOM 2597 N N . LEU B 1 125 ? 9.578 -7.664 7.176 1 98.62 125 LEU B N 1
ATOM 2598 C CA . LEU B 1 125 ? 9.227 -7.094 8.469 1 98.62 125 LEU B CA 1
ATOM 2599 C C . LEU B 1 125 ? 10.414 -6.348 9.078 1 98.62 125 LEU B C 1
ATOM 2601 O O . LEU B 1 125 ? 10.258 -5.227 9.57 1 98.62 125 LEU B O 1
ATOM 2605 N N . ALA B 1 126 ? 11.523 -6.93 9 1 98.19 126 ALA B N 1
ATOM 2606 C CA . ALA B 1 126 ? 12.734 -6.289 9.508 1 98.19 126 ALA B CA 1
ATOM 2607 C C . ALA B 1 126 ? 13.023 -4.992 8.75 1 98.19 126 ALA B C 1
ATOM 2609 O O . ALA B 1 126 ? 13.406 -3.986 9.359 1 98.19 126 ALA B O 1
ATOM 2610 N N . ARG B 1 127 ? 12.883 -4.98 7.445 1 97.75 127 ARG B N 1
ATOM 2611 C CA . ARG B 1 127 ? 13.07 -3.791 6.621 1 97.75 127 ARG B CA 1
ATOM 2612 C C . ARG B 1 127 ? 12.094 -2.689 7.02 1 97.75 127 ARG B C 1
ATOM 2614 O O . ARG B 1 127 ? 12.477 -1.522 7.121 1 97.75 127 ARG B O 1
ATOM 2621 N N . HIS B 1 128 ? 10.875 -3.107 7.203 1 98.19 128 HIS B N 1
ATOM 2622 C CA . HIS B 1 128 ? 9.852 -2.156 7.625 1 98.19 128 HIS B CA 1
ATOM 2623 C C . HIS B 1 128 ? 10.219 -1.507 8.953 1 98.19 128 HIS B C 1
ATOM 2625 O O . HIS B 1 128 ? 10.227 -0.279 9.07 1 98.19 128 HIS B O 1
ATOM 2631 N N . ARG B 1 129 ? 10.586 -2.307 9.914 1 98.5 129 ARG B N 1
ATOM 2632 C CA . ARG B 1 129 ? 10.906 -1.817 11.25 1 98.5 129 ARG B CA 1
ATOM 2633 C C . ARG B 1 129 ? 12.164 -0.951 11.219 1 98.5 129 ARG B C 1
ATOM 2635 O O . ARG B 1 129 ? 12.234 0.07 11.914 1 98.5 129 ARG B O 1
ATOM 2642 N N . ALA B 1 130 ? 13.125 -1.345 10.406 1 97.5 130 ALA B N 1
ATOM 2643 C CA . ALA B 1 130 ? 14.328 -0.532 10.25 1 97.5 130 ALA B CA 1
ATOM 2644 C C . ALA B 1 130 ? 14 0.832 9.648 1 97.5 130 ALA B C 1
ATOM 2646 O O . ALA B 1 130 ? 14.539 1.854 10.078 1 97.5 130 ALA B O 1
ATOM 2647 N N . SER B 1 131 ? 13.133 0.872 8.656 1 96.88 131 SER B N 1
ATOM 2648 C CA . SER B 1 131 ? 12.711 2.125 8.031 1 96.88 131 SER B CA 1
ATOM 2649 C C . SER B 1 131 ? 11.984 3.018 9.031 1 96.88 131 SER B C 1
ATOM 2651 O O . SER B 1 131 ? 12.242 4.223 9.102 1 96.88 131 SER B O 1
ATOM 2653 N N . VAL B 1 132 ? 11.117 2.416 9.82 1 98.06 132 VAL B N 1
ATOM 2654 C CA . VAL B 1 132 ? 10.414 3.158 10.859 1 98.06 132 VAL B CA 1
ATOM 2655 C C . VAL B 1 132 ? 11.422 3.76 11.836 1 98.06 132 VAL B C 1
ATOM 2657 O O . VAL B 1 132 ? 11.336 4.941 12.188 1 98.06 132 VAL B O 1
ATOM 2660 N N . ASP B 1 133 ? 12.383 2.984 12.234 1 97.56 133 ASP B N 1
ATOM 2661 C CA . ASP B 1 133 ? 13.383 3.43 13.203 1 97.56 133 ASP B CA 1
ATOM 2662 C C . ASP B 1 133 ? 14.195 4.598 12.648 1 97.56 133 ASP B C 1
ATOM 2664 O O . ASP B 1 133 ? 14.477 5.559 13.367 1 97.56 133 ASP B O 1
ATOM 2668 N N . ILE B 1 134 ? 14.555 4.523 11.422 1 95.75 134 ILE B N 1
ATOM 2669 C CA . ILE B 1 134 ? 15.352 5.566 10.781 1 95.75 134 ILE B CA 1
ATOM 2670 C C . ILE B 1 134 ? 14.57 6.879 10.773 1 95.75 134 ILE B C 1
ATOM 2672 O O . ILE B 1 134 ? 15.102 7.926 11.164 1 95.75 134 ILE B O 1
ATOM 2676 N N . ILE B 1 135 ? 13.328 6.895 10.383 1 96.88 135 ILE B N 1
ATOM 2677 C CA . ILE B 1 135 ? 12.5 8.094 10.32 1 96.88 135 ILE B CA 1
ATOM 2678 C C . ILE B 1 135 ? 12.242 8.617 11.727 1 96.88 135 ILE B C 1
ATOM 2680 O O . ILE B 1 135 ? 12.344 9.82 11.977 1 96.88 135 ILE B O 1
ATOM 2684 N N . ALA B 1 136 ? 11.906 7.672 12.641 1 97.75 136 ALA B N 1
ATOM 2685 C CA . ALA B 1 136 ? 11.633 8.07 14.016 1 97.75 136 ALA B CA 1
ATOM 2686 C C . ALA B 1 136 ? 12.844 8.758 14.641 1 97.75 136 ALA B C 1
ATOM 2688 O O . ALA B 1 136 ? 12.695 9.75 15.367 1 97.75 136 ALA B O 1
ATOM 2689 N N . GLU B 1 137 ? 13.969 8.227 14.375 1 96.94 137 GLU B N 1
ATOM 2690 C CA . GLU B 1 137 ? 15.195 8.812 14.922 1 96.94 137 GLU B CA 1
ATOM 2691 C C . GLU B 1 137 ? 15.438 10.211 14.359 1 96.94 137 GLU B C 1
ATOM 2693 O O . GLU B 1 137 ? 15.898 11.102 15.07 1 96.94 137 GLU B O 1
ATOM 2698 N N . GLN B 1 138 ? 15.172 10.414 13.125 1 96.44 138 GLN B N 1
ATOM 2699 C CA . GLN B 1 138 ? 15.289 11.742 12.531 1 96.44 138 GLN B CA 1
ATOM 2700 C C . GLN B 1 138 ? 14.32 12.727 13.188 1 96.44 138 GLN B C 1
ATOM 2702 O O . GLN B 1 138 ? 14.664 13.883 13.414 1 96.44 138 GLN B O 1
ATOM 2707 N N . ILE B 1 139 ? 13.125 12.281 13.477 1 97.19 139 ILE B N 1
ATOM 2708 C CA . ILE B 1 139 ? 12.133 13.117 14.133 1 97.19 139 ILE B CA 1
ATOM 2709 C C . ILE B 1 139 ? 12.602 13.469 15.539 1 97.19 139 ILE B C 1
ATOM 2711 O O . ILE B 1 139 ? 12.547 14.633 15.953 1 97.19 139 ILE B O 1
ATOM 2715 N N . ARG B 1 140 ? 13.109 12.477 16.266 1 97.44 140 ARG B N 1
ATOM 2716 C CA . ARG B 1 140 ? 13.609 12.703 17.625 1 97.44 140 ARG B CA 1
ATOM 2717 C C . ARG B 1 140 ? 14.742 13.727 17.625 1 97.44 140 ARG B C 1
ATOM 2719 O O . ARG B 1 140 ? 14.805 14.594 18.5 1 97.44 140 ARG B O 1
ATOM 2726 N N . ARG B 1 141 ? 15.609 13.602 16.688 1 95.88 141 ARG B N 1
ATOM 2727 C CA . ARG B 1 141 ? 16.703 14.562 16.562 1 95.88 141 ARG B CA 1
ATOM 2728 C C . ARG B 1 141 ? 16.172 15.969 16.328 1 95.88 141 ARG B C 1
ATOM 2730 O O . ARG B 1 141 ? 16.641 16.922 16.953 1 95.88 141 ARG B O 1
ATOM 2737 N N . GLY B 1 142 ? 15.203 16.078 15.383 1 95.25 142 GLY B N 1
ATOM 2738 C CA . GLY B 1 142 ? 14.594 17.375 15.141 1 95.25 142 GLY B CA 1
ATOM 2739 C C . GLY B 1 142 ? 13.891 17.938 16.359 1 95.25 142 GLY B C 1
ATOM 2740 O O . GLY B 1 142 ? 13.914 19.141 16.609 1 95.25 142 GLY B O 1
ATOM 2741 N N . GLN B 1 143 ? 13.281 17.094 17.156 1 96.69 143 GLN B N 1
ATOM 2742 C CA . GLN B 1 143 ? 12.648 17.5 18.391 1 96.69 143 GLN B CA 1
ATOM 2743 C C . GLN B 1 143 ? 13.688 17.984 19.406 1 96.69 143 GLN B C 1
ATOM 2745 O O . GLN B 1 143 ? 13.523 19.031 20.031 1 96.69 143 GLN B O 1
ATOM 2750 N N . ALA B 1 144 ? 14.727 17.219 19.531 1 96.25 144 ALA B N 1
ATOM 2751 C CA . ALA B 1 144 ? 15.797 17.547 20.469 1 96.25 144 ALA B CA 1
ATOM 2752 C C . ALA B 1 144 ? 16.438 18.891 20.109 1 96.25 144 ALA B C 1
ATOM 2754 O O . ALA B 1 144 ? 16.859 19.641 21 1 96.25 144 ALA B O 1
ATOM 2755 N N . GLU B 1 145 ? 16.484 19.234 18.844 1 95.19 145 GLU B N 1
ATOM 2756 C CA . GLU B 1 145 ? 17.109 20.453 18.359 1 95.19 145 GLU B CA 1
ATOM 2757 C C . GLU B 1 145 ? 16.125 21.625 18.375 1 95.19 145 GLU B C 1
ATOM 2759 O O . GLU B 1 145 ? 16.484 22.75 18.031 1 95.19 145 GLU B O 1
ATOM 2764 N N . GLY B 1 146 ? 14.898 21.391 18.641 1 95.12 146 GLY B N 1
ATOM 2765 C CA . GLY B 1 146 ? 13.883 22.422 18.734 1 95.12 146 GLY B CA 1
ATOM 2766 C C . GLY B 1 146 ? 13.281 22.781 17.391 1 95.12 146 GLY B C 1
ATOM 2767 O O . GLY B 1 146 ? 12.523 23.734 17.281 1 95.12 146 GLY B O 1
ATOM 2768 N N . ARG B 1 147 ? 13.578 21.922 16.328 1 95 147 ARG B N 1
ATOM 2769 C CA . ARG B 1 147 ? 13.078 22.188 14.984 1 95 147 ARG B CA 1
ATOM 2770 C C . ARG B 1 147 ? 11.648 21.688 14.82 1 95 147 ARG B C 1
ATOM 2772 O O . ARG B 1 147 ? 10.891 22.203 13.992 1 95 147 ARG B O 1
ATOM 2779 N N . TYR B 1 148 ? 11.297 20.656 15.602 1 96.25 148 TYR B N 1
ATOM 2780 C CA . TYR B 1 148 ? 9.977 20.062 15.547 1 96.25 148 TYR B CA 1
ATOM 2781 C C . TYR B 1 148 ? 9.25 20.188 16.875 1 96.25 148 TYR B C 1
ATOM 2783 O O . TYR B 1 148 ? 9.891 20.188 17.938 1 96.25 148 TYR B O 1
ATOM 2791 N N . ARG B 1 149 ? 7.871 20.375 16.797 1 95.5 149 ARG B N 1
ATOM 2792 C CA . ARG B 1 149 ? 7.113 20.344 18.047 1 95.5 149 ARG B CA 1
ATOM 2793 C C . ARG B 1 149 ? 7.355 19.047 18.812 1 95.5 149 ARG B C 1
ATOM 2795 O O . ARG B 1 149 ? 7.512 17.984 18.203 1 95.5 149 ARG B O 1
ATOM 2802 N N . ARG B 1 150 ? 7.199 19 20.109 1 95.44 150 ARG B N 1
ATOM 2803 C CA . ARG B 1 150 ? 7.652 17.938 20.984 1 95.44 150 ARG B CA 1
ATOM 2804 C C . ARG B 1 150 ? 6.547 16.906 21.219 1 95.44 150 ARG B C 1
ATOM 2806 O O . ARG B 1 150 ? 6.809 15.805 21.703 1 95.44 150 ARG B O 1
ATOM 2813 N N . ASP B 1 151 ? 5.359 17.219 20.891 1 95.19 151 ASP B N 1
ATOM 2814 C CA . ASP B 1 151 ? 4.25 16.344 21.25 1 95.19 151 ASP B CA 1
ATOM 2815 C C . ASP B 1 151 ? 3.934 15.352 20.141 1 95.19 151 ASP B C 1
ATOM 2817 O O . ASP B 1 151 ? 2.982 14.578 20.234 1 95.19 151 ASP B O 1
ATOM 2821 N N . ILE B 1 152 ? 4.738 15.391 19.109 1 95.56 152 ILE B N 1
ATOM 2822 C CA . ILE B 1 152 ? 4.613 14.375 18.062 1 95.56 152 ILE B CA 1
ATOM 2823 C C . ILE B 1 152 ? 5.18 13.047 18.562 1 95.56 152 ILE B C 1
ATOM 2825 O O . ILE B 1 152 ? 6.273 13.008 19.141 1 95.56 152 ILE B O 1
ATOM 2829 N N . ASP B 1 153 ? 4.469 12 18.406 1 97.44 153 ASP B N 1
ATOM 2830 C CA . ASP B 1 153 ? 5.027 10.672 18.625 1 97.44 153 ASP B CA 1
ATOM 2831 C C . ASP B 1 153 ? 5.879 10.227 17.438 1 97.44 153 ASP B C 1
ATOM 2833 O O . ASP B 1 153 ? 5.352 9.93 16.359 1 97.44 153 ASP B O 1
ATOM 2837 N N . PRO B 1 154 ? 7.191 10.156 17.625 1 98 154 PRO B N 1
ATOM 2838 C CA . PRO B 1 154 ? 8.078 9.898 16.484 1 98 154 PRO B CA 1
ATOM 2839 C C . PRO B 1 154 ? 7.785 8.57 15.789 1 98 154 PRO B C 1
ATOM 2841 O O . PRO B 1 154 ? 7.832 8.484 14.562 1 98 154 PRO B O 1
ATOM 2844 N N . VAL B 1 155 ? 7.469 7.527 16.516 1 98.19 155 VAL B N 1
ATOM 2845 C CA . VAL B 1 155 ? 7.258 6.203 15.945 1 98.19 155 VAL B CA 1
ATOM 2846 C C . VAL B 1 155 ? 5.941 6.18 15.172 1 98.19 155 VAL B C 1
ATOM 2848 O O . VAL B 1 155 ? 5.887 5.711 14.031 1 98.19 155 VAL B O 1
ATOM 2851 N N . ALA B 1 156 ? 4.891 6.707 15.766 1 97.81 156 ALA B N 1
ATOM 2852 C CA . ALA B 1 156 ? 3.604 6.766 15.078 1 97.81 156 ALA B CA 1
ATOM 2853 C C . ALA B 1 156 ? 3.699 7.586 13.797 1 97.81 156 ALA B C 1
ATOM 2855 O O . ALA B 1 156 ? 3.131 7.211 12.766 1 97.81 156 ALA B O 1
ATOM 2856 N N . LYS B 1 157 ? 4.441 8.656 13.875 1 98.19 157 LYS B N 1
ATOM 2857 C CA . LYS B 1 157 ? 4.594 9.508 12.703 1 98.19 157 LYS B CA 1
ATOM 2858 C C . LYS B 1 157 ? 5.43 8.82 11.625 1 98.19 157 LYS B C 1
ATOM 2860 O O . LYS B 1 157 ? 5.16 8.969 10.43 1 98.19 157 LYS B O 1
ATOM 2865 N N . ALA B 1 158 ? 6.457 8.109 12.047 1 98.31 158 ALA B N 1
ATOM 2866 C CA . ALA B 1 158 ? 7.262 7.34 11.102 1 98.31 158 ALA B CA 1
ATOM 2867 C C . ALA B 1 158 ? 6.41 6.312 10.367 1 98.31 158 ALA B C 1
ATOM 2869 O O . ALA B 1 158 ? 6.547 6.137 9.156 1 98.31 158 ALA B O 1
ATOM 2870 N N . VAL B 1 159 ? 5.523 5.645 11.102 1 98.69 159 VAL B N 1
ATOM 2871 C CA . VAL B 1 159 ? 4.613 4.672 10.508 1 98.69 159 VAL B CA 1
ATOM 2872 C C . VAL B 1 159 ? 3.705 5.367 9.492 1 98.69 159 VAL B C 1
ATOM 2874 O O . VAL B 1 159 ? 3.506 4.863 8.383 1 98.69 159 VAL B O 1
ATOM 2877 N N . GLU B 1 160 ? 3.191 6.523 9.859 1 98.5 160 GLU B N 1
ATOM 2878 C CA . GLU B 1 160 ? 2.355 7.312 8.961 1 98.5 160 GLU B CA 1
ATOM 2879 C C . GLU B 1 160 ? 3.09 7.633 7.664 1 98.5 160 GLU B C 1
ATOM 2881 O O . GLU B 1 160 ? 2.551 7.43 6.574 1 98.5 160 GLU B O 1
ATOM 2886 N N . ILE B 1 161 ? 4.309 8.109 7.777 1 98.44 161 ILE B N 1
ATOM 2887 C CA . ILE B 1 161 ? 5.109 8.539 6.633 1 98.44 161 ILE B CA 1
ATOM 2888 C C . ILE B 1 161 ? 5.387 7.344 5.723 1 98.44 161 ILE B C 1
ATOM 2890 O O . ILE B 1 161 ? 5.227 7.434 4.504 1 98.44 161 ILE B O 1
ATOM 2894 N N . LEU B 1 162 ? 5.773 6.242 6.309 1 98.31 162 LEU B N 1
ATOM 2895 C CA . LEU B 1 162 ? 6.082 5.047 5.531 1 98.31 162 LEU B CA 1
ATOM 2896 C C . LEU B 1 162 ? 4.832 4.5 4.852 1 98.31 162 LEU B C 1
ATOM 2898 O O . LEU B 1 162 ? 4.895 4.039 3.709 1 98.31 162 LEU B O 1
ATOM 2902 N N . ALA B 1 163 ? 3.686 4.543 5.555 1 98.62 163 ALA B N 1
ATOM 2903 C CA . ALA B 1 163 ? 2.42 4.125 4.961 1 98.62 163 ALA B CA 1
ATOM 2904 C C . ALA B 1 163 ? 2.092 4.961 3.727 1 98.62 163 ALA B C 1
ATOM 2906 O O . ALA B 1 163 ? 1.678 4.426 2.695 1 98.62 163 ALA B O 1
ATOM 2907 N N . PHE B 1 164 ? 2.293 6.262 3.834 1 98.62 164 PHE B N 1
ATOM 2908 C CA . PHE B 1 164 ? 2.088 7.145 2.693 1 98.62 164 PHE B CA 1
ATOM 2909 C C . PHE B 1 164 ? 2.959 6.723 1.517 1 98.62 164 PHE B C 1
ATOM 2911 O O . PHE B 1 164 ? 2.479 6.617 0.386 1 98.62 164 PHE B O 1
ATOM 2918 N N . VAL B 1 165 ? 4.227 6.426 1.729 1 98.19 165 VAL B N 1
ATOM 2919 C CA . VAL B 1 165 ? 5.168 6.082 0.668 1 98.19 165 VAL B CA 1
ATOM 2920 C C . VAL B 1 165 ? 4.742 4.773 0.005 1 98.19 165 VAL B C 1
ATOM 2922 O O . VAL B 1 165 ? 4.645 4.695 -1.222 1 98.19 165 VAL B O 1
ATOM 2925 N N . HIS B 1 166 ? 4.477 3.764 0.808 1 98.19 166 HIS B N 1
ATOM 2926 C CA . HIS B 1 166 ? 4.047 2.482 0.26 1 98.19 166 HIS B CA 1
ATOM 2927 C C . HIS B 1 166 ? 2.738 2.623 -0.508 1 98.19 166 HIS B C 1
ATOM 2929 O O . HIS B 1 166 ? 2.568 2.02 -1.57 1 98.19 166 HIS B O 1
ATOM 2935 N N . GLY B 1 167 ? 1.808 3.434 0.067 1 98.56 167 GLY B N 1
ATOM 2936 C CA . GLY B 1 167 ? 0.559 3.678 -0.636 1 98.56 167 GLY B CA 1
ATOM 2937 C C . GLY B 1 167 ? 0.752 4.359 -1.978 1 98.56 167 GLY B C 1
ATOM 2938 O O . GLY B 1 167 ? 0.08 4.02 -2.955 1 98.56 167 GLY B O 1
ATOM 2939 N N . MET B 1 168 ? 1.668 5.285 -2.047 1 98.5 168 MET B N 1
ATOM 2940 C CA . MET B 1 168 ? 1.959 5.969 -3.301 1 98.5 168 MET B CA 1
ATOM 2941 C C . MET B 1 168 ? 2.551 5.008 -4.324 1 98.5 168 MET B C 1
ATOM 2943 O O . MET B 1 168 ? 2.246 5.094 -5.516 1 98.5 168 MET B O 1
ATOM 2947 N N . GLU B 1 169 ? 3.424 4.074 -3.844 1 98 169 GLU B N 1
ATOM 2948 C CA . GLU B 1 169 ? 3.98 3.078 -4.758 1 98 169 GLU B CA 1
ATOM 2949 C C . GLU B 1 169 ? 2.877 2.258 -5.418 1 98 169 GLU B C 1
ATOM 2951 O O . GLU B 1 169 ? 2.834 2.141 -6.645 1 98 169 GLU B O 1
ATOM 2956 N N . THR B 1 170 ? 1.953 1.818 -4.66 1 97.81 170 THR B N 1
ATOM 2957 C CA . THR B 1 170 ? 0.869 0.982 -5.164 1 97.81 170 THR B CA 1
ATOM 2958 C C . THR B 1 170 ? -0.064 1.788 -6.062 1 97.81 170 THR B C 1
ATOM 2960 O O . THR B 1 170 ? -0.373 1.368 -7.18 1 97.81 170 THR B O 1
ATOM 2963 N N . THR B 1 171 ? -0.481 2.969 -5.621 1 97.44 171 THR B N 1
ATOM 2964 C CA . THR B 1 171 ? -1.479 3.752 -6.34 1 97.44 171 THR B CA 1
ATOM 2965 C C . THR B 1 171 ? -0.902 4.297 -7.641 1 97.44 171 THR B C 1
ATOM 2967 O O . THR B 1 171 ? -1.598 4.359 -8.656 1 97.44 171 THR B O 1
ATOM 2970 N N . TRP B 1 172 ? 0.372 4.68 -7.621 1 97.62 172 TRP B N 1
ATOM 2971 C CA . TRP B 1 172 ? 1.001 5.184 -8.836 1 97.62 172 TRP B CA 1
ATOM 2972 C C . TRP B 1 172 ? 1.136 4.074 -9.875 1 97.62 172 TRP B C 1
ATOM 2974 O O . TRP B 1 172 ? 0.936 4.309 -11.07 1 97.62 172 TRP B O 1
ATOM 2984 N N . LEU B 1 173 ? 1.481 2.9 -9.469 1 96.88 173 LEU B N 1
ATOM 2985 C CA . LEU B 1 173 ? 1.567 1.767 -10.383 1 96.88 173 LEU B CA 1
ATOM 2986 C C . LEU B 1 173 ? 0.21 1.472 -11.008 1 96.88 173 LEU B C 1
ATOM 2988 O O . LEU B 1 173 ? 0.13 1.139 -12.195 1 96.88 173 LEU B O 1
ATOM 2992 N N . LEU B 1 174 ? -0.832 1.657 -10.25 1 97.88 174 LEU B N 1
ATOM 2993 C CA . LEU B 1 174 ? -2.186 1.423 -10.742 1 97.88 174 LEU B CA 1
ATOM 2994 C C . LEU B 1 174 ? -2.625 2.539 -11.68 1 97.88 174 LEU B C 1
ATOM 2996 O O . LEU B 1 174 ? -3.271 2.279 -12.695 1 97.88 174 LEU B O 1
ATOM 3000 N N . ASP B 1 175 ? -2.266 3.768 -11.305 1 97.88 175 ASP B N 1
ATOM 3001 C CA . ASP B 1 175 ? -2.66 4.953 -12.062 1 97.88 175 ASP B CA 1
ATOM 3002 C C . ASP B 1 175 ? -1.467 5.875 -12.297 1 97.88 175 ASP B C 1
ATOM 3004 O O . ASP B 1 175 ? -1.314 6.887 -11.609 1 97.88 175 ASP B O 1
ATOM 3008 N N . PRO B 1 176 ? -0.71 5.652 -13.32 1 96.06 176 PRO B N 1
ATOM 3009 C CA . PRO B 1 176 ? 0.515 6.426 -13.539 1 96.06 176 PRO B CA 1
ATOM 3010 C C . PRO B 1 176 ? 0.236 7.867 -13.961 1 96.06 176 PRO B C 1
ATOM 3012 O O . PRO B 1 176 ? 1.168 8.656 -14.109 1 96.06 176 PRO B O 1
ATOM 3015 N N . SER B 1 177 ? -1.046 8.242 -14.117 1 96.44 177 SER B N 1
ATOM 3016 C CA . SER B 1 177 ? -1.376 9.625 -14.445 1 96.44 177 SER B CA 1
ATOM 3017 C C . SER B 1 177 ? -1.311 10.516 -13.219 1 96.44 177 SER B C 1
ATOM 3019 O O . SER B 1 177 ? -1.321 11.742 -13.336 1 96.44 177 SER B O 1
ATOM 3021 N N . ILE B 1 178 ? -1.173 9.938 -12 1 96.88 178 ILE B N 1
ATOM 3022 C CA . ILE B 1 178 ? -1.044 10.688 -10.758 1 96.88 178 ILE B CA 1
ATOM 3023 C C . ILE B 1 178 ? 0.22 11.547 -10.797 1 96.88 178 ILE B C 1
ATOM 3025 O O . ILE B 1 178 ? 1.31 11.039 -11.078 1 96.88 178 ILE B O 1
ATOM 3029 N N . PRO B 1 179 ? 0.087 12.844 -10.578 1 95.31 179 PRO B N 1
ATOM 3030 C CA . PRO B 1 179 ? 1.283 13.688 -10.531 1 95.31 179 PRO B CA 1
ATOM 3031 C C . PRO B 1 179 ? 2.109 13.469 -9.266 1 95.31 179 PRO B C 1
ATOM 3033 O O . PRO B 1 179 ? 1.982 14.227 -8.297 1 95.31 179 PRO B O 1
ATOM 3036 N N . LEU B 1 180 ? 3.029 12.57 -9.359 1 95.69 180 LEU B N 1
ATOM 3037 C CA . LEU B 1 180 ? 3.787 12.047 -8.227 1 95.69 180 LEU B CA 1
ATOM 3038 C C . LEU B 1 180 ? 4.535 13.164 -7.508 1 95.69 180 LEU B C 1
ATOM 3040 O O . LEU B 1 180 ? 4.422 13.305 -6.289 1 95.69 180 LEU B O 1
ATOM 3044 N N . ALA B 1 181 ? 5.281 13.93 -8.281 1 94.69 181 ALA B N 1
ATOM 3045 C CA . ALA B 1 181 ? 6.121 14.977 -7.703 1 94.69 181 ALA B CA 1
ATOM 3046 C C . ALA B 1 181 ? 5.277 15.992 -6.938 1 94.69 181 ALA B C 1
ATOM 3048 O O . ALA B 1 181 ? 5.656 16.422 -5.844 1 94.69 181 ALA B O 1
ATOM 3049 N N . GLU B 1 182 ? 4.133 16.297 -7.484 1 95.94 182 GLU B N 1
ATOM 3050 C CA . GLU B 1 182 ? 3.25 17.266 -6.844 1 95.94 182 GLU B CA 1
ATOM 3051 C C . GLU B 1 182 ? 2.656 16.703 -5.555 1 95.94 182 GLU B C 1
ATOM 3053 O O . GLU B 1 182 ? 2.562 17.406 -4.547 1 95.94 182 GLU B O 1
ATOM 3058 N N . VAL B 1 183 ? 2.301 15.453 -5.523 1 97.94 183 VAL B N 1
ATOM 3059 C CA . VAL B 1 183 ? 1.702 14.836 -4.344 1 97.94 183 VAL B CA 1
ATOM 3060 C C . VAL B 1 183 ? 2.736 14.75 -3.223 1 97.94 183 VAL B C 1
ATOM 3062 O O . VAL B 1 183 ? 2.445 15.102 -2.074 1 97.94 183 VAL B O 1
ATOM 3065 N N . PHE B 1 184 ? 3.975 14.375 -3.559 1 97.94 184 PHE B N 1
ATOM 3066 C CA . PHE B 1 184 ? 5.031 14.281 -2.559 1 97.94 184 PHE B CA 1
ATOM 3067 C C . PHE B 1 184 ? 5.395 15.664 -2.025 1 97.94 184 PHE B C 1
ATOM 3069 O O . PHE B 1 184 ? 5.645 15.828 -0.831 1 97.94 184 PHE B O 1
ATOM 3076 N N . LYS B 1 185 ? 5.449 16.625 -2.914 1 96.75 185 LYS B N 1
ATOM 3077 C CA . LYS B 1 185 ? 5.727 17.984 -2.488 1 96.75 185 LYS B CA 1
ATOM 3078 C C . LYS B 1 185 ? 4.656 18.5 -1.524 1 96.75 185 LYS B C 1
ATOM 3080 O O . LYS B 1 185 ? 4.973 19.078 -0.487 1 96.75 185 LYS B O 1
ATOM 3085 N N . GLN B 1 186 ? 3.449 18.312 -1.876 1 96.19 186 GLN B N 1
ATOM 3086 C CA . GLN B 1 186 ? 2.35 18.719 -1.011 1 96.19 186 GLN B CA 1
ATOM 3087 C C . GLN B 1 186 ? 2.402 18 0.332 1 96.19 186 GLN B C 1
ATOM 3089 O O . GLN B 1 186 ? 2.131 18.594 1.376 1 96.19 186 GLN B O 1
ATOM 3094 N N . TYR B 1 187 ? 2.721 16.719 0.283 1 98.12 187 TYR B N 1
ATOM 3095 C CA . TYR B 1 187 ? 2.818 15.969 1.534 1 98.12 187 TYR B CA 1
ATOM 3096 C C . TYR B 1 187 ? 3.949 16.516 2.402 1 98.12 187 TYR B C 1
ATOM 3098 O O . TYR B 1 187 ? 3.797 16.641 3.619 1 98.12 187 TYR B O 1
ATOM 3106 N N . ALA B 1 188 ? 5.051 16.812 1.807 1 96.94 188 ALA B N 1
ATOM 3107 C CA . ALA B 1 188 ? 6.168 17.422 2.533 1 96.94 188 ALA B CA 1
ATOM 3108 C C . ALA B 1 188 ? 5.758 18.734 3.174 1 96.94 188 ALA B C 1
ATOM 3110 O O . ALA B 1 188 ? 6.145 19.031 4.309 1 96.94 188 ALA B O 1
ATOM 3111 N N . GLN B 1 189 ? 4.977 19.516 2.5 1 95.38 189 GLN B N 1
ATOM 3112 C CA . GLN B 1 189 ? 4.48 20.766 3.037 1 95.38 189 GLN B CA 1
ATOM 3113 C C . GLN B 1 189 ? 3.523 20.531 4.203 1 95.38 189 GLN B C 1
ATOM 3115 O O . GLN B 1 189 ? 3.533 21.281 5.184 1 95.38 189 GLN B O 1
ATOM 3120 N N . THR B 1 190 ? 2.682 19.516 4.059 1 96.19 190 THR B N 1
ATOM 3121 C CA . THR B 1 190 ? 1.809 19.125 5.156 1 96.19 190 THR B CA 1
ATOM 3122 C C . THR B 1 190 ? 2.623 18.797 6.406 1 96.19 190 THR B C 1
ATOM 3124 O O . THR B 1 190 ? 2.297 19.25 7.5 1 96.19 190 THR B O 1
ATOM 3127 N N . LEU B 1 191 ? 3.676 17.984 6.223 1 96.75 191 LEU B N 1
ATOM 3128 C CA . LEU B 1 191 ? 4.531 17.625 7.348 1 96.75 191 LEU B CA 1
ATOM 3129 C C . LEU B 1 191 ? 5.184 18.859 7.957 1 96.75 191 LEU B C 1
ATOM 3131 O O . LEU B 1 191 ? 5.262 18.984 9.18 1 96.75 191 LEU B O 1
ATOM 3135 N N . ALA B 1 192 ? 5.641 19.75 7.109 1 94.94 192 ALA B N 1
ATOM 3136 C CA . ALA B 1 192 ? 6.285 20.969 7.594 1 94.94 192 ALA B CA 1
ATOM 3137 C C . ALA B 1 192 ? 5.336 21.781 8.477 1 94.94 192 ALA B C 1
ATOM 3139 O O . ALA B 1 192 ? 5.734 22.281 9.531 1 94.94 192 ALA B O 1
ATOM 3140 N N . ARG B 1 193 ? 4.086 21.891 8.102 1 92.81 193 ARG B N 1
ATOM 3141 C CA . ARG B 1 193 ? 3.092 22.609 8.891 1 92.81 193 ARG B CA 1
ATOM 3142 C C . ARG B 1 193 ? 2.783 21.875 10.188 1 92.81 193 ARG B C 1
ATOM 3144 O O . ARG B 1 193 ? 2.652 22.5 11.242 1 92.81 193 ARG B O 1
ATOM 3151 N N . ASP B 1 194 ? 2.684 20.562 10.07 1 94.5 194 ASP B N 1
ATOM 3152 C CA . ASP B 1 194 ? 2.357 19.75 11.234 1 94.5 194 ASP B CA 1
ATOM 3153 C C . ASP B 1 194 ? 3.482 19.781 12.266 1 94.5 194 ASP B C 1
ATOM 3155 O O . ASP B 1 194 ? 3.225 19.766 13.469 1 94.5 194 ASP B O 1
ATOM 3159 N N . PHE B 1 195 ? 4.711 19.875 11.766 1 95.94 195 PHE B N 1
ATOM 3160 C CA . PHE B 1 195 ? 5.887 19.719 12.617 1 95.94 195 PHE B CA 1
ATOM 3161 C C . PHE B 1 195 ? 6.266 21.062 13.242 1 95.94 195 PHE B C 1
ATOM 3163 O O . PHE B 1 195 ? 7.09 21.109 14.156 1 95.94 195 PHE B O 1
ATOM 3170 N N . ALA B 1 196 ? 5.688 22.125 12.812 1 92.56 196 ALA B N 1
ATOM 3171 C CA . ALA B 1 196 ? 6.086 23.453 13.273 1 92.56 196 ALA B CA 1
ATOM 3172 C C . ALA B 1 196 ? 5.98 23.562 14.797 1 92.56 196 ALA B C 1
ATOM 3174 O O . ALA B 1 196 ? 4.98 23.141 15.383 1 92.56 196 ALA B O 1
ATOM 3175 N N . PRO B 1 197 ? 7.016 24.078 15.391 1 89.06 197 PRO B N 1
ATOM 3176 C CA . PRO B 1 197 ? 7 24.234 16.844 1 89.06 197 PRO B CA 1
ATOM 3177 C C . PRO B 1 197 ? 5.898 25.172 17.328 1 89.06 197 PRO B C 1
ATOM 3179 O O . PRO B 1 197 ? 5.504 26.094 16.594 1 89.06 197 PRO B O 1
ATOM 3182 N N . THR B 1 198 ? 5.102 24.75 18.328 1 75.12 198 THR B N 1
ATOM 3183 C CA . THR B 1 198 ? 4.094 25.625 18.922 1 75.12 198 THR B CA 1
ATOM 3184 C C . THR B 1 198 ? 4.738 26.859 19.531 1 75.12 198 THR B C 1
ATOM 3186 O O . THR B 1 198 ? 5.828 26.781 20.094 1 75.12 198 THR B O 1
ATOM 3189 N N . LYS B 1 199 ? 4.398 28.141 19.078 1 64.81 199 LYS B N 1
ATOM 3190 C CA . LYS B 1 199 ? 4.914 29.375 19.641 1 64.81 199 LYS B CA 1
ATOM 3191 C C . LYS B 1 199 ? 4.883 29.344 21.172 1 64.81 199 LYS B C 1
ATOM 3193 O O . LYS B 1 199 ? 3.887 28.938 21.766 1 64.81 199 LYS B O 1
ATOM 3198 N N . SER B 1 200 ? 5.977 29.172 21.812 1 53.56 200 SER B N 1
ATOM 3199 C CA . SER B 1 200 ? 6.07 29.391 23.25 1 53.56 200 SER B CA 1
ATOM 3200 C C . SER B 1 200 ? 5.379 30.688 23.656 1 53.56 200 SER B C 1
ATOM 3202 O O . SER B 1 200 ? 5.68 31.766 23.125 1 53.56 200 SER B O 1
ATOM 3204 N N . THR B 1 201 ? 4.059 30.844 23.812 1 45.62 201 THR B N 1
ATOM 3205 C CA . THR B 1 201 ? 3.605 32.031 24.531 1 45.62 201 THR B CA 1
ATOM 3206 C C . THR B 1 201 ? 4.629 32.438 25.578 1 45.62 201 THR B C 1
ATOM 3208 O O . THR B 1 201 ? 4.898 31.688 26.516 1 45.62 201 THR B O 1
ATOM 3211 N N . GLU B 1 202 ? 5.645 33.156 25.266 1 42.25 202 GLU B N 1
ATOM 3212 C CA . GLU B 1 202 ? 6.461 33.906 26.234 1 42.25 202 GLU B CA 1
ATOM 3213 C C . GLU B 1 202 ? 5.617 34.406 27.406 1 42.25 202 GLU B C 1
ATOM 3215 O O . GLU B 1 202 ? 4.57 35.031 27.188 1 42.25 202 GLU B O 1
ATOM 3220 N N . ALA B 1 203 ? 5.574 33.812 28.547 1 43.59 203 ALA B N 1
ATOM 3221 C CA . ALA B 1 203 ? 5.207 34.469 29.797 1 43.59 203 ALA B CA 1
ATOM 3222 C C . ALA B 1 203 ? 5.688 35.938 29.781 1 43.59 203 ALA B C 1
ATOM 3224 O O . ALA B 1 203 ? 6.895 36.188 29.797 1 43.59 203 ALA B O 1
ATOM 3225 N N . ILE B 1 204 ? 5.031 36.812 29.094 1 34.56 204 ILE B N 1
ATOM 3226 C CA . ILE B 1 204 ? 5.164 38.125 29.734 1 34.56 204 ILE B CA 1
ATOM 3227 C C . ILE B 1 204 ? 4.594 38.062 31.156 1 34.56 204 ILE B C 1
ATOM 3229 O O . ILE B 1 204 ? 3.482 37.562 31.359 1 34.56 204 ILE B O 1
#

Foldseek 3Di:
DVVVVVVVVVVVVLVVLLVLLLLLCLVCCLVQNLVRDDLCNSCVVSVHHSVSSCVNPVDSLSSLVVLVVVVVVVCVVPQPLVDDPLVRQLCLLVCCVVPVSSLSNVLRVLVQQCDPPRSCVVVSVVVLVVQLVSQLVSLVVCVVVVNFAPPDRSSVVSNVSVVVSSVCSVVCVVPVVPPSSVVSNVVSVVVNVNGGYDPPPPPD/DVVVVVVVVVVVVLVVLLVLLLLLCLVCCLVQNLVRDDLCNSCVVSVHHSVSSCVNPVDSLSSLVVLVVVVVVVCVVPQPLVDDPLVRQLCLLVCCVVPVSSLSNVLRVLVQQCDPPRSCVVVSVVVLVVQLVSQLVSLVVCVVVVNFAPPDRSSVVSNVSVVVSSVCSVVCVVPVVPPSSVVSNVVSVVVNVNGGYDPPPPPD